Protein AF-A0A2Z2CK52-F1 (afdb_monomer_lite)

Secondary structure (DSSP, 8-state):
-PPPSS-S---SSEEEETTTEEESSPPPPSSS-EEEEEEEHHHHHTT--HHHHHHHHHHHHTT-EEEEEEES-TTSTTHHHHHHHHHHHS--SEEEE-S-S----TTS--TTTTSSS-EEEEEE-SS-HHHHHH-SS-S-HHHHIIIIIHHHHTTPEEEEEEEEEEEPPPPTTT----EEEEE-HHHHHHHHHHHHHHHHHHHS-GGG--EEEEE---S--TT-TT--TT--HHHHHHHHHHHHHHTT-S----SSHHHHHHH--EEEEHHHHHHHHTTS-HHHHHHHHHHH-SGGGSTTEETTEEEE-EEEETTEEEEEPPPSS-TTSHHHHTT-TT-PPPHHHHHHHHHHHHTT-SEEEEESS--SSTTSSS-SSS--TTSHHHHHHTT--EE----TT-HHHHHHHHH-

Sequence (412 aa):
AGPVVGETTVPEMGFYDPARGVVAVPPASVAKPRALVTFYRSYLTAADTGPVDALIAALGAKGFDAYGAFVPSLKAPGVADWLRAHLAQDPPAAIVNATAFSALGDSGATPFDAAPCPVFQVALSTARRDDWASSLRGLSPGDLAMHVVLPEVDGRLFAGVVSFKSALERDPDLQFSHLAHRADDERVEAVAARVAAWRRLSQTPAGEKQLAIVLSNYPGRPHQIAHAVGLDALASVEALVSDLADTGFDVVPVHGLGETLLKQNLTWSVAEYNSALSRLPQSLQDDLAQAWGAPENDPSCSNGAFHFAASPCGGSIIALQPERGDAAIRDGEYHDLARTPRHVYVAFYLWLRAQGVDAIVHMGAHGTLEWLPGKSVALSANCWPEALIGDLPIIYPFIVNDPGEAAQAKRR

Foldseek 3Di:
DPPDPDDPDDDQKAKQDPVPGGDNDQPDDDDFFAEEEEDEPVCSVVVQCQLVNLLQVLLVVLGHNYIYMYHNDQQPPPNLVVLLVVCLVRAGQEYEYAFWAAQQDPVRAGSCPSHPYAYEFEFQAAAAPVVLVPDLANHDPVRCVTRPVRVVSNVHFHLFYFWYWDWADQDPVVRHTDTHTHGDNQSSNLSSLLSSLRSVVVPQPLQRAAEEEEQAADLDDLVQGSAFVPDPQQVVVLVVQVVSVVSNYQFDRDDPLSVLLVPDKDKDFLVVLVVLLVPADPVLVVLQCVQQNRLCSFPQHDPRIGIFSWDDTGSYIYGYQDDQDDSVVPPPPLQPLADRGHSSNLSVLSVVVVSVHSAYEYTHQAHCLLSHHAHQARTDSPTRSCVSNRSHHYHYDHDPVCVPRVSSVSGD

Radius of gyration: 23.22 Å; chains: 1; bounding box: 66×53×67 Å

Organism: NCBI:txid452440

Structure (mmCIF, N/CA/C/O backbone):
data_AF-A0A2Z2CK52-F1
#
_entry.id   AF-A0A2Z2CK52-F1
#
loop_
_atom_site.group_PDB
_atom_site.id
_atom_site.type_symbol
_atom_site.label_atom_id
_atom_site.label_alt_id
_atom_site.label_comp_id
_atom_site.label_asym_id
_atom_site.label_entity_id
_atom_site.label_seq_id
_atom_site.pdbx_PDB_ins_code
_atom_site.Cartn_x
_atom_site.Cartn_y
_atom_site.Cartn_z
_atom_site.occupancy
_atom_site.B_iso_or_equiv
_atom_site.auth_seq_id
_atom_site.auth_comp_id
_atom_site.auth_asym_id
_atom_site.auth_atom_id
_atom_site.pdbx_PDB_model_num
ATOM 1 N N . ALA A 1 1 ? 37.491 -12.980 -30.774 1.00 53.19 1 ALA A N 1
ATOM 2 C CA . ALA A 1 1 ? 36.281 -13.461 -30.086 1.00 53.19 1 ALA A CA 1
ATOM 3 C C . ALA A 1 1 ? 35.556 -14.405 -31.033 1.00 53.19 1 ALA A C 1
ATOM 5 O O . ALA A 1 1 ? 35.322 -14.012 -32.170 1.00 53.19 1 ALA A O 1
ATOM 6 N N . GLY A 1 2 ? 35.301 -15.655 -30.633 1.00 59.12 2 GLY A N 1
ATOM 7 C CA . GLY A 1 2 ? 34.367 -16.502 -31.385 1.00 59.12 2 GLY A CA 1
ATOM 8 C C . GLY A 1 2 ? 32.966 -15.872 -31.373 1.00 59.12 2 GLY A C 1
ATOM 9 O O . GLY A 1 2 ? 32.716 -15.018 -30.518 1.00 59.12 2 GLY A O 1
ATOM 10 N N . PRO A 1 3 ? 32.072 -16.227 -32.311 1.00 56.62 3 PRO A N 1
ATOM 11 C CA . PRO A 1 3 ? 30.709 -15.713 -32.290 1.00 56.62 3 PRO A CA 1
ATOM 12 C C . PRO A 1 3 ? 30.053 -16.065 -30.952 1.00 56.62 3 PRO A C 1
ATOM 14 O O . PRO A 1 3 ? 30.203 -17.182 -30.454 1.00 56.62 3 PRO A O 1
ATOM 17 N N . VAL A 1 4 ? 29.353 -15.096 -30.362 1.00 59.38 4 VAL A N 1
ATOM 18 C CA . VAL A 1 4 ? 28.524 -15.339 -29.179 1.00 59.38 4 VAL A CA 1
ATOM 19 C C . VAL A 1 4 ? 27.465 -16.365 -29.580 1.00 59.38 4 VAL A C 1
ATOM 21 O O . VAL A 1 4 ? 26.711 -16.142 -30.525 1.00 59.38 4 VAL A O 1
ATOM 24 N N . VAL A 1 5 ? 27.459 -17.520 -28.916 1.00 60.06 5 VAL A N 1
ATOM 25 C CA . VAL A 1 5 ? 26.485 -18.587 -29.168 1.00 60.06 5 VAL A CA 1
ATOM 26 C C . VAL A 1 5 ? 25.140 -18.140 -28.591 1.00 60.06 5 VAL A C 1
ATOM 28 O O . VAL A 1 5 ? 25.031 -17.956 -27.383 1.00 60.06 5 VAL A O 1
ATOM 31 N N . GLY A 1 6 ? 24.135 -17.937 -29.446 1.00 63.75 6 GLY A N 1
ATOM 32 C CA . GLY A 1 6 ? 22.795 -17.487 -29.054 1.00 63.75 6 GLY A CA 1
ATOM 33 C C . GLY A 1 6 ? 21.996 -16.915 -30.230 1.00 63.75 6 GLY A C 1
ATOM 34 O O . GLY A 1 6 ? 22.520 -16.782 -31.337 1.00 63.75 6 GLY A O 1
ATOM 35 N N . GLU A 1 7 ? 20.723 -16.586 -30.001 1.00 66.88 7 GLU A N 1
ATOM 36 C CA . GLU A 1 7 ? 19.913 -15.850 -30.979 1.00 66.88 7 GLU A CA 1
ATOM 37 C C . GLU A 1 7 ? 20.445 -14.419 -31.141 1.00 66.88 7 GLU A C 1
ATOM 39 O O . GLU A 1 7 ? 20.712 -13.719 -30.165 1.00 66.88 7 GLU A O 1
ATOM 44 N N . THR A 1 8 ? 20.596 -13.963 -32.385 1.00 74.38 8 THR A N 1
ATOM 45 C CA . THR A 1 8 ? 21.121 -12.623 -32.704 1.00 74.38 8 THR A CA 1
ATOM 46 C C . THR A 1 8 ? 20.068 -11.519 -32.595 1.00 74.38 8 THR A C 1
ATOM 48 O O . THR A 1 8 ? 20.392 -10.339 -32.734 1.00 74.38 8 THR A O 1
ATOM 51 N N . THR A 1 9 ? 18.808 -11.884 -32.353 1.00 84.50 9 THR A N 1
ATOM 52 C CA . THR A 1 9 ? 17.667 -10.970 -32.323 1.00 84.50 9 THR A CA 1
ATOM 53 C C . THR A 1 9 ? 16.850 -11.172 -31.058 1.00 84.50 9 THR A C 1
ATOM 55 O O . THR A 1 9 ? 16.374 -12.270 -30.799 1.00 84.50 9 THR A O 1
ATOM 58 N N . VAL A 1 10 ? 16.618 -10.094 -30.310 1.00 88.69 10 VAL A N 1
ATOM 59 C CA . VAL A 1 10 ? 15.645 -10.092 -29.210 1.00 88.69 10 VAL A CA 1
ATOM 60 C C . VAL A 1 10 ? 14.251 -9.837 -29.802 1.00 88.69 10 VAL A C 1
ATOM 62 O O . VAL A 1 10 ? 14.101 -8.808 -30.477 1.00 88.69 10 VAL A O 1
ATOM 65 N N . PRO A 1 11 ? 13.241 -10.695 -29.550 1.00 94.19 11 PRO A N 1
ATOM 66 C CA . PRO A 1 11 ? 11.861 -10.484 -30.003 1.00 94.19 11 PRO A CA 1
ATOM 67 C C . PRO A 1 11 ? 11.315 -9.107 -29.606 1.00 94.19 11 PRO A C 1
ATOM 69 O O . PRO A 1 11 ? 11.832 -8.480 -28.685 1.00 94.19 11 PRO A O 1
ATOM 72 N N . GLU A 1 12 ? 10.272 -8.608 -30.272 1.00 94.81 12 GLU A N 1
ATOM 73 C CA . GLU A 1 12 ? 9.657 -7.324 -29.887 1.00 94.81 12 GLU A CA 1
ATOM 74 C C . GLU A 1 12 ? 8.968 -7.395 -28.521 1.00 94.81 12 GLU A C 1
ATOM 76 O O . GLU A 1 12 ? 9.050 -6.455 -27.736 1.00 94.81 12 GLU A O 1
ATOM 81 N N . MET A 1 13 ? 8.340 -8.524 -28.216 1.00 96.81 13 MET A N 1
ATOM 82 C CA . MET A 1 13 ? 7.708 -8.824 -26.936 1.00 96.81 13 MET A CA 1
ATOM 83 C C . MET A 1 13 ? 7.871 -10.311 -26.630 1.00 96.81 13 MET A C 1
ATOM 85 O O . MET A 1 13 ? 8.066 -11.115 -27.545 1.00 96.81 13 MET A O 1
ATOM 89 N N . GLY A 1 14 ? 7.810 -10.678 -25.358 1.00 96.75 14 GLY A N 1
ATOM 90 C CA . GLY A 1 14 ? 7.959 -12.066 -24.943 1.00 96.75 14 GLY A CA 1
ATOM 91 C C . GLY A 1 14 ? 8.078 -12.211 -23.437 1.00 96.75 14 GLY A C 1
ATOM 92 O O . GLY A 1 14 ? 7.861 -11.259 -22.683 1.00 96.75 14 GLY A O 1
ATOM 93 N N . PHE A 1 15 ? 8.439 -13.415 -23.004 1.00 97.75 15 PHE A N 1
ATOM 94 C CA . PHE A 1 15 ? 8.602 -13.739 -21.595 1.00 97.75 15 PHE A CA 1
ATOM 95 C C . PHE A 1 15 ? 10.070 -13.763 -21.193 1.00 97.75 15 PHE A C 1
ATOM 97 O O . PHE A 1 15 ? 10.970 -13.948 -22.016 1.00 97.75 15 PHE A O 1
ATOM 104 N N . TYR A 1 16 ? 10.301 -13.566 -19.905 1.00 97.38 16 TYR A N 1
ATOM 105 C CA . TYR A 1 16 ? 11.622 -13.448 -19.324 1.00 97.38 16 TYR A CA 1
ATOM 106 C C . TYR A 1 16 ? 11.712 -14.247 -18.026 1.00 97.38 16 TYR A C 1
ATOM 108 O O . TYR A 1 16 ? 10.818 -14.192 -17.181 1.00 97.38 16 TYR A O 1
ATOM 116 N N . ASP A 1 17 ? 12.812 -14.970 -17.875 1.00 95.56 17 ASP A N 1
ATOM 117 C CA . ASP A 1 17 ? 13.197 -15.680 -16.663 1.00 95.56 17 ASP A CA 1
ATOM 118 C C . ASP A 1 17 ? 14.627 -15.247 -16.298 1.00 95.56 17 ASP A C 1
ATOM 120 O O . ASP A 1 17 ? 15.505 -15.342 -17.157 1.00 95.56 17 ASP A O 1
ATOM 124 N N . PRO A 1 18 ? 14.905 -14.790 -15.063 1.00 94.75 18 PRO A N 1
ATOM 125 C CA . PRO A 1 18 ? 16.232 -14.284 -14.701 1.00 94.75 18 PRO A CA 1
ATOM 126 C C . PRO A 1 18 ? 17.386 -15.274 -14.929 1.00 94.75 18 PRO A C 1
ATOM 128 O O . PRO A 1 18 ? 18.511 -14.857 -15.188 1.00 94.75 18 PRO A O 1
ATOM 131 N N . ALA A 1 19 ? 17.132 -16.586 -14.857 1.00 92.31 19 ALA A N 1
ATOM 132 C CA . ALA A 1 19 ? 18.155 -17.611 -15.059 1.00 92.31 19 ALA A CA 1
ATOM 133 C C . ALA A 1 19 ? 18.328 -18.010 -16.534 1.00 92.31 19 ALA A C 1
ATOM 135 O O . ALA A 1 19 ? 19.381 -18.526 -16.911 1.00 92.31 19 ALA A O 1
ATOM 136 N N . ARG A 1 20 ? 17.299 -17.815 -17.369 1.00 91.88 20 ARG A N 1
ATOM 137 C CA . ARG A 1 20 ? 17.276 -18.274 -18.772 1.00 91.88 20 ARG A CA 1
ATOM 138 C C . ARG A 1 20 ? 17.268 -17.138 -19.797 1.00 91.88 20 ARG A C 1
ATOM 140 O O . ARG A 1 20 ? 17.487 -17.400 -20.976 1.00 91.88 20 ARG A O 1
ATOM 147 N N . GLY A 1 21 ? 17.033 -15.900 -19.375 1.00 93.38 21 GLY A N 1
ATOM 148 C CA . GLY A 1 21 ? 16.828 -14.758 -20.257 1.00 93.38 21 GLY A CA 1
ATOM 149 C C . GLY A 1 21 ? 15.470 -14.820 -20.960 1.00 93.38 21 GLY A C 1
ATOM 150 O O . GLY A 1 21 ? 14.438 -15.054 -20.330 1.00 93.38 21 GLY A O 1
ATOM 151 N N . VAL A 1 22 ? 15.460 -14.582 -22.273 1.00 94.81 22 VAL A N 1
ATOM 152 C CA . VAL A 1 22 ? 14.240 -14.649 -23.093 1.00 94.81 22 VAL A CA 1
ATOM 153 C C . VAL A 1 22 ? 13.760 -16.093 -23.202 1.00 94.81 22 VAL A C 1
ATOM 155 O O . VAL A 1 22 ? 14.519 -16.979 -23.589 1.00 94.81 22 VAL A O 1
ATOM 158 N N . VAL A 1 23 ? 12.481 -16.322 -22.912 1.00 93.25 23 VAL A N 1
ATOM 159 C CA . VAL A 1 23 ? 11.839 -17.634 -23.040 1.00 93.25 23 VAL A CA 1
ATOM 160 C C . VAL A 1 23 ? 10.570 -17.533 -23.889 1.00 93.25 23 VAL A C 1
ATOM 162 O O . VAL A 1 23 ? 9.823 -16.560 -23.807 1.00 93.25 23 VAL A O 1
ATOM 165 N N . ALA A 1 24 ? 10.326 -18.544 -24.729 1.00 87.44 24 ALA A N 1
ATOM 166 C CA . ALA A 1 24 ? 9.169 -18.571 -25.632 1.00 87.44 24 ALA A CA 1
ATOM 167 C C . ALA A 1 24 ? 7.840 -18.776 -24.889 1.00 87.44 24 ALA A C 1
ATOM 169 O O . ALA A 1 24 ? 6.806 -18.251 -25.292 1.00 87.44 24 ALA A O 1
ATOM 170 N N . VAL A 1 25 ? 7.885 -19.534 -23.795 1.00 89.31 25 VAL A N 1
ATOM 171 C CA . VAL A 1 25 ? 6.768 -19.746 -22.876 1.00 89.31 25 VAL A CA 1
ATOM 172 C C . VAL A 1 25 ? 7.263 -19.524 -21.452 1.00 89.31 25 VAL A C 1
ATOM 174 O O . VAL A 1 25 ? 8.426 -19.837 -21.164 1.00 89.31 25 VAL A O 1
ATOM 177 N N . PRO A 1 26 ? 6.418 -19.008 -20.551 1.00 88.44 26 PRO A N 1
ATOM 178 C CA . PRO A 1 26 ? 6.782 -18.906 -19.150 1.00 88.44 26 PRO A CA 1
ATOM 179 C C . PRO A 1 26 ? 7.147 -20.275 -18.554 1.00 88.44 26 PRO A C 1
ATOM 181 O O . PRO A 1 26 ? 6.640 -21.301 -19.022 1.00 88.44 26 PRO A O 1
ATOM 184 N N . PRO A 1 27 ? 7.958 -20.321 -17.483 1.00 80.50 27 PRO A N 1
ATOM 185 C CA . PRO A 1 27 ? 8.186 -21.552 -16.736 1.00 80.50 27 PRO A CA 1
ATOM 186 C C . PRO A 1 27 ? 6.856 -22.184 -16.308 1.00 80.50 27 PRO A C 1
ATOM 188 O O . PRO A 1 27 ? 5.963 -21.476 -15.828 1.00 80.50 27 PRO A O 1
ATOM 191 N N . ALA A 1 28 ? 6.725 -23.500 -16.495 1.00 77.69 28 ALA A N 1
ATOM 192 C CA . ALA A 1 28 ? 5.531 -24.239 -16.102 1.00 77.69 28 ALA A CA 1
ATOM 193 C C . ALA A 1 28 ? 5.309 -24.115 -14.589 1.00 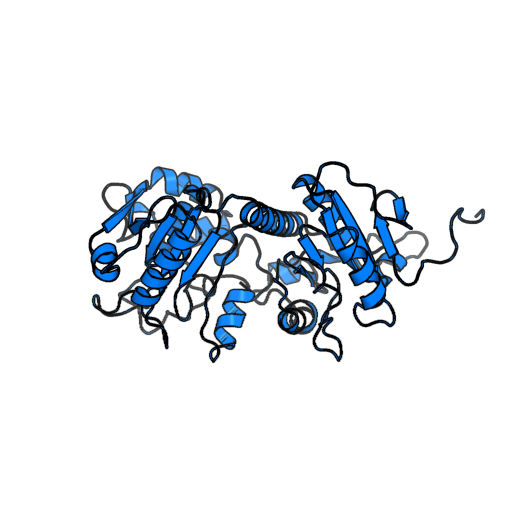77.69 28 ALA A C 1
ATOM 195 O O . ALA A 1 28 ? 6.233 -24.332 -13.806 1.00 77.69 28 ALA A O 1
ATOM 196 N N . SER A 1 29 ? 4.083 -23.789 -14.190 1.00 74.25 29 SER A N 1
ATOM 197 C CA . SER A 1 29 ? 3.672 -23.771 -12.788 1.00 74.25 29 SER A CA 1
ATOM 198 C C . SER A 1 29 ? 2.861 -25.019 -12.481 1.00 74.25 29 SER A C 1
ATOM 200 O O . SER A 1 29 ? 2.017 -25.419 -13.281 1.00 74.25 29 SER A O 1
ATOM 202 N N . VAL A 1 30 ? 3.129 -25.656 -11.341 1.00 65.69 30 VAL A N 1
ATOM 203 C CA . VAL A 1 30 ? 2.438 -26.903 -10.963 1.00 65.69 30 VAL A CA 1
ATOM 204 C C . VAL A 1 30 ? 1.795 -26.823 -9.573 1.00 65.69 30 VAL A C 1
ATOM 206 O O . VAL A 1 30 ? 1.070 -27.735 -9.192 1.00 65.69 30 VAL A O 1
ATOM 209 N N . ALA A 1 31 ? 2.015 -25.745 -8.806 1.00 81.12 31 ALA A N 1
ATOM 210 C CA . ALA A 1 31 ? 1.478 -25.654 -7.440 1.00 81.12 31 ALA A CA 1
ATOM 211 C C . ALA A 1 31 ? 1.331 -24.240 -6.849 1.00 81.12 31 ALA A C 1
ATOM 213 O O . ALA A 1 31 ? 0.620 -24.088 -5.856 1.00 81.12 31 ALA A O 1
ATOM 214 N N . LYS A 1 32 ? 2.001 -23.215 -7.390 1.00 91.31 32 LYS A N 1
ATOM 215 C CA . LYS A 1 32 ? 2.014 -21.868 -6.800 1.00 91.31 32 LYS A CA 1
ATOM 216 C C . LYS A 1 32 ? 1.215 -20.872 -7.643 1.00 91.31 32 LYS A C 1
ATOM 218 O O . LYS A 1 32 ? 1.150 -21.017 -8.861 1.00 91.31 32 LYS A O 1
ATOM 223 N N . PRO A 1 33 ? 0.620 -19.836 -7.027 1.00 94.38 33 PRO A N 1
ATOM 224 C CA . PRO A 1 33 ? -0.023 -18.766 -7.775 1.00 94.38 33 PRO A CA 1
ATOM 225 C C . PRO A 1 33 ? 0.987 -18.043 -8.672 1.00 94.38 33 PRO A C 1
ATOM 227 O O . PRO A 1 33 ? 2.107 -17.742 -8.263 1.00 94.38 33 PRO A O 1
ATOM 230 N N . ARG A 1 34 ? 0.568 -17.728 -9.893 1.00 95.44 34 ARG A N 1
ATOM 231 C CA . ARG A 1 34 ? 1.379 -17.012 -10.880 1.00 95.44 34 ARG A CA 1
ATOM 232 C C . ARG A 1 34 ? 1.475 -15.531 -10.528 1.00 95.44 34 ARG A C 1
ATOM 234 O O . ARG A 1 34 ? 0.471 -14.932 -10.140 1.00 95.44 34 ARG A O 1
ATOM 241 N N . ALA A 1 35 ? 2.646 -14.930 -10.716 1.00 97.50 35 ALA A N 1
ATOM 242 C CA . ALA A 1 35 ? 2.810 -13.478 -10.673 1.00 97.50 35 ALA A CA 1
ATOM 243 C C . ALA A 1 35 ? 3.557 -12.990 -11.915 1.00 97.50 35 ALA A C 1
ATOM 245 O O . ALA A 1 35 ? 4.601 -13.530 -12.275 1.00 97.50 35 ALA A O 1
ATOM 246 N N . LEU A 1 36 ? 3.022 -11.967 -12.571 1.00 98.31 36 LEU A N 1
ATOM 247 C CA . LEU A 1 36 ? 3.625 -11.407 -13.774 1.00 98.31 36 LEU A CA 1
ATOM 248 C C . LEU A 1 36 ? 4.348 -10.099 -13.446 1.00 98.31 36 LEU A C 1
ATOM 250 O O . LEU A 1 36 ? 3.737 -9.201 -12.874 1.00 98.31 36 LEU A O 1
ATOM 254 N N . VAL A 1 37 ? 5.606 -9.958 -13.867 1.00 98.75 37 VAL A N 1
ATOM 255 C CA . VAL A 1 37 ? 6.356 -8.696 -13.801 1.00 98.75 37 VAL A CA 1
ATOM 256 C C . VAL A 1 37 ? 6.518 -8.119 -15.207 1.00 98.75 37 VAL A C 1
ATOM 258 O O . VAL A 1 37 ? 7.295 -8.633 -16.011 1.00 98.75 37 VAL A O 1
ATOM 261 N N . THR A 1 38 ? 5.787 -7.056 -15.544 1.00 98.56 38 THR A N 1
ATOM 262 C CA . THR A 1 38 ? 5.879 -6.428 -16.874 1.00 98.56 38 THR A CA 1
ATOM 263 C C . THR A 1 38 ? 6.900 -5.301 -16.903 1.00 98.56 38 THR A C 1
ATOM 265 O O . THR A 1 38 ? 6.930 -4.465 -16.005 1.00 98.56 38 THR A O 1
ATOM 268 N N . PHE A 1 39 ? 7.735 -5.234 -17.941 1.00 98.75 39 PHE A N 1
ATOM 269 C CA . PHE A 1 39 ? 8.801 -4.232 -18.046 1.00 98.75 39 PHE A CA 1
ATOM 270 C C . PHE A 1 39 ? 9.138 -3.878 -19.499 1.00 98.75 39 PHE A C 1
ATOM 272 O O . PHE A 1 39 ? 8.685 -4.524 -20.446 1.00 98.75 39 PHE A O 1
ATOM 279 N N . TYR A 1 40 ? 9.921 -2.816 -19.698 1.00 98.50 40 TYR A N 1
ATOM 280 C CA . TYR A 1 40 ? 10.305 -2.404 -21.044 1.00 98.50 40 TYR A CA 1
ATOM 281 C C . TYR A 1 40 ? 11.358 -3.328 -21.658 1.00 98.50 40 TYR A C 1
ATOM 283 O O . TYR A 1 40 ? 12.383 -3.626 -21.046 1.00 98.50 40 TYR A O 1
ATOM 291 N N . ARG A 1 41 ? 11.175 -3.666 -22.939 1.00 97.88 41 ARG A N 1
ATOM 292 C CA . ARG A 1 41 ? 12.178 -4.348 -23.769 1.00 97.88 41 ARG A CA 1
ATOM 293 C C . ARG A 1 41 ? 13.516 -3.612 -23.782 1.00 97.88 41 ARG A C 1
ATOM 295 O O . ARG A 1 41 ? 14.556 -4.257 -23.851 1.00 97.88 41 ARG A O 1
ATOM 302 N N . SER A 1 42 ? 13.505 -2.280 -23.712 1.00 97.06 42 SER A N 1
ATOM 303 C CA . SER A 1 42 ? 14.735 -1.484 -23.676 1.00 97.06 42 SER A CA 1
ATOM 304 C C . SER A 1 42 ? 15.631 -1.853 -22.490 1.00 97.06 42 SER A C 1
ATOM 306 O O . SER A 1 42 ? 16.844 -1.926 -22.671 1.00 97.06 42 SER A O 1
ATOM 308 N N . TYR A 1 43 ? 15.055 -2.164 -21.322 1.00 96.69 43 TYR A N 1
ATOM 309 C CA . TYR A 1 43 ? 15.811 -2.629 -20.156 1.00 96.69 43 TYR A CA 1
ATOM 310 C C . TYR A 1 43 ? 16.462 -3.987 -20.407 1.00 96.69 43 TYR A C 1
ATOM 312 O O . TYR A 1 43 ? 17.636 -4.159 -20.098 1.00 96.69 43 TYR A O 1
ATOM 320 N N . LEU A 1 44 ? 15.752 -4.914 -21.058 1.00 95.75 44 LEU A N 1
ATOM 321 C CA . LEU A 1 44 ? 16.326 -6.197 -21.463 1.00 95.75 44 LEU A CA 1
ATOM 322 C C . LEU A 1 44 ? 17.508 -6.003 -22.423 1.00 95.75 44 LEU A C 1
ATOM 324 O O . LEU A 1 44 ? 18.591 -6.534 -22.197 1.00 95.75 44 LEU A O 1
ATOM 328 N N . THR A 1 45 ? 17.329 -5.203 -23.478 1.00 94.88 45 THR A N 1
ATOM 329 C CA . THR A 1 45 ? 18.379 -4.982 -24.488 1.00 94.88 45 THR A CA 1
ATOM 330 C C . THR A 1 45 ? 19.570 -4.173 -23.974 1.00 94.88 45 THR A C 1
ATOM 332 O O . THR A 1 45 ? 20.640 -4.234 -24.568 1.00 94.88 45 THR A O 1
ATOM 335 N N . ALA A 1 46 ? 19.394 -3.422 -22.884 1.00 92.94 46 ALA A N 1
ATOM 336 C CA . ALA A 1 46 ? 20.458 -2.676 -22.214 1.00 92.94 46 ALA A CA 1
ATOM 337 C C . ALA A 1 46 ? 21.115 -3.459 -21.061 1.00 92.94 46 ALA A C 1
ATOM 339 O O . ALA A 1 46 ? 21.983 -2.906 -20.385 1.00 92.94 46 ALA A O 1
ATOM 340 N N . ALA A 1 47 ? 20.689 -4.707 -20.813 1.00 91.81 47 ALA A N 1
ATOM 341 C CA . ALA A 1 47 ? 21.066 -5.494 -19.637 1.00 91.81 47 ALA A CA 1
ATOM 342 C C . ALA A 1 47 ? 20.829 -4.747 -18.300 1.00 91.81 47 ALA A C 1
ATOM 344 O O . ALA A 1 47 ? 21.585 -4.889 -17.340 1.00 91.81 47 ALA A O 1
ATOM 345 N N . ASP A 1 48 ? 19.768 -3.935 -18.239 1.00 95.75 48 ASP A N 1
ATOM 346 C CA . ASP A 1 48 ? 19.332 -3.164 -17.065 1.00 95.75 48 ASP A CA 1
ATOM 347 C C . ASP A 1 48 ? 18.121 -3.844 -16.388 1.00 95.75 48 ASP A C 1
ATOM 349 O O . ASP A 1 48 ? 17.097 -3.218 -16.118 1.00 95.75 48 ASP A O 1
ATOM 353 N N . THR A 1 49 ? 18.202 -5.165 -16.175 1.00 97.00 49 THR A N 1
ATOM 354 C CA . THR A 1 49 ? 17.106 -6.005 -15.642 1.00 97.00 49 THR A CA 1
ATOM 355 C C . THR A 1 49 ? 17.121 -6.164 -14.125 1.00 97.00 49 THR A C 1
ATOM 357 O O . THR A 1 49 ? 16.183 -6.730 -13.575 1.00 97.00 49 THR A O 1
ATOM 360 N N . GLY A 1 50 ? 18.128 -5.630 -13.427 1.00 96.94 50 GLY A N 1
ATOM 361 C CA . GLY A 1 50 ? 18.326 -5.848 -11.987 1.00 96.94 50 GLY A CA 1
ATOM 362 C C . GLY A 1 50 ? 17.066 -5.671 -11.118 1.00 96.94 50 GLY A C 1
ATOM 363 O O . GLY A 1 50 ? 16.767 -6.558 -10.322 1.00 96.94 50 GLY A O 1
ATOM 364 N N . PRO A 1 51 ? 16.275 -4.590 -11.273 1.00 98.25 51 PRO A N 1
ATOM 365 C CA . PRO A 1 51 ? 15.019 -4.427 -10.532 1.00 98.25 51 PRO A CA 1
ATOM 366 C C . PRO A 1 51 ? 13.951 -5.479 -10.861 1.00 98.25 51 PRO A C 1
ATOM 368 O O . PRO A 1 51 ? 13.182 -5.865 -9.986 1.00 98.25 51 PRO A O 1
ATOM 371 N N . VAL A 1 52 ? 13.892 -5.940 -12.113 1.00 98.75 52 VAL A N 1
ATOM 372 C CA . VAL A 1 52 ? 12.957 -6.986 -12.560 1.00 98.75 52 VAL A CA 1
ATOM 373 C C . VAL A 1 52 ? 13.347 -8.326 -11.945 1.00 98.75 52 VAL A C 1
ATOM 375 O O . VAL A 1 52 ? 12.489 -9.019 -11.402 1.00 98.75 52 VAL A O 1
ATOM 378 N N . ASP A 1 53 ? 14.640 -8.650 -11.967 1.00 98.69 53 ASP A N 1
ATOM 379 C CA . ASP A 1 53 ? 15.185 -9.869 -11.369 1.00 98.69 53 ASP A CA 1
ATOM 380 C C . ASP A 1 53 ? 14.903 -9.905 -9.859 1.00 98.69 53 ASP A C 1
ATOM 382 O O . ASP A 1 53 ? 14.411 -10.909 -9.339 1.00 98.69 53 ASP A O 1
ATOM 386 N N . ALA A 1 54 ? 15.129 -8.780 -9.172 1.00 98.81 54 ALA A N 1
ATOM 387 C CA . ALA A 1 54 ? 14.855 -8.633 -7.745 1.00 98.81 54 ALA A CA 1
ATOM 388 C C . ALA A 1 54 ? 13.360 -8.793 -7.416 1.00 98.81 54 ALA A C 1
ATOM 390 O O . ALA A 1 54 ? 13.014 -9.505 -6.475 1.00 98.81 54 ALA A O 1
ATOM 391 N N . LEU A 1 55 ? 12.463 -8.194 -8.209 1.00 98.88 55 LEU A N 1
ATOM 392 C CA . LEU A 1 55 ? 11.015 -8.356 -8.037 1.00 98.88 55 LEU A CA 1
ATOM 393 C C . LEU A 1 55 ? 10.565 -9.806 -8.227 1.00 98.88 55 LEU A C 1
ATOM 395 O O . LEU A 1 55 ? 9.797 -10.317 -7.414 1.00 98.88 55 LEU A O 1
ATOM 399 N N . ILE A 1 56 ? 11.048 -10.481 -9.275 1.00 98.69 56 ILE A N 1
ATOM 400 C CA . ILE A 1 56 ? 10.729 -11.891 -9.534 1.00 98.69 56 ILE A CA 1
ATOM 401 C C . ILE A 1 56 ? 11.211 -12.764 -8.369 1.00 98.69 56 ILE A C 1
ATOM 403 O O . ILE A 1 56 ? 10.452 -13.599 -7.875 1.00 98.69 56 ILE A O 1
ATOM 407 N N . ALA A 1 57 ? 12.432 -12.538 -7.879 1.00 98.56 57 ALA A N 1
ATOM 408 C CA . ALA A 1 57 ? 12.982 -13.273 -6.745 1.00 98.56 57 ALA A CA 1
ATOM 409 C C . ALA A 1 57 ? 12.182 -13.041 -5.449 1.00 98.56 57 ALA A C 1
ATOM 411 O O . ALA A 1 57 ? 11.829 -14.005 -4.767 1.00 98.56 57 ALA A O 1
ATOM 412 N N . ALA A 1 58 ? 11.845 -11.788 -5.131 1.00 98.81 58 ALA A N 1
ATOM 413 C CA . ALA A 1 58 ? 11.093 -11.440 -3.927 1.00 98.81 58 ALA A CA 1
ATOM 414 C C . ALA A 1 58 ? 9.663 -12.004 -3.953 1.00 98.81 58 ALA A C 1
ATOM 416 O O . ALA A 1 58 ? 9.202 -12.588 -2.973 1.00 98.81 58 ALA A O 1
ATOM 417 N N . LEU A 1 59 ? 8.974 -11.936 -5.096 1.00 98.62 59 LEU A N 1
ATOM 418 C CA . LEU A 1 59 ? 7.678 -12.599 -5.276 1.00 98.62 59 LEU A CA 1
ATOM 419 C C . LEU A 1 59 ? 7.810 -14.127 -5.148 1.00 98.62 59 LEU A C 1
ATOM 421 O O . LEU A 1 59 ? 6.982 -14.768 -4.499 1.00 98.62 59 LEU A O 1
ATOM 425 N N . GLY A 1 60 ? 8.886 -14.712 -5.681 1.00 97.12 60 GLY A N 1
ATOM 426 C CA . GLY A 1 60 ? 9.225 -16.122 -5.479 1.00 97.12 60 GLY A CA 1
ATOM 427 C C . GLY A 1 60 ? 9.339 -16.506 -4.000 1.00 97.12 60 GLY A C 1
ATOM 428 O O . GLY A 1 60 ? 8.765 -17.513 -3.570 1.00 97.12 60 GLY A O 1
ATOM 429 N N . ALA A 1 61 ? 10.009 -15.670 -3.202 1.00 97.81 61 ALA A N 1
ATOM 430 C CA . ALA A 1 61 ? 10.139 -15.837 -1.753 1.00 97.81 61 ALA A CA 1
ATOM 431 C C . ALA A 1 61 ? 8.798 -15.686 -1.008 1.00 97.81 61 ALA A C 1
ATOM 433 O O . ALA A 1 61 ? 8.594 -16.324 0.024 1.00 97.81 61 ALA A O 1
ATOM 434 N N . LYS A 1 62 ? 7.851 -14.915 -1.559 1.00 97.81 62 LYS A N 1
ATOM 435 C CA . LYS A 1 62 ? 6.460 -14.819 -1.076 1.00 97.81 62 LYS A CA 1
ATOM 436 C C . LYS A 1 62 ? 5.540 -15.935 -1.580 1.00 97.81 62 LYS A C 1
ATOM 438 O O . LYS A 1 62 ? 4.338 -15.897 -1.329 1.00 97.81 62 LYS A O 1
ATOM 443 N N . GLY A 1 63 ? 6.089 -16.948 -2.250 1.00 95.94 63 GLY A N 1
ATOM 444 C CA . GLY A 1 63 ? 5.349 -18.142 -2.651 1.00 95.94 63 GLY A CA 1
ATOM 445 C C . GLY A 1 63 ? 4.659 -18.046 -4.010 1.00 95.94 63 GLY A C 1
ATOM 446 O O . GLY A 1 63 ? 3.811 -18.888 -4.295 1.00 95.94 63 GLY A O 1
ATOM 447 N N . PHE A 1 64 ? 5.020 -17.077 -4.855 1.00 96.69 64 PHE A N 1
ATOM 448 C CA . PHE A 1 64 ? 4.542 -17.004 -6.237 1.00 96.69 64 PHE A CA 1
ATOM 449 C C . PHE A 1 64 ? 5.466 -17.762 -7.202 1.00 96.69 64 PHE A C 1
ATOM 451 O O . PHE A 1 64 ? 6.676 -17.829 -6.996 1.00 96.69 64 PHE A O 1
ATOM 458 N N . ASP A 1 65 ? 4.911 -18.280 -8.296 1.00 96.06 65 ASP A N 1
ATOM 459 C CA . ASP A 1 65 ? 5.682 -18.618 -9.499 1.00 96.06 65 ASP A CA 1
ATOM 460 C C . ASP A 1 65 ? 5.752 -17.363 -10.377 1.00 96.06 65 ASP A C 1
ATOM 462 O O . ASP A 1 65 ? 4.893 -17.130 -11.236 1.00 96.06 65 ASP A O 1
ATOM 466 N N . ALA A 1 66 ? 6.739 -16.512 -10.088 1.00 96.94 66 ALA A N 1
ATOM 467 C CA . ALA A 1 66 ? 6.913 -15.220 -10.738 1.00 96.94 66 ALA A CA 1
ATOM 468 C C . ALA A 1 66 ? 7.753 -15.314 -12.021 1.00 96.94 66 ALA A C 1
ATOM 470 O O . ALA A 1 66 ? 8.723 -16.066 -12.088 1.00 96.94 66 ALA A O 1
ATOM 471 N N . TYR A 1 67 ? 7.392 -14.532 -13.035 1.00 97.69 67 TYR A N 1
ATOM 472 C CA . TYR A 1 67 ? 8.110 -14.447 -14.310 1.00 97.69 67 TYR A CA 1
ATOM 473 C C . TYR A 1 67 ? 7.923 -13.065 -14.942 1.00 97.69 67 TYR A C 1
ATOM 475 O O . TYR A 1 67 ? 7.004 -12.322 -14.594 1.00 97.69 67 TYR A O 1
ATOM 483 N N . GLY A 1 68 ? 8.806 -12.710 -15.873 1.00 98.19 68 GLY A N 1
ATOM 484 C CA . GLY A 1 68 ? 8.765 -11.433 -16.571 1.00 98.19 68 GLY A CA 1
ATOM 485 C C . GLY A 1 68 ? 8.007 -11.493 -17.898 1.00 98.19 68 GLY A C 1
ATOM 486 O O . GLY A 1 68 ? 8.026 -12.514 -18.586 1.00 98.19 68 GLY A O 1
ATOM 487 N N . ALA A 1 69 ? 7.414 -10.371 -18.307 1.00 98.31 69 ALA A N 1
ATOM 488 C CA . ALA A 1 69 ? 7.055 -10.108 -19.700 1.00 98.31 69 ALA A CA 1
ATOM 489 C C . ALA A 1 69 ? 7.619 -8.759 -20.144 1.00 98.31 69 ALA A C 1
ATOM 491 O O . ALA A 1 69 ? 7.347 -7.723 -19.532 1.00 98.31 69 ALA A O 1
ATOM 492 N N . PHE A 1 70 ? 8.393 -8.769 -21.225 1.00 98.50 70 PHE A N 1
ATOM 493 C CA . PHE A 1 70 ? 8.962 -7.554 -21.790 1.00 98.50 70 PHE A CA 1
ATOM 494 C C . PHE A 1 70 ? 8.164 -7.104 -23.010 1.00 98.50 70 PHE A C 1
ATOM 496 O O . PHE A 1 70 ? 7.755 -7.914 -23.840 1.00 98.50 70 PHE A O 1
ATOM 503 N N . VAL A 1 71 ? 7.966 -5.793 -23.128 1.00 98.44 71 VAL A N 1
ATOM 504 C CA . VAL A 1 71 ? 7.248 -5.158 -24.243 1.00 98.44 71 VAL A CA 1
ATOM 505 C C . VAL A 1 71 ? 7.932 -3.841 -24.620 1.00 98.44 71 VAL A C 1
ATOM 507 O O . VAL A 1 71 ? 8.545 -3.208 -23.758 1.00 98.44 71 VAL A O 1
ATOM 510 N N . PRO A 1 72 ? 7.848 -3.360 -25.871 1.00 97.38 72 PRO A N 1
ATOM 511 C CA . PRO A 1 72 ? 8.405 -2.052 -26.215 1.00 97.38 72 PRO A CA 1
ATOM 512 C C . PRO A 1 72 ? 7.540 -0.927 -25.626 1.00 97.38 72 PRO A C 1
ATOM 514 O O . PRO A 1 72 ? 8.050 0.097 -25.183 1.00 97.38 72 PRO A O 1
ATOM 517 N N . SER A 1 73 ? 6.225 -1.143 -25.581 1.00 96.88 73 SER A N 1
ATOM 518 C CA . SER A 1 73 ? 5.224 -0.328 -24.901 1.00 96.88 73 SER A CA 1
ATOM 519 C C . SER A 1 73 ? 3.969 -1.173 -24.709 1.00 96.88 73 SER A C 1
ATOM 521 O O . SER A 1 73 ? 3.634 -1.967 -25.584 1.00 96.88 73 SER A O 1
ATOM 523 N N . LEU A 1 74 ? 3.231 -0.962 -23.619 1.00 97.00 74 LEU A N 1
ATOM 524 C CA . LEU A 1 74 ? 1.917 -1.590 -23.429 1.00 97.00 74 LEU A CA 1
ATOM 525 C C . LEU A 1 74 ? 0.876 -1.127 -24.469 1.00 97.00 74 LEU A C 1
ATOM 527 O O . LEU A 1 74 ? -0.141 -1.786 -24.646 1.00 97.00 74 LEU A O 1
ATOM 531 N N . LYS A 1 75 ? 1.144 -0.020 -25.177 1.00 95.56 75 LYS A N 1
ATOM 532 C CA . LYS A 1 75 ? 0.322 0.496 -26.285 1.00 95.56 75 LYS A CA 1
ATOM 533 C C . LYS A 1 75 ? 0.862 0.139 -27.672 1.00 95.56 75 LYS A C 1
ATOM 535 O O . LYS A 1 75 ? 0.307 0.596 -28.668 1.00 95.56 75 LYS A O 1
ATOM 540 N N . ALA A 1 76 ? 1.966 -0.603 -27.765 1.00 95.81 76 ALA A N 1
ATOM 541 C CA . ALA A 1 76 ? 2.497 -0.977 -29.070 1.00 95.81 76 ALA A CA 1
ATOM 542 C C . ALA A 1 76 ? 1.533 -1.942 -29.792 1.00 95.81 76 ALA A C 1
ATOM 544 O O . ALA A 1 76 ? 0.874 -2.751 -29.127 1.00 95.81 76 ALA A O 1
ATOM 545 N N . PRO A 1 77 ? 1.444 -1.880 -31.135 1.00 94.69 77 PRO A N 1
ATOM 546 C CA . PRO A 1 77 ? 0.592 -2.779 -31.908 1.00 94.69 77 PRO A CA 1
ATOM 547 C C . PRO A 1 77 ? 0.821 -4.253 -31.545 1.00 94.69 77 PRO A C 1
ATOM 549 O O . PRO A 1 77 ? 1.957 -4.694 -31.398 1.00 94.69 77 PRO A O 1
ATOM 552 N N . GLY A 1 78 ? -0.264 -5.011 -31.370 1.00 95.19 78 GLY A N 1
ATOM 553 C CA . GLY A 1 78 ? -0.228 -6.441 -31.041 1.00 95.19 78 GLY A CA 1
ATOM 554 C C . GLY A 1 78 ? 0.069 -6.790 -29.575 1.00 95.19 78 GLY A C 1
ATOM 555 O O . GLY A 1 78 ? -0.271 -7.894 -29.156 1.00 95.19 78 GLY A O 1
ATOM 556 N N . VAL A 1 79 ? 0.618 -5.873 -28.763 1.00 96.44 79 VAL A N 1
ATOM 557 C CA . VAL A 1 79 ? 0.946 -6.155 -27.347 1.00 96.44 79 VAL A CA 1
ATOM 558 C C . VAL A 1 79 ? -0.299 -6.442 -26.518 1.00 96.44 79 VAL A C 1
ATOM 560 O O . VAL A 1 79 ? -0.303 -7.383 -25.726 1.00 96.44 79 VAL A O 1
ATOM 563 N N . ALA A 1 80 ? -1.362 -5.655 -26.700 1.00 95.88 80 ALA A N 1
ATOM 564 C CA . ALA A 1 80 ? -2.601 -5.846 -25.954 1.00 95.88 80 ALA A CA 1
ATOM 565 C C . ALA A 1 80 ? -3.241 -7.210 -26.252 1.00 95.88 80 ALA A C 1
ATOM 567 O O . ALA A 1 80 ? -3.651 -7.902 -25.325 1.00 95.88 80 ALA A O 1
ATOM 568 N N . ASP A 1 81 ? -3.283 -7.617 -27.522 1.00 95.75 81 ASP A N 1
ATOM 569 C CA . ASP A 1 81 ? -3.873 -8.895 -27.932 1.00 95.75 81 ASP A CA 1
ATOM 570 C C . ASP A 1 81 ? -3.040 -10.079 -27.439 1.00 95.75 81 ASP A C 1
ATOM 572 O O . ASP A 1 81 ? -3.588 -11.024 -26.873 1.00 95.75 81 ASP A O 1
ATOM 576 N N . TRP A 1 82 ? -1.712 -9.998 -27.580 1.00 96.75 82 TRP A N 1
ATOM 577 C CA . TRP A 1 82 ? -0.786 -11.009 -27.074 1.00 96.75 82 TRP A CA 1
ATOM 578 C C . TRP A 1 82 ? -0.915 -11.189 -25.560 1.00 96.75 82 TRP A C 1
ATOM 580 O O . TRP A 1 82 ? -1.086 -12.311 -25.078 1.00 96.75 82 TRP A O 1
ATOM 590 N N . LEU A 1 83 ? -0.880 -10.085 -24.808 1.00 96.69 83 LEU A N 1
ATOM 591 C CA . LEU A 1 83 ? -0.912 -10.156 -23.356 1.00 96.69 83 LEU A CA 1
ATOM 592 C C . LEU A 1 83 ? -2.275 -10.632 -22.851 1.00 96.69 83 LEU A C 1
ATOM 594 O O . LEU A 1 83 ? -2.319 -11.506 -21.996 1.00 96.69 83 LEU A O 1
ATOM 598 N N . ARG A 1 84 ? -3.389 -10.141 -23.407 1.00 95.81 84 ARG A N 1
ATOM 599 C CA . ARG A 1 84 ? -4.732 -10.613 -23.028 1.00 95.81 84 ARG A CA 1
ATOM 600 C C . ARG A 1 84 ? -4.929 -12.092 -23.338 1.00 95.81 84 ARG A C 1
ATOM 602 O O . ARG A 1 84 ? -5.496 -12.800 -22.512 1.00 95.81 84 ARG A O 1
ATOM 609 N N . ALA A 1 85 ? -4.452 -12.566 -24.491 1.00 95.38 85 ALA A N 1
ATOM 610 C CA . ALA A 1 85 ? -4.513 -13.985 -24.835 1.00 95.38 85 ALA A CA 1
ATOM 611 C C . ALA A 1 85 ? -3.745 -14.838 -23.817 1.00 95.38 85 ALA A C 1
ATOM 613 O O . ALA A 1 85 ? -4.251 -15.870 -23.382 1.00 95.38 85 ALA A O 1
ATOM 614 N N . HIS A 1 86 ? -2.566 -14.376 -23.392 1.00 95.00 86 HIS A N 1
ATOM 615 C CA . HIS A 1 86 ? -1.785 -15.033 -22.346 1.00 95.00 86 HIS A CA 1
ATOM 616 C C . HIS A 1 86 ? -2.499 -15.014 -20.988 1.00 95.00 86 HIS A C 1
ATOM 618 O O . HIS A 1 86 ? -2.682 -16.063 -20.379 1.00 95.00 86 HIS A O 1
ATOM 624 N N . LEU A 1 87 ? -2.973 -13.849 -20.540 1.00 95.19 87 LEU A N 1
ATOM 625 C CA . LEU A 1 87 ? -3.668 -13.688 -19.256 1.00 95.19 87 LEU A CA 1
ATOM 626 C C . LEU A 1 87 ? -4.975 -14.495 -19.183 1.00 95.19 87 LEU A C 1
ATOM 628 O O . LEU A 1 87 ? -5.353 -14.941 -18.107 1.00 95.19 87 LEU A O 1
ATOM 632 N N . ALA A 1 88 ? -5.655 -14.714 -20.311 1.00 93.25 88 ALA A N 1
ATOM 633 C CA . ALA A 1 88 ? -6.839 -15.568 -20.369 1.00 93.25 88 ALA A CA 1
ATOM 634 C C . ALA A 1 88 ? -6.502 -17.068 -20.267 1.00 93.25 88 ALA A C 1
ATOM 636 O O . ALA A 1 88 ? -7.311 -17.843 -19.762 1.00 93.25 88 ALA A O 1
ATOM 637 N N . GLN A 1 89 ? -5.331 -17.487 -20.760 1.00 91.62 89 GLN A N 1
ATOM 638 C CA . GLN A 1 89 ? -4.881 -18.885 -20.729 1.00 91.62 89 GLN A CA 1
ATOM 639 C C . GLN A 1 89 ? -4.204 -19.258 -19.403 1.00 91.62 89 GLN A C 1
ATOM 641 O O . GLN A 1 89 ? -4.406 -20.363 -18.907 1.00 91.62 89 GLN A O 1
ATOM 646 N N . ASP A 1 90 ? -3.414 -18.344 -18.838 1.00 90.88 90 ASP A N 1
ATOM 647 C CA . ASP A 1 90 ? -2.646 -18.512 -17.599 1.00 90.88 90 ASP A CA 1
ATOM 648 C C . ASP A 1 90 ? -2.859 -17.286 -16.685 1.00 90.88 90 ASP A C 1
ATOM 650 O O . ASP A 1 90 ? -1.980 -16.420 -16.583 1.00 90.88 90 ASP A O 1
ATOM 654 N N . PRO A 1 91 ? -4.049 -17.152 -16.062 1.00 93.50 91 PRO A N 1
ATOM 655 C CA . PRO A 1 91 ? -4.404 -15.970 -15.285 1.00 93.50 91 PRO A CA 1
ATOM 656 C C . PRO A 1 91 ? -3.510 -15.821 -14.045 1.00 93.50 91 PRO A C 1
ATOM 658 O O . PRO A 1 91 ? -3.468 -16.720 -13.197 1.00 93.50 91 PRO A O 1
ATOM 661 N N . PRO A 1 92 ? -2.809 -14.682 -13.888 1.00 95.88 92 PRO A N 1
ATOM 662 C CA . PRO A 1 92 ? -1.998 -14.437 -12.713 1.00 95.88 92 PRO A CA 1
ATOM 663 C C . PRO A 1 92 ? -2.848 -14.105 -11.490 1.00 95.88 92 PRO A C 1
ATOM 665 O O . PRO A 1 92 ? -3.963 -13.600 -11.587 1.00 95.88 92 PRO A O 1
ATOM 668 N N . ALA A 1 93 ? -2.281 -14.354 -10.313 1.00 96.75 93 ALA A N 1
ATOM 669 C CA . ALA A 1 93 ? -2.853 -13.925 -9.045 1.00 96.75 93 ALA A CA 1
ATOM 670 C C . ALA A 1 93 ? -2.453 -12.483 -8.678 1.00 96.75 93 ALA A C 1
ATOM 672 O O . ALA A 1 93 ? -3.065 -11.889 -7.791 1.00 96.75 93 ALA A O 1
ATOM 673 N N . ALA A 1 94 ? -1.425 -11.938 -9.336 1.00 98.12 94 ALA A N 1
ATOM 674 C CA . ALA A 1 94 ? -1.009 -10.543 -9.247 1.00 98.12 94 ALA A CA 1
ATOM 675 C C . ALA A 1 94 ? -0.172 -10.133 -10.469 1.00 98.12 94 ALA A C 1
ATOM 677 O O . ALA A 1 94 ? 0.586 -10.939 -11.019 1.00 98.12 94 ALA A O 1
ATOM 678 N N . ILE A 1 95 ? -0.254 -8.858 -10.845 1.00 98.75 95 ILE A N 1
ATOM 679 C CA . ILE A 1 95 ? 0.611 -8.250 -11.863 1.00 98.75 95 ILE A CA 1
ATOM 680 C C . ILE A 1 95 ? 1.388 -7.107 -11.216 1.00 98.75 95 ILE A C 1
ATOM 682 O O . ILE A 1 95 ? 0.786 -6.218 -10.624 1.00 98.75 95 ILE A O 1
ATOM 686 N N . VAL A 1 96 ? 2.713 -7.099 -11.355 1.00 98.88 96 VAL A N 1
ATOM 687 C CA . VAL A 1 96 ? 3.583 -5.981 -10.975 1.00 98.88 96 VAL A CA 1
ATOM 688 C C . VAL A 1 96 ? 4.103 -5.314 -12.244 1.00 98.88 96 VAL A C 1
ATOM 690 O O . VAL A 1 96 ? 4.943 -5.856 -12.957 1.00 98.88 96 VAL A O 1
ATOM 693 N N . ASN A 1 97 ? 3.600 -4.120 -12.537 1.00 98.75 97 ASN A N 1
ATOM 694 C CA . ASN A 1 97 ? 3.986 -3.351 -13.704 1.00 98.75 97 ASN A CA 1
ATOM 695 C C . ASN A 1 97 ? 5.131 -2.379 -13.402 1.00 98.75 97 ASN A C 1
ATOM 697 O O . ASN A 1 97 ? 4.962 -1.397 -12.677 1.00 98.75 97 ASN A O 1
ATOM 701 N N . ALA A 1 98 ? 6.275 -2.639 -14.030 1.00 98.50 98 ALA A N 1
ATOM 702 C CA . ALA A 1 98 ? 7.480 -1.816 -14.027 1.00 98.50 98 ALA A CA 1
ATOM 703 C C . ALA A 1 98 ? 7.665 -1.004 -15.325 1.00 98.50 98 ALA A C 1
ATOM 705 O O . ALA A 1 98 ? 8.688 -0.339 -15.496 1.00 98.50 98 ALA A O 1
ATOM 706 N N . THR A 1 99 ? 6.695 -1.015 -16.250 1.00 98.12 99 THR A N 1
ATOM 707 C CA . THR A 1 99 ? 6.645 0.007 -17.308 1.00 98.12 99 THR A CA 1
ATOM 708 C C . THR A 1 99 ? 6.151 1.336 -16.736 1.00 98.12 99 THR A C 1
ATOM 710 O O . THR A 1 99 ? 5.535 1.388 -15.672 1.00 98.12 99 THR A O 1
ATOM 713 N N . ALA A 1 100 ? 6.372 2.422 -17.469 1.00 95.25 100 ALA A N 1
ATOM 714 C CA . ALA A 1 100 ? 5.810 3.728 -17.160 1.00 95.25 100 ALA A CA 1
ATOM 715 C C . ALA A 1 100 ? 4.558 4.003 -18.012 1.00 95.25 100 ALA A C 1
ATOM 717 O O . ALA A 1 100 ? 4.213 3.226 -18.910 1.00 95.25 100 ALA A O 1
ATOM 718 N N . PHE A 1 101 ? 3.926 5.145 -17.746 1.00 96.94 101 PHE A N 1
ATOM 719 C CA . PHE A 1 101 ? 2.760 5.692 -18.432 1.00 96.94 101 PHE A CA 1
ATOM 720 C C . PHE A 1 101 ? 1.479 4.849 -18.290 1.00 96.94 101 PHE A C 1
ATOM 722 O O . PHE A 1 101 ? 1.466 3.703 -17.826 1.00 96.94 101 PHE A O 1
ATOM 729 N N . SER A 1 102 ? 0.372 5.465 -18.705 1.00 96.31 102 SER A N 1
ATOM 730 C CA . SER A 1 102 ? -0.904 4.788 -18.920 1.00 96.31 102 SER A CA 1
ATOM 731 C C . SER A 1 102 ? -0.784 3.812 -20.096 1.00 96.31 102 SER A C 1
ATOM 733 O O . SER A 1 102 ? -0.125 4.105 -21.096 1.00 96.31 102 SER A O 1
ATOM 735 N N . ALA A 1 103 ? -1.453 2.671 -19.983 1.00 95.75 103 ALA A N 1
ATOM 736 C CA . ALA A 1 103 ? -1.679 1.668 -21.017 1.00 95.75 103 ALA A CA 1
ATOM 737 C C . ALA A 1 103 ? -3.118 1.684 -21.553 1.00 95.75 103 ALA A C 1
ATOM 739 O O . ALA A 1 103 ? -3.448 0.851 -22.393 1.00 95.75 103 ALA A O 1
ATOM 740 N N . LEU A 1 104 ? -3.957 2.624 -21.105 1.00 93.94 104 LEU A N 1
ATOM 741 C CA . LEU A 1 104 ? -5.329 2.777 -21.579 1.00 93.94 104 LEU A CA 1
ATOM 742 C C . LEU A 1 104 ? -5.345 3.033 -23.092 1.00 93.94 104 LEU A C 1
ATOM 744 O O . LEU A 1 104 ? -4.829 4.054 -23.561 1.00 93.94 104 LEU A O 1
ATOM 748 N N . GLY A 1 105 ? -5.869 2.076 -23.854 1.00 89.50 105 GLY A N 1
ATOM 749 C CA . GLY A 1 105 ? -6.033 2.202 -25.300 1.00 89.50 105 GLY A CA 1
ATOM 750 C C . GLY A 1 105 ? -7.254 3.043 -25.671 1.00 89.50 105 GLY A C 1
ATOM 751 O O . GLY A 1 105 ? -8.047 3.427 -24.813 1.00 89.50 105 GLY A O 1
ATOM 752 N N . ASP A 1 106 ? -7.449 3.262 -26.971 1.00 87.38 106 ASP A N 1
ATOM 753 C CA . ASP A 1 106 ? -8.561 4.067 -27.502 1.00 87.38 106 ASP A CA 1
ATOM 754 C C . ASP A 1 106 ? -9.947 3.502 -27.139 1.00 87.38 106 ASP A C 1
ATOM 756 O O . ASP A 1 106 ? -10.930 4.236 -27.087 1.00 87.38 106 ASP A O 1
ATOM 760 N N . SER A 1 107 ? -10.030 2.201 -26.841 1.00 87.62 107 SER A N 1
ATOM 761 C CA . SER A 1 107 ? -11.254 1.534 -26.386 1.00 87.62 107 SER A CA 1
ATOM 762 C C . SER A 1 107 ? -11.578 1.760 -24.903 1.00 87.62 107 SER A C 1
ATOM 764 O O . SER A 1 107 ? -12.550 1.193 -24.415 1.00 87.62 107 SER A O 1
ATOM 766 N N . GLY A 1 108 ? -10.742 2.495 -24.161 1.00 90.62 108 GLY A N 1
ATOM 767 C CA . GLY A 1 108 ? -10.874 2.648 -22.709 1.00 90.62 108 GLY A CA 1
ATOM 768 C C . GLY A 1 108 ? -10.499 1.396 -21.910 1.00 90.62 108 GLY A C 1
ATOM 769 O O . GLY A 1 108 ? -10.860 1.304 -20.744 1.00 90.62 108 GLY A O 1
ATOM 770 N N . ALA A 1 109 ? -9.788 0.444 -22.523 1.00 92.12 109 ALA A N 1
ATOM 771 C CA . ALA A 1 109 ? -9.326 -0.781 -21.872 1.00 92.12 109 ALA A CA 1
ATOM 772 C C . ALA A 1 109 ? -7.796 -0.861 -21.867 1.00 92.12 109 ALA A C 1
ATOM 774 O O . ALA A 1 109 ? -7.133 -0.409 -22.809 1.00 92.12 109 ALA A O 1
ATOM 775 N N . THR A 1 110 ? -7.230 -1.486 -20.842 1.00 95.06 110 THR A N 1
ATOM 776 C CA . THR A 1 110 ? -5.800 -1.784 -20.744 1.00 95.06 110 THR A CA 1
ATOM 777 C C . THR A 1 110 ? -5.502 -3.218 -21.212 1.00 95.06 110 THR A C 1
ATOM 779 O O . THR A 1 110 ? -6.411 -4.052 -21.334 1.00 95.06 110 THR A O 1
ATOM 782 N N . PRO A 1 111 ? -4.235 -3.560 -21.504 1.00 95.75 111 PRO A N 1
ATOM 783 C CA . PRO A 1 111 ? -3.821 -4.948 -21.722 1.00 95.75 111 PRO A CA 1
ATOM 784 C C . PRO A 1 111 ? -4.052 -5.867 -20.514 1.00 95.75 111 PRO A C 1
ATOM 786 O O . PRO A 1 111 ? -4.104 -7.081 -20.686 1.00 95.75 111 PRO A O 1
ATOM 789 N N . PHE A 1 112 ? -4.183 -5.306 -19.308 1.00 96.62 112 PHE A N 1
ATOM 790 C CA . PHE A 1 112 ? -4.298 -6.065 -18.066 1.00 96.62 112 PHE A CA 1
ATOM 791 C C . PHE A 1 112 ? -5.740 -6.382 -17.662 1.00 96.62 112 PHE A C 1
ATOM 793 O O . PHE A 1 112 ? -5.928 -7.271 -16.843 1.00 96.62 112 PHE A O 1
ATOM 800 N N . ASP A 1 113 ? -6.748 -5.732 -18.254 1.00 92.19 113 ASP A N 1
ATOM 801 C CA . ASP A 1 113 ? -8.163 -5.875 -17.852 1.00 92.19 113 ASP A CA 1
ATOM 802 C C . ASP A 1 113 ? -8.713 -7.306 -18.008 1.00 92.19 113 ASP A C 1
ATOM 804 O O . ASP A 1 113 ? -9.756 -7.639 -17.455 1.00 92.19 113 ASP A O 1
ATOM 808 N N . ALA A 1 114 ? -8.020 -8.164 -18.765 1.00 89.69 114 ALA A N 1
ATOM 809 C CA . ALA A 1 114 ? -8.351 -9.583 -18.881 1.00 89.69 114 ALA A CA 1
ATOM 810 C C . ALA A 1 114 ? -7.945 -10.408 -17.642 1.00 89.69 114 ALA A C 1
ATOM 812 O O . ALA A 1 114 ? -8.421 -11.531 -17.485 1.00 89.69 114 ALA A O 1
ATOM 813 N N . ALA A 1 115 ? -7.062 -9.891 -16.781 1.00 93.50 115 ALA A N 1
ATOM 814 C CA . ALA A 1 115 ? -6.619 -10.583 -15.578 1.00 93.50 115 ALA A CA 1
ATOM 815 C C . ALA A 1 115 ? -7.574 -10.313 -14.402 1.00 93.50 115 ALA A C 1
ATOM 817 O O . ALA A 1 115 ? -7.810 -9.154 -14.060 1.00 93.50 115 ALA A O 1
ATOM 818 N N . PRO A 1 116 ? -8.068 -11.352 -13.708 1.00 91.00 116 PRO A N 1
ATOM 819 C CA . PRO A 1 116 ? -8.957 -11.200 -12.558 1.00 91.00 116 PRO A CA 1
ATOM 820 C C . PRO A 1 116 ? -8.182 -10.883 -11.263 1.00 91.00 116 PRO A C 1
ATOM 822 O O . PRO A 1 116 ? -8.491 -11.421 -10.200 1.00 91.00 116 PRO A O 1
ATOM 825 N N . CYS A 1 117 ? -7.134 -10.057 -11.336 1.00 96.12 117 CYS A N 1
ATOM 826 C CA . CYS A 1 117 ? -6.259 -9.754 -10.205 1.00 96.12 117 CYS A CA 1
ATOM 827 C C . CYS A 1 117 ? -5.848 -8.274 -10.154 1.00 96.12 117 CYS A C 1
ATOM 829 O O . CYS A 1 117 ? -5.855 -7.599 -11.184 1.00 96.12 117 CYS A O 1
ATOM 831 N N . PRO A 1 118 ? -5.407 -7.767 -8.988 1.00 97.12 118 PRO A N 1
ATOM 832 C CA . PRO A 1 118 ? -4.875 -6.414 -8.891 1.00 97.12 118 PRO A CA 1
ATOM 833 C C . PRO A 1 118 ? -3.615 -6.209 -9.746 1.00 97.12 118 PRO A C 1
ATOM 835 O O . PRO A 1 118 ? -2.753 -7.090 -9.851 1.00 97.12 118 PRO A O 1
ATOM 838 N N . VAL A 1 119 ? -3.493 -5.002 -10.303 1.00 98.38 119 VAL A N 1
ATOM 839 C CA . VAL A 1 119 ? -2.296 -4.530 -11.007 1.00 98.38 119 VAL A CA 1
ATOM 840 C C . VAL A 1 119 ? -1.577 -3.513 -10.129 1.00 98.38 119 VAL A C 1
ATOM 842 O O . VAL A 1 119 ? -2.093 -2.428 -9.853 1.00 98.38 119 VAL A O 1
ATOM 845 N N . PHE A 1 120 ? -0.366 -3.862 -9.712 1.00 98.75 120 PHE A N 1
ATOM 846 C CA . PHE A 1 120 ? 0.509 -3.046 -8.886 1.00 98.75 120 PHE A CA 1
ATOM 847 C C . PHE A 1 120 ? 1.486 -2.276 -9.765 1.00 98.75 120 PHE A C 1
ATOM 849 O O . PHE A 1 120 ? 2.265 -2.867 -10.504 1.00 98.75 120 PHE A O 1
ATOM 856 N N . GLN A 1 121 ? 1.477 -0.955 -9.683 1.00 98.81 121 GLN A N 1
ATOM 857 C CA . GLN A 1 121 ? 2.451 -0.103 -10.344 1.00 98.81 121 GLN A CA 1
ATOM 858 C C . GLN A 1 121 ? 3.658 0.119 -9.432 1.00 98.81 121 GLN A C 1
ATOM 860 O O . GLN A 1 121 ? 3.498 0.537 -8.285 1.00 98.81 121 GLN A O 1
ATOM 865 N N . VAL A 1 122 ? 4.866 -0.080 -9.959 1.00 98.81 122 VAL A N 1
ATOM 866 C CA . VAL A 1 122 ? 6.113 0.298 -9.278 1.00 98.81 122 VAL A CA 1
ATOM 867 C C . VAL A 1 122 ? 6.820 1.436 -10.008 1.00 98.81 122 VAL A C 1
ATOM 869 O O . VAL A 1 122 ? 6.690 1.596 -11.225 1.00 98.81 122 VAL A O 1
ATOM 872 N N . ALA A 1 123 ? 7.572 2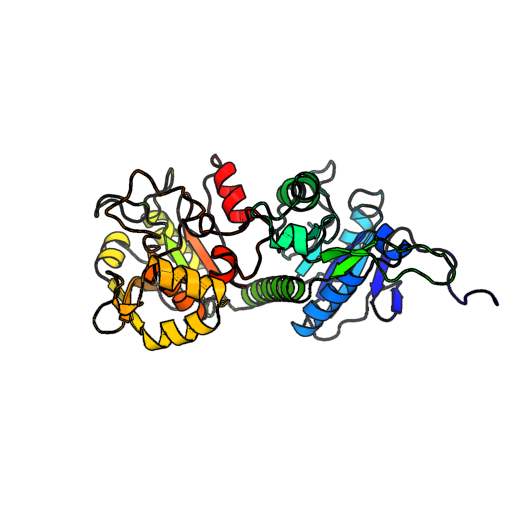.244 -9.262 1.00 98.56 123 ALA A N 1
ATOM 873 C CA . ALA A 1 123 ? 8.431 3.286 -9.814 1.00 98.56 123 ALA A CA 1
ATOM 874 C C . ALA A 1 123 ? 9.884 2.807 -9.914 1.00 98.56 123 ALA A C 1
ATOM 876 O O . ALA A 1 123 ? 10.451 2.272 -8.958 1.00 98.56 123 ALA A O 1
ATOM 877 N N . LEU A 1 124 ? 10.500 3.046 -11.070 1.00 98.19 124 LEU A N 1
ATOM 878 C CA . LEU A 1 124 ? 11.933 2.881 -11.292 1.00 98.19 124 LEU A CA 1
ATOM 879 C C . LEU A 1 124 ? 12.514 4.295 -11.359 1.00 98.19 124 LEU A C 1
ATOM 881 O O . LEU A 1 124 ? 12.505 4.927 -12.410 1.00 98.19 124 LEU A O 1
ATOM 885 N N . SER A 1 125 ? 12.942 4.824 -10.212 1.00 97.50 125 SER A N 1
ATOM 886 C CA . SER A 1 125 ? 13.317 6.234 -10.085 1.00 97.50 125 SER A CA 1
ATOM 887 C C . SER A 1 125 ? 14.547 6.553 -10.926 1.00 97.50 125 SER A C 1
ATOM 889 O O . SER A 1 125 ? 15.545 5.825 -10.899 1.00 97.50 125 SER A O 1
ATOM 891 N N . THR A 1 126 ? 14.492 7.669 -11.652 1.00 96.12 126 THR A N 1
ATOM 892 C CA . THR A 1 126 ? 15.639 8.181 -12.413 1.00 96.12 126 THR A CA 1
ATOM 893 C C . THR A 1 126 ? 16.658 8.913 -11.534 1.00 96.12 126 THR A C 1
ATOM 895 O O . THR A 1 126 ? 17.778 9.169 -11.978 1.00 96.12 126 THR A O 1
ATOM 898 N N . ALA A 1 127 ? 16.305 9.213 -10.280 1.00 96.00 127 ALA A N 1
ATOM 899 C CA . ALA A 1 127 ? 17.199 9.810 -9.294 1.00 96.00 127 ALA A CA 1
ATOM 900 C C . ALA A 1 127 ? 18.143 8.773 -8.662 1.00 96.00 127 ALA A C 1
ATOM 902 O O . ALA A 1 127 ? 17.921 7.561 -8.753 1.00 96.00 127 ALA A O 1
ATOM 903 N N . ARG A 1 128 ? 19.185 9.254 -7.972 1.00 96.75 128 ARG A N 1
ATOM 904 C CA . ARG A 1 128 ? 20.016 8.406 -7.108 1.00 96.75 128 ARG A CA 1
ATOM 905 C C . ARG A 1 128 ? 19.277 8.087 -5.811 1.00 96.75 128 ARG A C 1
ATOM 907 O O . ARG A 1 128 ? 18.418 8.850 -5.366 1.00 96.75 128 ARG A O 1
ATOM 914 N N . ARG A 1 129 ? 19.659 6.979 -5.172 1.00 96.88 129 ARG A N 1
ATOM 915 C CA . ARG A 1 129 ? 19.070 6.546 -3.898 1.00 96.88 129 ARG A CA 1
ATOM 916 C C . ARG A 1 129 ? 19.198 7.617 -2.812 1.00 96.88 129 ARG A C 1
ATOM 918 O O . ARG A 1 129 ? 18.221 7.891 -2.126 1.00 96.88 129 ARG A O 1
ATOM 925 N N . ASP A 1 130 ? 20.365 8.246 -2.686 1.00 96.56 130 ASP A N 1
ATOM 926 C CA . ASP A 1 130 ? 20.625 9.250 -1.643 1.00 96.56 130 ASP A CA 1
ATOM 927 C C . ASP A 1 130 ? 19.809 10.538 -1.850 1.00 96.56 130 ASP A C 1
ATOM 929 O O . ASP A 1 130 ? 19.312 11.133 -0.888 1.00 96.56 130 ASP A O 1
ATOM 933 N N . ASP A 1 131 ? 19.589 10.925 -3.111 1.00 96.25 131 ASP A N 1
ATOM 934 C CA . ASP A 1 131 ? 18.737 12.065 -3.469 1.00 96.25 131 ASP A CA 1
ATOM 935 C C . ASP A 1 131 ? 17.273 11.782 -3.100 1.00 96.25 131 ASP A C 1
ATOM 937 O O . ASP A 1 131 ? 16.586 12.629 -2.528 1.00 96.25 131 ASP A O 1
ATOM 941 N N . TRP A 1 132 ? 16.788 10.565 -3.376 1.00 97.25 132 TRP A N 1
ATOM 942 C CA . TRP A 1 132 ? 15.461 10.142 -2.927 1.00 97.25 132 TRP A CA 1
ATOM 943 C C . TRP A 1 132 ? 15.381 10.084 -1.401 1.00 97.25 132 TRP A C 1
ATOM 945 O O . TRP A 1 132 ? 14.414 10.586 -0.829 1.00 97.25 132 TRP A O 1
ATOM 955 N N . ALA A 1 133 ? 16.382 9.508 -0.731 1.00 95.81 133 ALA A N 1
ATOM 956 C CA . ALA A 1 133 ? 16.386 9.306 0.715 1.00 95.81 133 ALA A CA 1
ATOM 957 C C . ALA A 1 133 ? 16.290 10.636 1.477 1.00 95.81 133 ALA A C 1
ATOM 959 O O . ALA A 1 133 ? 15.459 10.753 2.379 1.00 95.81 133 ALA A O 1
ATOM 960 N N . SER A 1 134 ? 17.052 11.647 1.052 1.00 93.94 134 SER A N 1
ATOM 961 C CA . SER A 1 134 ? 17.086 12.986 1.659 1.00 93.94 134 SER A CA 1
ATOM 962 C C . SER A 1 134 ? 15.908 13.896 1.275 1.00 93.94 134 SER A C 1
ATOM 964 O O . SER A 1 134 ? 15.667 14.907 1.931 1.00 93.94 134 SER A O 1
ATOM 966 N N . SER A 1 135 ? 15.140 13.547 0.240 1.00 93.31 135 SER A N 1
ATOM 967 C CA . SER A 1 135 ? 14.031 14.366 -0.255 1.00 93.31 135 SER A CA 1
ATOM 968 C C . SER A 1 135 ? 12.693 14.031 0.410 1.00 93.31 135 SER A C 1
ATOM 970 O O . SER A 1 135 ? 12.280 12.871 0.459 1.00 93.31 135 SER A O 1
ATOM 972 N N . LEU A 1 136 ? 11.944 15.058 0.827 1.00 93.06 136 LEU A N 1
ATOM 973 C CA . LEU A 1 136 ? 10.539 14.918 1.245 1.00 93.06 136 LEU A CA 1
ATOM 974 C C . LEU A 1 136 ? 9.574 14.772 0.059 1.00 93.06 136 LEU A C 1
ATOM 976 O O . LEU A 1 136 ? 8.430 14.375 0.239 1.00 93.06 136 LEU A O 1
ATOM 980 N N . ARG A 1 137 ? 10.013 15.046 -1.174 1.00 93.50 137 ARG A N 1
ATOM 981 C CA . ARG A 1 137 ? 9.157 14.879 -2.358 1.00 93.50 137 ARG A CA 1
ATOM 982 C C . ARG A 1 137 ? 8.987 13.408 -2.744 1.00 93.50 137 ARG A C 1
ATOM 984 O O . ARG A 1 137 ? 7.967 13.041 -3.315 1.00 93.50 137 ARG A O 1
ATOM 991 N N . GLY A 1 138 ? 9.994 12.581 -2.459 1.00 95.69 138 GLY A N 1
ATOM 992 C CA . GLY A 1 138 ? 10.092 11.221 -2.981 1.00 95.69 138 GLY A CA 1
ATOM 993 C C . GLY A 1 138 ? 10.545 11.226 -4.439 1.00 95.69 138 GLY A C 1
ATOM 994 O O . GLY A 1 138 ? 11.741 11.180 -4.713 1.00 95.69 138 GLY A O 1
ATOM 995 N N . LEU A 1 139 ? 9.606 11.301 -5.380 1.00 97.12 139 LEU A N 1
ATOM 996 C CA . LEU A 1 139 ? 9.891 11.223 -6.818 1.00 97.12 139 LEU A CA 1
ATOM 997 C C . LEU A 1 139 ? 10.129 12.598 -7.460 1.00 97.12 139 LEU A C 1
ATOM 999 O O . LEU A 1 139 ? 9.594 13.618 -7.016 1.00 97.12 139 LEU A O 1
ATOM 1003 N N . SER A 1 140 ? 10.910 12.629 -8.545 1.00 96.31 140 SER A N 1
ATOM 1004 C CA . SER A 1 140 ? 11.005 13.815 -9.404 1.00 96.31 140 SER A CA 1
ATOM 1005 C C . SER A 1 140 ? 9.651 14.104 -10.081 1.00 96.31 140 SER A C 1
ATOM 1007 O O . SER A 1 140 ? 8.829 13.196 -10.203 1.00 96.31 140 SER A O 1
ATOM 1009 N N . PRO A 1 141 ? 9.379 15.334 -10.565 1.00 96.31 141 PRO A N 1
ATOM 1010 C CA . PRO A 1 141 ? 8.132 15.617 -11.284 1.00 96.31 141 PRO A CA 1
ATOM 1011 C C . PRO A 1 141 ? 7.897 14.699 -12.493 1.00 96.31 141 PRO A C 1
ATOM 1013 O O . PRO A 1 141 ? 6.763 14.296 -12.741 1.00 96.31 141 PRO A O 1
ATOM 1016 N N . GLY A 1 142 ? 8.967 14.340 -13.213 1.00 97.31 142 GLY A N 1
ATOM 1017 C CA . GLY A 1 142 ? 8.900 13.400 -14.332 1.00 97.31 142 GLY A CA 1
ATOM 1018 C C . GLY A 1 142 ? 8.534 11.990 -13.875 1.00 97.31 142 GLY A C 1
ATOM 1019 O O . GLY A 1 142 ? 7.579 11.416 -14.393 1.00 97.31 142 GLY A O 1
ATOM 1020 N N . ASP A 1 143 ? 9.232 11.468 -12.859 1.00 97.44 143 ASP A N 1
ATOM 1021 C CA . ASP A 1 143 ? 8.954 10.140 -12.296 1.00 97.44 143 ASP A CA 1
ATOM 1022 C C . ASP A 1 143 ? 7.539 10.054 -11.709 1.00 97.44 143 ASP A C 1
ATOM 1024 O O . ASP A 1 143 ? 6.837 9.077 -11.950 1.00 97.44 143 ASP A O 1
ATOM 1028 N N . LEU A 1 144 ? 7.086 11.087 -10.989 1.00 97.50 144 LEU A N 1
ATOM 1029 C CA . LEU A 1 144 ? 5.728 11.161 -10.448 1.00 97.50 144 LEU A CA 1
ATOM 1030 C C . LEU A 1 144 ? 4.687 11.086 -11.572 1.00 97.50 144 LEU A C 1
ATOM 1032 O O . LEU A 1 144 ? 3.746 10.299 -11.491 1.00 97.50 144 LEU A O 1
ATOM 1036 N N . ALA A 1 145 ? 4.857 11.875 -12.635 1.00 97.44 145 ALA A N 1
ATOM 1037 C CA . ALA A 1 145 ? 3.924 11.866 -13.755 1.00 97.44 145 ALA A CA 1
ATOM 1038 C C . ALA A 1 145 ? 3.864 10.487 -14.434 1.00 97.44 145 ALA A C 1
ATOM 1040 O O . ALA A 1 145 ? 2.778 9.946 -14.650 1.00 97.44 145 ALA A O 1
ATOM 1041 N N . MET A 1 146 ? 5.024 9.901 -14.747 1.00 97.12 146 MET A N 1
ATOM 1042 C CA . MET A 1 146 ? 5.093 8.685 -15.557 1.00 97.12 146 MET A CA 1
ATOM 1043 C C . MET A 1 146 ? 4.859 7.391 -14.769 1.00 97.12 146 MET A C 1
ATOM 1045 O O . MET A 1 146 ? 4.298 6.454 -15.330 1.00 97.12 146 MET A O 1
ATOM 1049 N N . HIS A 1 147 ? 5.246 7.317 -13.492 1.00 98.12 147 HIS A N 1
ATOM 1050 C CA . HIS A 1 147 ? 5.113 6.102 -12.677 1.00 98.12 147 HIS A CA 1
ATOM 1051 C C . HIS A 1 147 ? 3.939 6.122 -11.701 1.00 98.12 147 HIS A C 1
ATOM 1053 O O . HIS A 1 147 ? 3.630 5.076 -11.140 1.00 98.12 147 HIS A O 1
ATOM 1059 N N . VAL A 1 148 ? 3.286 7.267 -11.488 1.00 98.06 148 VAL A N 1
ATOM 1060 C CA . VAL A 1 148 ? 2.186 7.375 -10.518 1.00 98.06 148 VAL A CA 1
ATOM 1061 C C . VAL A 1 148 ? 0.942 7.951 -11.177 1.00 98.06 148 VAL A C 1
ATOM 1063 O O . VAL A 1 148 ? -0.024 7.227 -11.377 1.00 98.06 148 VAL A O 1
ATOM 1066 N N . VAL A 1 149 ? 0.979 9.217 -11.603 1.00 97.56 149 VAL A N 1
ATOM 1067 C CA . VAL A 1 149 ? -0.224 9.941 -12.054 1.00 97.56 149 VAL A CA 1
ATOM 1068 C C . VAL A 1 149 ? -0.867 9.294 -13.281 1.00 97.56 149 VAL A C 1
ATOM 1070 O O . VAL A 1 149 ? -2.072 9.073 -13.305 1.00 97.56 149 VAL A O 1
ATOM 1073 N N . LEU A 1 150 ? -0.088 8.975 -14.318 1.00 97.31 150 LEU A N 1
ATOM 1074 C CA . LEU A 1 150 ? -0.643 8.349 -15.522 1.00 97.31 150 LEU A CA 1
ATOM 1075 C C . LEU A 1 150 ? -1.098 6.896 -15.274 1.00 97.31 150 LEU A C 1
ATOM 1077 O O . LEU A 1 150 ? -2.192 6.550 -15.709 1.00 97.31 150 LEU A O 1
ATOM 1081 N N . PRO A 1 151 ? -0.334 6.052 -14.557 1.00 97.50 151 PRO A N 1
ATOM 1082 C CA . PRO A 1 151 ? -0.812 4.746 -14.096 1.00 97.50 151 PRO A CA 1
ATOM 1083 C C . PRO A 1 151 ? -2.076 4.766 -13.218 1.00 97.50 151 PRO A C 1
ATOM 1085 O O . PRO A 1 151 ? -2.838 3.803 -13.251 1.00 97.50 151 PRO A O 1
ATOM 1088 N N . GLU A 1 152 ? -2.335 5.830 -12.450 1.00 96.75 152 GLU A N 1
ATOM 1089 C CA . GLU A 1 152 ? -3.565 5.954 -11.649 1.00 96.75 152 GLU A CA 1
ATOM 1090 C C . GLU A 1 152 ? -4.829 6.019 -12.515 1.00 96.75 152 GLU A C 1
ATOM 1092 O O . GLU A 1 152 ? -5.874 5.536 -12.075 1.00 96.75 152 GLU A O 1
ATOM 1097 N N . VAL A 1 153 ? -4.734 6.583 -13.727 1.00 94.38 153 VAL A N 1
ATOM 1098 C CA . VAL A 1 153 ? -5.839 6.645 -14.706 1.00 94.38 153 VAL A CA 1
ATOM 1099 C C . VAL A 1 153 ? -6.236 5.246 -15.183 1.00 94.38 153 VAL A C 1
ATOM 1101 O O . VAL A 1 153 ? -7.398 5.007 -15.492 1.00 94.38 153 VAL A O 1
ATOM 1104 N N . ASP A 1 154 ? -5.293 4.303 -15.174 1.00 95.56 154 ASP A N 1
ATOM 1105 C CA . ASP A 1 154 ? -5.534 2.896 -15.502 1.00 95.56 154 ASP A CA 1
ATOM 1106 C C . ASP A 1 154 ? -6.127 2.099 -14.323 1.00 95.56 154 ASP A C 1
ATOM 1108 O O . ASP A 1 154 ? -6.300 0.889 -14.431 1.00 95.56 154 ASP A O 1
ATOM 1112 N N . GLY A 1 155 ? -6.369 2.731 -13.169 1.00 95.00 155 GLY A N 1
ATOM 1113 C CA . GLY A 1 155 ? -6.878 2.054 -11.971 1.00 95.00 155 GLY A CA 1
ATOM 1114 C C . GLY A 1 155 ? -5.839 1.211 -11.220 1.00 95.00 155 GLY A C 1
ATOM 1115 O O . GLY A 1 155 ? -6.209 0.412 -10.362 1.00 95.00 155 GLY A O 1
ATOM 1116 N N . ARG A 1 156 ? -4.540 1.375 -11.508 1.00 97.25 156 ARG A N 1
ATOM 1117 C CA . ARG A 1 156 ? -3.467 0.600 -10.860 1.00 97.25 156 ARG A CA 1
ATOM 1118 C C . ARG A 1 156 ? -3.241 1.033 -9.410 1.00 97.25 156 ARG A C 1
ATOM 1120 O O . ARG A 1 156 ? -3.342 2.216 -9.077 1.00 97.25 156 ARG A O 1
ATOM 1127 N N . LEU A 1 157 ? -2.854 0.076 -8.568 1.00 97.75 157 LEU A N 1
ATOM 1128 C CA . LEU A 1 157 ? -2.431 0.311 -7.187 1.00 97.75 157 LEU A CA 1
ATOM 1129 C C . LEU A 1 157 ? -0.954 0.705 -7.171 1.00 97.75 157 LEU A C 1
ATOM 1131 O O . LEU A 1 157 ? -0.110 -0.081 -7.597 1.00 97.75 157 LEU A O 1
ATOM 1135 N N . PHE A 1 158 ? -0.604 1.896 -6.690 1.00 98.25 158 PHE A N 1
ATOM 1136 C CA . PHE A 1 158 ? 0.805 2.264 -6.570 1.00 98.25 158 PHE A CA 1
ATOM 1137 C C . PHE A 1 158 ? 1.445 1.523 -5.390 1.00 98.25 158 PHE A C 1
ATOM 1139 O O . PHE A 1 158 ? 1.061 1.717 -4.243 1.00 98.25 158 PHE A O 1
ATOM 1146 N N . ALA A 1 159 ? 2.419 0.657 -5.670 1.00 97.94 159 ALA A N 1
ATOM 1147 C CA . ALA A 1 159 ? 3.037 -0.200 -4.660 1.00 97.94 159 ALA A CA 1
ATOM 1148 C C . ALA A 1 159 ? 4.319 0.387 -4.057 1.00 97.94 159 ALA A C 1
ATOM 1150 O O . ALA A 1 159 ? 4.725 -0.050 -2.983 1.00 97.94 159 ALA A O 1
ATOM 1151 N N . GLY A 1 160 ? 4.953 1.360 -4.719 1.00 97.81 160 GLY A N 1
ATOM 1152 C CA . GLY A 1 160 ? 6.167 2.023 -4.239 1.00 97.81 160 GLY A CA 1
ATOM 1153 C C . GLY A 1 160 ? 7.264 2.158 -5.297 1.00 97.81 160 GLY A C 1
ATOM 1154 O O . GLY A 1 160 ? 7.085 1.832 -6.471 1.00 97.81 160 GLY A O 1
ATOM 1155 N N . VAL A 1 161 ? 8.422 2.669 -4.876 1.00 98.56 161 VAL A N 1
ATOM 1156 C CA . VAL A 1 161 ? 9.653 2.714 -5.685 1.00 98.56 161 VAL A CA 1
ATOM 1157 C C . VAL A 1 161 ? 10.466 1.450 -5.445 1.00 98.56 161 VAL A C 1
ATOM 1159 O O . VAL A 1 161 ? 10.529 1.004 -4.316 1.00 98.56 161 VAL A O 1
ATOM 1162 N N . VAL A 1 162 ? 11.088 0.875 -6.473 1.00 98.62 162 VAL A N 1
ATOM 1163 C CA . VAL A 1 162 ? 11.843 -0.395 -6.352 1.00 98.62 162 VAL A CA 1
ATOM 1164 C C . VAL A 1 162 ? 13.293 -0.288 -6.809 1.00 98.62 162 VAL A C 1
ATOM 1166 O O . VAL A 1 162 ? 14.074 -1.217 -6.627 1.00 98.62 162 VAL A O 1
ATOM 1169 N N . SER A 1 163 ? 13.669 0.825 -7.440 1.00 98.50 163 SER A N 1
ATOM 1170 C CA . SER A 1 163 ? 15.041 1.040 -7.893 1.00 98.50 163 SER A CA 1
ATOM 1171 C C . SER A 1 163 ? 15.388 2.509 -8.066 1.00 98.50 163 SER A C 1
ATOM 1173 O O . SER A 1 163 ? 14.508 3.361 -8.219 1.00 98.50 163 SER A O 1
ATOM 1175 N N . PHE A 1 164 ? 16.693 2.762 -8.110 1.00 98.31 164 PHE A N 1
ATOM 1176 C CA . PHE A 1 164 ? 17.297 4.073 -8.319 1.00 98.31 164 PHE A CA 1
ATOM 1177 C C . PHE A 1 164 ? 18.427 3.976 -9.342 1.00 98.31 164 PHE A C 1
ATOM 1179 O O . PHE A 1 164 ? 19.044 2.918 -9.499 1.00 98.31 164 PHE A O 1
ATOM 1186 N N . LYS A 1 165 ? 18.737 5.078 -10.029 1.00 96.50 165 LYS A N 1
ATOM 1187 C CA . LYS A 1 165 ? 19.887 5.124 -10.935 1.00 96.50 165 LYS A CA 1
ATOM 1188 C C . LYS A 1 165 ? 21.193 5.169 -10.144 1.00 96.50 165 LYS A C 1
ATOM 1190 O O . LYS A 1 165 ? 21.381 6.012 -9.268 1.00 96.50 165 LYS A O 1
ATOM 1195 N N . SER A 1 166 ? 22.119 4.286 -10.500 1.00 95.38 166 SER A N 1
ATOM 1196 C CA . SER A 1 166 ? 23.475 4.251 -9.957 1.00 95.38 166 SER A CA 1
ATOM 1197 C C . SER A 1 166 ? 24.494 4.016 -11.066 1.00 95.38 166 SER A C 1
ATOM 1199 O O . SER A 1 166 ? 24.216 3.324 -12.050 1.00 95.38 166 SER A O 1
ATOM 1201 N N . ALA A 1 167 ? 25.667 4.632 -10.923 1.00 92.19 167 ALA A N 1
ATOM 1202 C CA . ALA A 1 167 ? 26.777 4.409 -11.836 1.00 92.19 167 ALA A CA 1
ATOM 1203 C C . ALA A 1 167 ? 27.416 3.055 -11.519 1.00 92.19 167 ALA A C 1
ATOM 1205 O O . ALA A 1 167 ? 27.732 2.766 -10.366 1.00 92.19 167 ALA A O 1
ATOM 1206 N N . LEU A 1 168 ? 27.603 2.235 -12.547 1.00 86.69 168 LEU A N 1
ATOM 1207 C CA . LEU A 1 168 ? 28.387 1.017 -12.450 1.00 86.69 168 LEU A CA 1
ATOM 1208 C C . LEU A 1 168 ? 29.875 1.334 -12.323 1.00 86.69 168 LEU A C 1
ATOM 1210 O O . LEU A 1 168 ? 30.339 2.420 -12.702 1.00 86.69 168 LEU A O 1
ATOM 1214 N N . GLU A 1 169 ? 30.623 0.347 -11.825 1.00 88.75 169 GLU A N 1
ATOM 1215 C CA . GLU A 1 169 ? 32.075 0.362 -11.935 1.00 88.75 169 GLU A CA 1
ATOM 1216 C C . GLU A 1 169 ? 32.474 0.655 -13.380 1.00 88.75 169 GLU A C 1
ATOM 1218 O O . GLU A 1 169 ? 31.813 0.238 -14.337 1.00 88.75 169 GLU A O 1
ATOM 1223 N N . ARG A 1 170 ? 33.526 1.460 -13.528 1.00 90.62 170 ARG A N 1
ATOM 1224 C CA . ARG A 1 170 ? 34.014 1.843 -14.844 1.00 90.62 170 ARG A CA 1
ATOM 1225 C C . ARG A 1 170 ? 34.470 0.586 -15.564 1.00 90.62 170 ARG A C 1
ATOM 1227 O O . ARG A 1 170 ? 35.366 -0.102 -15.082 1.00 90.62 170 ARG A O 1
ATOM 1234 N N . ASP A 1 171 ? 33.881 0.335 -16.723 1.00 89.31 171 ASP A N 1
ATOM 1235 C CA . ASP A 1 171 ? 34.289 -0.777 -17.561 1.00 89.31 171 ASP A CA 1
ATOM 1236 C C . ASP A 1 171 ? 35.758 -0.561 -17.984 1.00 89.31 171 ASP A C 1
ATOM 1238 O O . ASP A 1 171 ? 36.089 0.513 -18.513 1.00 89.31 171 ASP A O 1
ATOM 1242 N N . PRO A 1 172 ? 36.665 -1.515 -17.701 1.00 90.06 172 PRO A N 1
ATOM 1243 C CA . PRO A 1 172 ? 38.090 -1.340 -17.955 1.00 90.06 172 PRO A CA 1
ATOM 1244 C C . PRO A 1 172 ? 38.417 -1.276 -19.452 1.00 90.06 172 PRO A C 1
ATOM 1246 O O . PRO A 1 172 ? 39.378 -0.598 -19.822 1.00 90.06 172 PRO A O 1
ATOM 1249 N N . ASP A 1 173 ? 37.607 -1.900 -20.308 1.00 92.06 173 ASP A N 1
ATOM 1250 C CA . ASP A 1 173 ? 37.823 -1.951 -21.753 1.00 92.06 173 ASP A CA 1
ATOM 1251 C C . ASP A 1 173 ? 37.143 -0.768 -22.456 1.00 92.06 173 ASP A C 1
ATOM 1253 O O . ASP A 1 173 ? 37.734 -0.123 -23.324 1.00 92.06 173 ASP A O 1
ATOM 1257 N N . LEU A 1 174 ? 35.915 -0.429 -22.048 1.00 88.25 174 LEU A N 1
ATOM 1258 C CA . LEU A 1 174 ? 35.130 0.667 -22.630 1.00 88.25 174 LEU A CA 1
ATOM 1259 C C . LEU A 1 174 ? 35.463 2.035 -22.023 1.00 88.25 174 LEU A C 1
ATOM 1261 O O . LEU A 1 174 ? 35.064 3.065 -22.568 1.00 88.25 174 LEU A O 1
ATOM 1265 N N . GLN A 1 175 ? 36.184 2.066 -20.897 1.00 91.25 175 GLN A N 1
ATOM 1266 C CA . GLN A 1 175 ? 36.610 3.284 -20.203 1.00 91.25 175 GLN A CA 1
ATOM 1267 C C . GLN A 1 175 ? 35.440 4.216 -19.817 1.00 91.25 175 GLN A C 1
ATOM 1269 O O . GLN A 1 175 ? 35.641 5.420 -19.621 1.00 91.25 175 GLN A O 1
ATOM 1274 N N . PHE A 1 176 ? 34.240 3.661 -19.622 1.00 90.81 176 PHE A N 1
ATOM 1275 C CA . PHE A 1 176 ? 32.985 4.361 -19.327 1.00 90.81 176 PHE A CA 1
ATOM 1276 C C . PHE A 1 176 ? 32.234 3.691 -18.163 1.00 90.81 176 PHE A C 1
ATOM 1278 O O . PHE A 1 176 ? 32.302 2.476 -17.994 1.00 90.81 176 PHE A O 1
ATOM 1285 N N . SER A 1 177 ? 31.510 4.482 -17.364 1.00 88.62 177 SER A N 1
ATOM 1286 C CA . SER A 1 177 ? 30.625 3.991 -16.297 1.00 88.62 177 SER A CA 1
ATOM 1287 C C . SER A 1 177 ? 29.171 4.083 -16.743 1.00 88.62 177 SER A C 1
ATOM 1289 O O . SER A 1 177 ? 28.624 5.178 -16.886 1.00 88.62 177 SER A O 1
ATOM 1291 N N . HIS A 1 178 ? 28.534 2.932 -16.939 1.00 88.38 178 HIS A N 1
ATOM 1292 C CA . HIS A 1 178 ? 27.129 2.867 -17.328 1.00 88.38 178 HIS A CA 1
ATOM 1293 C C . HIS A 1 178 ? 26.204 3.236 -16.160 1.00 88.38 178 HIS A C 1
ATOM 1295 O O . HIS A 1 178 ? 26.416 2.806 -15.029 1.00 88.38 178 HIS A O 1
ATOM 1301 N N . LEU A 1 179 ? 25.163 4.029 -16.432 1.00 91.25 179 LEU A N 1
ATOM 1302 C CA . LEU A 1 179 ? 24.142 4.394 -15.453 1.00 91.25 179 LEU A CA 1
ATOM 1303 C C . LEU A 1 179 ? 22.934 3.449 -15.551 1.00 91.25 179 LEU A C 1
ATOM 1305 O O . LEU A 1 179 ? 22.084 3.582 -16.434 1.00 91.25 179 LEU A O 1
ATOM 1309 N N . ALA A 1 180 ? 22.822 2.538 -14.594 1.00 95.06 180 ALA A N 1
ATOM 1310 C CA . ALA A 1 180 ? 21.813 1.482 -14.577 1.00 95.06 180 ALA A CA 1
ATOM 1311 C C . ALA A 1 180 ? 20.857 1.644 -13.389 1.00 95.06 180 ALA A C 1
ATOM 1313 O O . ALA A 1 180 ? 21.200 2.281 -12.390 1.00 95.06 180 ALA A O 1
ATOM 1314 N N . HIS A 1 181 ? 19.662 1.069 -13.479 1.00 97.62 181 HIS A N 1
ATOM 1315 C CA . HIS A 1 181 ? 18.809 0.904 -12.311 1.00 97.62 181 HIS A CA 1
ATOM 1316 C C . HIS A 1 181 ? 19.390 -0.177 -11.397 1.00 97.62 181 HIS A C 1
ATOM 1318 O O . HIS A 1 181 ? 19.708 -1.290 -11.816 1.00 97.62 181 HIS A O 1
ATOM 1324 N N . ARG A 1 182 ? 19.530 0.152 -10.116 1.00 97.25 182 ARG A N 1
ATOM 1325 C CA . ARG A 1 182 ? 19.861 -0.810 -9.066 1.00 97.25 182 ARG A CA 1
ATOM 1326 C C . ARG A 1 182 ? 18.639 -0.985 -8.187 1.00 97.25 182 ARG A C 1
ATOM 1328 O O . ARG A 1 182 ? 18.049 0.010 -7.761 1.00 97.25 182 ARG A O 1
ATOM 1335 N N . ALA A 1 183 ? 18.248 -2.240 -7.991 1.00 98.19 183 ALA A N 1
ATOM 1336 C CA . ALA A 1 183 ? 17.178 -2.594 -7.076 1.00 98.19 183 ALA A CA 1
ATOM 1337 C C . ALA A 1 183 ? 17.493 -2.051 -5.677 1.00 98.19 183 ALA A C 1
ATOM 1339 O O . ALA A 1 183 ? 18.653 -2.030 -5.265 1.00 98.19 183 ALA A O 1
ATOM 1340 N N . ASP A 1 184 ? 16.463 -1.593 -4.977 1.00 98.56 184 ASP A N 1
ATOM 1341 C CA . ASP A 1 184 ? 16.539 -1.334 -3.545 1.00 98.56 184 ASP A CA 1
ATOM 1342 C C . ASP A 1 184 ? 15.848 -2.491 -2.822 1.00 98.56 184 ASP A C 1
ATOM 1344 O O . ASP A 1 184 ? 14.624 -2.615 -2.884 1.00 98.56 184 ASP A O 1
ATOM 1348 N N . ASP A 1 185 ? 16.640 -3.357 -2.188 1.00 98.38 185 ASP A N 1
ATOM 1349 C CA . ASP A 1 185 ? 16.164 -4.620 -1.612 1.00 98.38 185 ASP A CA 1
ATOM 1350 C C . ASP A 1 185 ? 15.051 -4.408 -0.578 1.00 98.38 185 ASP A C 1
ATOM 1352 O O . ASP A 1 185 ? 14.048 -5.120 -0.581 1.00 98.38 185 ASP A O 1
ATOM 1356 N N . GLU A 1 186 ? 15.190 -3.385 0.272 1.00 97.75 186 GLU A N 1
ATOM 1357 C CA . GLU A 1 186 ? 14.207 -3.055 1.303 1.00 97.75 186 GLU A CA 1
ATOM 1358 C C . GLU A 1 186 ? 12.862 -2.675 0.673 1.00 97.75 186 GLU A C 1
ATOM 1360 O O . GLU A 1 186 ? 11.797 -3.097 1.131 1.00 97.75 186 GLU A O 1
ATOM 1365 N N . ARG A 1 187 ? 12.898 -1.878 -0.399 1.00 98.50 187 ARG A N 1
ATOM 1366 C CA . ARG A 1 187 ? 11.677 -1.452 -1.081 1.00 98.50 187 ARG A CA 1
ATOM 1367 C C . ARG A 1 187 ? 11.065 -2.550 -1.946 1.00 98.50 187 ARG A C 1
ATOM 1369 O O . ARG A 1 187 ? 9.842 -2.666 -1.989 1.00 98.50 187 ARG A O 1
ATOM 1376 N N . VAL A 1 188 ? 11.884 -3.368 -2.607 1.00 98.88 188 VAL A N 1
ATOM 1377 C CA . VAL A 1 188 ? 11.428 -4.548 -3.359 1.00 98.88 188 VAL A CA 1
ATOM 1378 C C . VAL A 1 188 ? 10.693 -5.517 -2.433 1.00 98.88 188 VAL A C 1
ATOM 1380 O O . VAL A 1 188 ? 9.597 -5.967 -2.770 1.00 98.88 188 VAL A O 1
ATOM 1383 N N . GLU A 1 189 ? 11.242 -5.781 -1.247 1.00 98.69 189 GLU A N 1
ATOM 1384 C CA . GLU A 1 189 ? 10.612 -6.644 -0.247 1.00 98.69 189 GLU A CA 1
ATOM 1385 C C . GLU A 1 189 ? 9.286 -6.056 0.262 1.00 98.69 189 GLU A C 1
ATOM 1387 O O . GLU A 1 189 ? 8.292 -6.777 0.364 1.00 98.69 189 GLU A O 1
ATOM 1392 N N . ALA A 1 190 ? 9.225 -4.740 0.506 1.00 98.62 190 ALA A N 1
ATOM 1393 C CA . ALA A 1 190 ? 7.987 -4.060 0.898 1.00 98.62 190 ALA A CA 1
ATOM 1394 C C . ALA A 1 190 ? 6.889 -4.180 -0.178 1.00 98.62 190 ALA A C 1
ATOM 1396 O O . ALA A 1 190 ? 5.732 -4.471 0.136 1.00 98.62 190 ALA A O 1
ATOM 1397 N N . VAL A 1 191 ? 7.246 -4.020 -1.458 1.00 98.81 191 VAL A N 1
ATOM 1398 C CA . VAL A 1 191 ? 6.321 -4.239 -2.581 1.00 98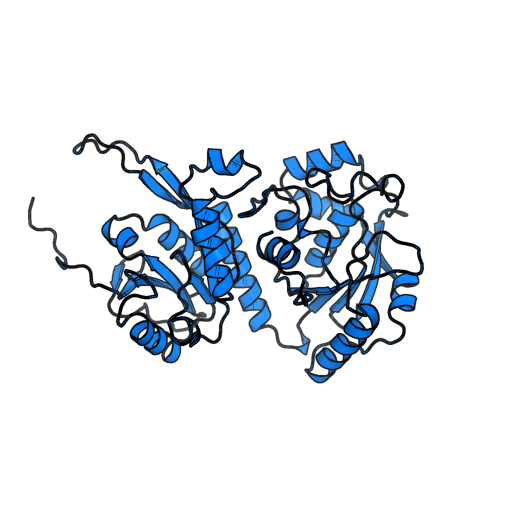.81 191 VAL A CA 1
ATOM 1399 C C . VAL A 1 191 ? 5.853 -5.693 -2.634 1.00 98.81 191 VAL A C 1
ATOM 1401 O O . VAL A 1 191 ? 4.651 -5.940 -2.728 1.00 98.81 191 VAL A O 1
ATOM 1404 N N . ALA A 1 192 ? 6.766 -6.662 -2.540 1.00 98.81 192 ALA A N 1
ATOM 1405 C CA . ALA A 1 192 ? 6.412 -8.079 -2.573 1.00 98.81 192 ALA A CA 1
ATOM 1406 C C . ALA A 1 192 ? 5.499 -8.474 -1.398 1.00 98.81 192 ALA A C 1
ATOM 1408 O O . ALA A 1 192 ? 4.549 -9.235 -1.590 1.00 98.81 192 ALA A O 1
ATOM 1409 N N . ALA A 1 193 ? 5.734 -7.924 -0.201 1.00 98.69 193 ALA A N 1
ATOM 1410 C CA . ALA A 1 193 ? 4.874 -8.119 0.964 1.00 98.69 193 ALA A CA 1
ATOM 1411 C C . ALA A 1 193 ? 3.451 -7.590 0.725 1.00 98.69 193 ALA A C 1
ATOM 1413 O O . ALA A 1 193 ? 2.492 -8.324 0.951 1.00 98.69 193 ALA A O 1
ATOM 1414 N N . ARG A 1 194 ? 3.298 -6.381 0.164 1.00 98.62 194 ARG A N 1
ATOM 1415 C CA . ARG A 1 194 ? 1.981 -5.824 -0.212 1.00 98.62 194 ARG A CA 1
ATOM 1416 C C . ARG A 1 194 ? 1.245 -6.713 -1.208 1.00 98.62 194 ARG A C 1
ATOM 1418 O O . ARG A 1 194 ? 0.070 -7.019 -1.015 1.00 98.62 194 ARG A O 1
ATOM 1425 N N . VAL A 1 195 ? 1.933 -7.168 -2.256 1.00 98.69 195 VAL A N 1
ATOM 1426 C CA . VAL A 1 195 ? 1.354 -8.082 -3.255 1.00 98.69 195 VAL A CA 1
ATOM 1427 C C . VAL A 1 195 ? 0.884 -9.382 -2.592 1.00 98.69 195 VAL A C 1
ATOM 1429 O O . VAL A 1 195 ? -0.229 -9.849 -2.845 1.00 98.69 195 VAL A O 1
ATOM 1432 N N . ALA A 1 196 ? 1.697 -9.948 -1.697 1.00 98.56 196 ALA A N 1
ATOM 1433 C CA . ALA A 1 196 ? 1.353 -11.148 -0.944 1.00 98.56 196 ALA A CA 1
ATOM 1434 C C . ALA A 1 196 ? 0.161 -10.930 0.004 1.00 98.56 196 ALA A C 1
ATOM 1436 O O . ALA A 1 196 ? -0.693 -11.809 0.115 1.00 98.56 196 ALA A O 1
ATOM 1437 N N . ALA A 1 197 ? 0.059 -9.766 0.645 1.00 98.44 197 ALA A N 1
ATOM 1438 C CA . ALA A 1 197 ? -1.045 -9.428 1.536 1.00 98.44 197 ALA A CA 1
ATOM 1439 C C . ALA A 1 197 ? -2.375 -9.291 0.780 1.00 98.44 197 ALA A C 1
ATOM 1441 O O . ALA A 1 197 ? -3.375 -9.871 1.198 1.00 98.44 197 ALA A O 1
ATOM 1442 N N . TRP A 1 198 ? -2.384 -8.640 -0.388 1.00 98.25 198 TRP A N 1
ATOM 1443 C CA . TRP A 1 198 ? -3.552 -8.622 -1.278 1.00 98.25 198 TRP A CA 1
ATOM 1444 C C . TRP A 1 198 ? -3.928 -10.022 -1.770 1.00 98.25 198 TRP A C 1
ATOM 1446 O O . TRP A 1 198 ? -5.110 -10.365 -1.844 1.00 98.25 198 TRP A O 1
ATOM 1456 N N . ARG A 1 199 ? -2.934 -10.868 -2.066 1.00 96.75 199 ARG A N 1
ATOM 1457 C CA . ARG A 1 199 ? -3.186 -12.267 -2.422 1.00 96.75 199 ARG A CA 1
ATOM 1458 C C . ARG A 1 199 ? -3.812 -13.036 -1.262 1.00 96.75 199 ARG A C 1
ATOM 1460 O O . ARG A 1 199 ? -4.810 -13.718 -1.488 1.00 96.75 199 ARG A O 1
ATOM 1467 N N . ARG A 1 200 ? -3.272 -12.914 -0.047 1.00 97.38 200 ARG A N 1
ATOM 1468 C CA . ARG A 1 200 ? -3.847 -13.504 1.170 1.00 97.38 200 ARG A CA 1
ATOM 1469 C C . ARG A 1 200 ? -5.293 -13.050 1.336 1.00 97.38 200 ARG A C 1
ATOM 1471 O O . ARG A 1 200 ? -6.176 -13.901 1.361 1.00 97.38 200 ARG A O 1
ATOM 1478 N N . LEU A 1 201 ? -5.541 -11.738 1.284 1.00 97.56 201 LEU A N 1
ATOM 1479 C CA . LEU A 1 201 ? -6.888 -11.176 1.335 1.00 97.56 201 LEU A CA 1
ATOM 1480 C C . LEU A 1 201 ? -7.793 -11.779 0.256 1.00 97.56 201 LEU A C 1
ATOM 1482 O O . LEU A 1 201 ? -8.934 -12.080 0.553 1.00 97.56 201 LEU A O 1
ATOM 1486 N N . SER A 1 202 ? -7.329 -12.017 -0.972 1.00 95.50 202 SER A N 1
ATOM 1487 C CA . SER A 1 202 ? -8.157 -12.646 -2.019 1.00 95.50 202 SER A CA 1
ATOM 1488 C C . SER A 1 202 ? -8.479 -14.131 -1.779 1.00 95.50 202 SER A C 1
ATOM 1490 O O . SER A 1 202 ? -9.349 -14.678 -2.450 1.00 95.50 202 SER A O 1
ATOM 1492 N N . GLN A 1 203 ? -7.757 -14.815 -0.887 1.00 95.56 203 GLN A N 1
ATOM 1493 C CA . GLN A 1 203 ? -7.896 -16.258 -0.644 1.00 95.56 203 GLN A CA 1
ATOM 1494 C C . GLN A 1 203 ? -8.560 -16.603 0.678 1.00 95.56 203 GLN A C 1
ATOM 1496 O O . GLN A 1 203 ? -9.184 -17.657 0.755 1.00 95.56 203 GLN A O 1
ATOM 1501 N N . THR A 1 204 ? -8.456 -15.739 1.688 1.00 97.38 204 THR A N 1
ATOM 1502 C CA . THR A 1 204 ? -9.140 -15.943 2.967 1.00 97.38 204 THR A CA 1
ATOM 1503 C C . THR A 1 204 ? -10.649 -16.097 2.716 1.00 97.38 204 THR A C 1
ATOM 1505 O O . THR A 1 204 ? -11.229 -15.224 2.068 1.00 97.38 204 THR A O 1
ATOM 1508 N N . PRO A 1 205 ? -11.320 -17.172 3.154 1.00 97.88 205 PRO A N 1
ATOM 1509 C CA . PRO A 1 205 ? -12.776 -17.293 3.038 1.00 97.88 205 PRO A CA 1
ATOM 1510 C C . PRO A 1 205 ? -13.497 -16.133 3.736 1.00 97.88 205 PRO A C 1
ATOM 1512 O O . PRO A 1 205 ? -12.998 -15.626 4.732 1.00 97.88 205 PRO A O 1
ATOM 1515 N N . ALA A 1 206 ? -14.669 -15.709 3.245 1.00 97.06 206 ALA A N 1
ATOM 1516 C CA . ALA A 1 206 ? -15.388 -14.548 3.795 1.00 97.06 206 ALA A CA 1
ATOM 1517 C C . ALA A 1 206 ? -15.583 -14.627 5.323 1.00 97.06 206 ALA A C 1
ATOM 1519 O O . ALA A 1 206 ? -15.238 -13.680 6.022 1.00 97.06 206 ALA A O 1
ATOM 1520 N N . GLY A 1 207 ? -16.016 -15.780 5.842 1.00 97.38 207 GLY A N 1
ATOM 1521 C CA . GLY A 1 207 ? -16.222 -15.999 7.280 1.00 97.38 207 GLY A CA 1
ATOM 1522 C C . GLY A 1 207 ? -14.945 -16.041 8.129 1.00 97.38 207 GLY A C 1
ATOM 1523 O O . GLY A 1 207 ? -15.035 -16.033 9.347 1.00 97.38 207 GLY A O 1
ATOM 1524 N N . GLU A 1 208 ? -13.764 -16.085 7.508 1.00 97.62 208 GLU A N 1
ATOM 1525 C CA . GLU A 1 208 ? -12.466 -16.029 8.195 1.00 97.62 208 GLU A CA 1
ATOM 1526 C C . GLU A 1 208 ? -11.782 -14.662 8.040 1.00 97.62 208 GLU A C 1
ATOM 1528 O O . GLU A 1 208 ? -10.782 -14.407 8.708 1.00 97.62 208 GLU A O 1
ATOM 1533 N N . LYS A 1 209 ? -12.292 -13.781 7.164 1.00 97.44 209 LYS A N 1
ATOM 1534 C CA . LYS A 1 209 ? -11.702 -12.457 6.935 1.00 97.44 209 LYS A CA 1
ATOM 1535 C C . LYS A 1 209 ? -11.945 -11.546 8.131 1.00 97.44 209 LYS A C 1
ATOM 1537 O O . LYS A 1 209 ? -13.089 -11.298 8.507 1.00 97.44 209 LYS A O 1
ATOM 1542 N N . GLN A 1 210 ? -10.872 -10.955 8.639 1.00 97.38 210 GLN A N 1
ATOM 1543 C CA . GLN A 1 210 ? -10.917 -9.987 9.730 1.00 97.38 210 GLN A CA 1
ATOM 1544 C C . GLN A 1 210 ? -10.664 -8.580 9.192 1.00 97.38 210 GLN A C 1
ATOM 1546 O O . GLN A 1 210 ? -9.586 -8.285 8.675 1.00 97.38 210 GLN A O 1
ATOM 1551 N N . LEU A 1 211 ? -11.649 -7.692 9.296 1.00 98.19 211 LEU A N 1
ATOM 1552 C CA . LEU A 1 211 ? -11.536 -6.310 8.831 1.00 98.19 211 LEU A CA 1
ATOM 1553 C C . LEU A 1 211 ? -11.381 -5.348 10.010 1.00 98.19 211 LEU A C 1
ATOM 1555 O O . LEU A 1 211 ? -12.020 -5.513 11.047 1.00 98.19 211 LEU A O 1
ATOM 1559 N N . ALA A 1 212 ? -10.596 -4.290 9.826 1.00 98.25 212 ALA A N 1
ATOM 1560 C CA . ALA A 1 212 ? -10.696 -3.089 10.651 1.00 98.25 212 ALA A CA 1
ATOM 1561 C C . ALA A 1 212 ? -11.466 -2.011 9.882 1.00 98.25 212 ALA A C 1
ATOM 1563 O O . ALA A 1 212 ? -10.948 -1.449 8.920 1.00 98.25 212 ALA A O 1
ATOM 1564 N N . ILE A 1 213 ? -12.692 -1.706 10.299 1.00 97.94 213 ILE A N 1
ATOM 1565 C CA . ILE A 1 213 ? -13.500 -0.615 9.748 1.00 97.94 213 ILE A CA 1
ATOM 1566 C C . ILE A 1 213 ? -13.219 0.636 10.583 1.00 97.94 213 ILE A C 1
ATOM 1568 O O . ILE A 1 213 ? -13.686 0.768 11.716 1.00 97.94 213 ILE A O 1
ATOM 1572 N N . VAL A 1 214 ? -12.413 1.542 10.037 1.00 96.56 214 VAL A N 1
ATOM 1573 C CA . VAL A 1 214 ? -11.918 2.724 10.747 1.00 96.56 214 VAL A CA 1
ATOM 1574 C C . VAL A 1 214 ? -12.663 3.957 10.264 1.00 96.56 214 VAL A C 1
ATOM 1576 O O . VAL A 1 214 ? -12.501 4.381 9.121 1.00 96.56 214 VAL A O 1
ATOM 1579 N N . LEU A 1 215 ? -13.456 4.562 11.144 1.00 94.00 215 LEU A N 1
ATOM 1580 C CA . LEU A 1 215 ? -14.134 5.815 10.852 1.00 94.00 215 LEU A CA 1
ATOM 1581 C C . LEU A 1 215 ? -13.197 6.986 11.139 1.00 94.00 215 LEU A C 1
ATOM 1583 O O . LEU A 1 215 ? -12.667 7.119 12.249 1.00 94.00 215 LEU A O 1
ATOM 1587 N N . SER A 1 216 ? -13.012 7.847 10.145 1.00 86.31 216 SER A N 1
ATOM 1588 C CA . SER A 1 216 ? -12.244 9.077 10.306 1.00 86.31 216 SER A CA 1
ATOM 1589 C C . SER A 1 216 ? -12.918 9.977 11.329 1.00 86.31 216 SER A C 1
ATOM 1591 O O . SER A 1 216 ? -14.071 10.369 11.164 1.00 86.31 216 SER A O 1
ATOM 1593 N N . ASN A 1 217 ? -12.202 10.315 12.395 1.00 76.31 217 ASN A N 1
ATOM 1594 C CA . ASN A 1 217 ? -12.718 11.198 13.425 1.00 76.31 217 ASN A CA 1
ATOM 1595 C C . ASN A 1 217 ? -12.122 12.591 13.223 1.00 76.31 217 ASN A C 1
ATOM 1597 O O . ASN A 1 217 ? -10.959 12.832 13.541 1.00 76.31 217 ASN A O 1
ATOM 1601 N N . TYR A 1 218 ? -12.910 13.492 12.637 1.00 64.44 218 TYR A N 1
ATOM 1602 C CA . TYR A 1 218 ? -12.492 14.879 12.474 1.00 64.44 218 TYR A CA 1
ATOM 1603 C C . TYR A 1 218 ? -12.515 15.591 13.834 1.00 64.44 218 TYR A C 1
ATOM 1605 O O . TYR A 1 218 ? -13.472 15.397 14.593 1.00 64.44 218 TYR A O 1
ATOM 1613 N N . PRO A 1 219 ? -11.524 16.443 14.150 1.00 52.97 219 PRO A N 1
ATOM 1614 C CA . PRO A 1 219 ? -11.535 17.208 15.385 1.00 52.97 219 PRO A CA 1
ATOM 1615 C C . PRO A 1 219 ? -12.794 18.067 15.447 1.00 52.97 219 PRO A C 1
ATOM 1617 O O . PRO A 1 219 ? -13.012 18.979 14.651 1.00 52.97 219 PRO A O 1
ATOM 1620 N N . GLY A 1 220 ? -13.643 17.747 16.416 1.00 55.22 220 GLY A N 1
ATOM 1621 C CA . GLY A 1 220 ? -14.983 18.295 16.500 1.00 55.22 220 GLY A CA 1
ATOM 1622 C C . GLY A 1 220 ? -15.536 18.268 17.913 1.00 55.22 220 GLY A C 1
ATOM 1623 O O . GLY A 1 220 ? -14.844 17.995 18.901 1.00 55.22 220 GLY A O 1
ATOM 1624 N N . ARG A 1 221 ? -16.812 18.629 18.018 1.00 60.22 221 ARG A N 1
ATOM 1625 C CA . ARG A 1 221 ? -17.554 18.540 19.275 1.00 60.22 221 ARG A CA 1
ATOM 1626 C C . ARG A 1 221 ? -17.844 17.061 19.573 1.00 60.22 221 ARG A C 1
ATOM 1628 O O . ARG A 1 221 ? -18.031 16.303 18.629 1.00 60.22 221 ARG A O 1
ATOM 1635 N N . PRO A 1 222 ? -17.990 16.644 20.843 1.00 63.06 222 PRO A N 1
ATOM 1636 C CA . PRO A 1 222 ? -18.270 15.244 21.199 1.00 63.06 222 PRO A CA 1
ATOM 1637 C C . PRO A 1 222 ? -19.500 14.624 20.506 1.00 63.06 222 PRO A C 1
ATOM 1639 O O . PRO A 1 222 ? -19.621 13.411 20.433 1.00 63.06 222 PRO A O 1
ATOM 1642 N N . HIS A 1 223 ? -20.413 15.456 19.994 1.00 63.72 223 HIS A N 1
ATOM 1643 C CA . HIS A 1 223 ? -21.604 15.045 19.245 1.00 63.72 223 HIS A CA 1
ATOM 1644 C C . HIS A 1 223 ? -21.402 14.960 17.719 1.00 63.72 223 HIS A C 1
ATOM 1646 O O . HIS A 1 223 ? -22.379 14.804 16.996 1.00 63.72 223 HIS A O 1
ATOM 1652 N N . GLN A 1 224 ? -20.173 15.113 17.217 1.00 71.69 224 GLN A N 1
ATOM 1653 C CA . GLN A 1 224 ? -19.814 15.048 15.793 1.00 71.69 224 GLN A CA 1
ATOM 1654 C C . GLN A 1 224 ? -18.705 14.016 15.552 1.00 71.69 224 GLN A C 1
ATOM 1656 O O . GLN A 1 224 ? -17.739 14.282 14.841 1.00 71.69 224 GLN A O 1
ATOM 1661 N N . ILE A 1 225 ? -18.818 12.846 16.181 1.00 81.88 225 ILE A N 1
ATOM 1662 C CA . ILE A 1 225 ? -17.914 11.732 15.885 1.00 81.88 225 ILE A CA 1
ATOM 1663 C C . ILE A 1 225 ? -18.097 11.258 14.444 1.00 81.88 225 ILE A C 1
ATOM 1665 O O . ILE A 1 225 ? -19.188 11.376 13.885 1.00 81.88 225 ILE A O 1
ATOM 1669 N N . ALA A 1 226 ? -17.033 10.695 13.870 1.00 81.44 226 ALA A N 1
ATOM 1670 C CA . ALA A 1 226 ? -17.053 10.131 12.520 1.00 81.44 226 ALA A CA 1
ATOM 1671 C C . ALA A 1 226 ? -17.522 11.127 11.435 1.00 81.44 226 ALA A C 1
ATOM 1673 O O . ALA A 1 226 ? -18.198 10.749 10.479 1.00 81.44 226 ALA A O 1
ATOM 1674 N N . HIS A 1 227 ? -17.221 12.422 11.599 1.00 80.31 227 HIS A N 1
ATOM 1675 C CA . HIS A 1 227 ? -17.649 13.432 10.637 1.00 80.31 227 HIS A CA 1
ATOM 1676 C C . HIS A 1 227 ? -17.013 13.196 9.261 1.00 80.31 227 HIS A C 1
ATOM 1678 O O . HIS A 1 227 ? -15.790 13.149 9.127 1.00 80.31 227 HIS A O 1
ATOM 1684 N N . ALA A 1 228 ? -17.859 13.106 8.237 1.00 82.06 228 ALA A N 1
ATOM 1685 C CA . ALA A 1 228 ? -17.456 12.922 6.856 1.00 82.06 228 ALA A CA 1
ATOM 1686 C C . ALA A 1 228 ? -18.257 13.855 5.943 1.00 82.06 228 ALA A C 1
ATOM 1688 O O . ALA A 1 228 ? -19.489 13.885 5.966 1.00 82.06 228 ALA A O 1
ATOM 1689 N N . VAL A 1 229 ? -17.553 14.637 5.128 1.00 81.88 229 VAL A N 1
ATOM 1690 C CA . VAL A 1 229 ? -18.178 15.513 4.134 1.00 81.88 229 VAL A CA 1
ATOM 1691 C C . VAL A 1 229 ? -18.925 14.658 3.111 1.00 81.88 229 VAL A C 1
ATOM 1693 O O . VAL A 1 229 ? -18.346 13.777 2.486 1.00 81.88 229 VAL A O 1
ATOM 1696 N N . GLY A 1 230 ? -20.224 14.919 2.944 1.00 84.12 230 GLY A N 1
ATOM 1697 C CA . GLY A 1 230 ? -21.058 14.250 1.940 1.00 84.12 230 GLY A CA 1
ATOM 1698 C C . GLY A 1 230 ? -21.381 12.778 2.218 1.00 84.12 230 GLY A C 1
ATOM 1699 O O . GLY A 1 230 ? -21.955 12.131 1.345 1.00 84.12 230 GLY A O 1
ATOM 1700 N N . LEU A 1 231 ? -21.060 12.258 3.408 1.00 89.00 231 LEU A N 1
ATOM 1701 C CA . LEU A 1 231 ? -21.325 10.875 3.802 1.00 89.00 231 LEU A CA 1
ATOM 1702 C C . LEU A 1 231 ? -21.852 10.815 5.241 1.00 89.00 231 LEU A C 1
ATOM 1704 O O . LEU A 1 231 ? -21.234 11.349 6.159 1.00 89.00 231 LEU A O 1
ATOM 1708 N N . ASP A 1 232 ? -22.958 10.107 5.460 1.00 91.81 232 ASP A N 1
ATOM 1709 C CA . ASP A 1 232 ? -23.331 9.674 6.809 1.00 91.81 232 ASP A CA 1
ATOM 1710 C C . ASP A 1 232 ? -22.480 8.451 7.170 1.00 91.81 232 ASP A C 1
ATOM 1712 O O . ASP A 1 232 ? -22.837 7.318 6.846 1.00 91.81 232 ASP A O 1
ATOM 1716 N N . ALA A 1 233 ? -21.297 8.679 7.747 1.00 91.94 233 ALA A N 1
ATOM 1717 C CA . ALA A 1 233 ? -20.316 7.617 7.972 1.00 91.94 233 ALA A CA 1
ATOM 1718 C C . ALA A 1 233 ? -20.836 6.525 8.919 1.00 91.94 233 ALA A C 1
ATOM 1720 O O . ALA A 1 233 ? -20.573 5.348 8.686 1.00 91.94 233 ALA A O 1
ATOM 1721 N N . LEU A 1 234 ? -21.598 6.898 9.953 1.00 93.44 234 LEU A N 1
ATOM 1722 C CA . LEU A 1 234 ? -22.158 5.941 10.906 1.00 93.44 234 LEU A CA 1
ATOM 1723 C C . LEU A 1 234 ? -23.203 5.054 10.226 1.00 93.44 234 LEU A C 1
ATOM 1725 O O . LEU A 1 234 ? -23.058 3.834 10.252 1.00 93.44 234 LEU A O 1
ATOM 1729 N N . ALA A 1 235 ? -24.195 5.650 9.555 1.00 94.44 235 ALA A N 1
ATOM 1730 C CA . ALA A 1 235 ? -25.216 4.883 8.842 1.00 94.44 235 ALA A CA 1
ATOM 1731 C C . ALA A 1 235 ? -24.615 4.047 7.697 1.00 94.44 235 ALA A C 1
ATOM 1733 O O . ALA A 1 235 ? -25.047 2.923 7.450 1.00 94.44 235 ALA A O 1
ATOM 1734 N N . SER A 1 236 ? -23.581 4.563 7.025 1.00 95.62 236 SER A N 1
ATOM 1735 C CA . SER A 1 236 ? -22.883 3.840 5.955 1.00 95.62 236 SER A CA 1
ATOM 1736 C C . SER A 1 236 ? -22.118 2.627 6.480 1.00 95.62 236 SER A C 1
ATOM 1738 O O . SER A 1 236 ? -22.086 1.604 5.806 1.00 95.62 236 SER A O 1
ATOM 1740 N N . VAL A 1 237 ? -21.522 2.708 7.675 1.00 96.56 237 VAL A N 1
ATOM 1741 C CA . VAL A 1 237 ? -20.897 1.542 8.316 1.00 96.56 237 VAL A CA 1
ATOM 1742 C C . VAL A 1 237 ? -21.947 0.527 8.759 1.00 96.56 237 VAL A C 1
ATOM 1744 O O . VAL A 1 237 ? -21.736 -0.663 8.558 1.00 96.56 237 VAL A O 1
ATOM 1747 N N . GLU A 1 238 ? -23.084 0.960 9.310 1.00 97.19 238 GLU A N 1
ATOM 1748 C CA . GLU A 1 238 ? -24.183 0.043 9.654 1.00 97.19 238 GLU A CA 1
ATOM 1749 C C . GLU A 1 238 ? -24.688 -0.719 8.413 1.00 97.19 238 GLU A C 1
ATOM 1751 O O . GLU A 1 238 ? -24.833 -1.942 8.460 1.00 97.19 238 GLU A O 1
ATOM 1756 N N . ALA A 1 239 ? -24.866 -0.023 7.283 1.00 97.19 239 ALA A N 1
ATOM 1757 C CA . ALA A 1 239 ? -25.225 -0.639 6.004 1.00 97.19 239 ALA A CA 1
ATOM 1758 C C . ALA A 1 239 ? -24.131 -1.588 5.484 1.00 97.19 239 ALA A C 1
ATOM 1760 O O . ALA A 1 239 ? -24.425 -2.732 5.149 1.00 97.19 239 ALA A O 1
ATOM 1761 N N . LEU A 1 240 ? -22.863 -1.156 5.496 1.00 96.94 240 LEU A N 1
ATOM 1762 C CA . LEU A 1 240 ? -21.721 -1.979 5.087 1.00 96.94 240 LEU A CA 1
ATOM 1763 C C . LEU A 1 240 ? -21.643 -3.281 5.891 1.00 96.94 240 LEU A C 1
ATOM 1765 O O . LEU A 1 240 ? -21.424 -4.343 5.320 1.00 96.94 240 LEU A O 1
ATOM 1769 N N . VAL A 1 241 ? -21.812 -3.217 7.212 1.00 97.81 241 VAL A N 1
ATOM 1770 C CA . VAL A 1 241 ? -21.769 -4.410 8.069 1.00 97.81 241 VAL A CA 1
ATOM 1771 C C . VAL A 1 241 ? -22.933 -5.351 7.758 1.00 97.81 241 VAL A C 1
ATOM 1773 O O . VAL A 1 241 ? -22.735 -6.564 7.766 1.00 97.81 241 VAL A O 1
ATOM 1776 N N . SER A 1 242 ? -24.118 -4.819 7.443 1.00 97.62 242 SER A N 1
ATOM 1777 C CA . SER A 1 242 ? -25.247 -5.635 6.979 1.00 97.62 242 SER A CA 1
ATOM 1778 C C . SER A 1 242 ? -24.915 -6.362 5.672 1.00 97.62 242 SER A C 1
ATOM 1780 O O . SER A 1 242 ? -25.078 -7.577 5.596 1.00 97.62 242 SER A O 1
ATOM 1782 N N . ASP A 1 243 ? -24.370 -5.654 4.679 1.00 97.50 243 ASP A N 1
ATOM 1783 C CA . ASP A 1 243 ? -23.984 -6.241 3.388 1.00 97.50 243 ASP A CA 1
ATOM 1784 C C . ASP A 1 243 ? -22.865 -7.293 3.544 1.00 97.50 243 ASP A C 1
ATOM 1786 O O . ASP A 1 243 ? -22.850 -8.334 2.878 1.00 97.50 243 ASP A O 1
ATOM 1790 N N . LEU A 1 244 ? -21.913 -7.053 4.453 1.00 97.44 244 LEU A N 1
ATOM 1791 C CA . LEU A 1 244 ? -20.858 -8.012 4.788 1.00 97.44 244 LEU A CA 1
ATOM 1792 C C . LEU A 1 244 ? -21.432 -9.276 5.449 1.00 97.44 244 LEU A C 1
ATOM 1794 O O . LEU A 1 244 ? -21.040 -10.386 5.081 1.00 97.44 244 LEU A O 1
ATOM 1798 N N . ALA A 1 245 ? -22.388 -9.134 6.371 1.00 97.69 245 ALA A N 1
ATOM 1799 C CA . ALA A 1 245 ? -23.066 -10.275 6.986 1.00 97.69 245 ALA A CA 1
ATOM 1800 C C . ALA A 1 245 ? -23.806 -11.119 5.931 1.00 97.69 245 ALA A C 1
ATOM 1802 O O . ALA A 1 245 ? -23.649 -12.341 5.894 1.00 97.69 245 ALA A O 1
ATOM 1803 N N . ASP A 1 246 ? -24.533 -10.471 5.015 1.00 97.88 246 ASP A N 1
ATOM 1804 C CA . ASP A 1 246 ? -25.275 -11.135 3.933 1.00 97.88 246 ASP A CA 1
ATOM 1805 C C . ASP A 1 246 ? -24.357 -11.865 2.935 1.00 97.88 246 ASP A C 1
ATOM 1807 O O . ASP A 1 246 ? -24.759 -12.843 2.299 1.00 97.88 246 ASP A O 1
ATOM 1811 N N . THR A 1 247 ? -23.098 -11.431 2.823 1.00 96.75 247 THR A N 1
ATOM 1812 C CA . THR A 1 247 ? -22.066 -12.080 1.995 1.00 96.75 247 THR A CA 1
ATOM 1813 C C . THR A 1 247 ? -21.230 -13.119 2.753 1.00 96.75 247 THR A C 1
ATOM 1815 O O . THR A 1 247 ? -20.318 -13.718 2.175 1.00 96.75 247 THR A O 1
ATOM 1818 N N . GLY A 1 248 ? -21.571 -13.403 4.014 1.00 97.00 248 GLY A N 1
ATOM 1819 C CA . GLY A 1 248 ? -20.996 -14.489 4.809 1.00 97.00 248 GLY A CA 1
ATOM 1820 C C . GLY A 1 248 ? -19.720 -14.131 5.569 1.00 97.00 248 GLY A C 1
ATOM 1821 O O . GLY A 1 248 ? -18.983 -15.042 5.948 1.00 97.00 248 GLY A O 1
ATOM 1822 N N . PHE A 1 249 ? -19.436 -12.844 5.779 1.00 98.06 249 PHE A N 1
ATOM 1823 C CA . PHE A 1 249 ? -18.402 -12.424 6.727 1.00 98.06 249 PHE A CA 1
ATOM 1824 C C . PHE A 1 249 ? -18.841 -12.702 8.168 1.00 98.06 249 PHE A C 1
ATOM 1826 O O . PHE A 1 249 ? -20.022 -12.593 8.497 1.00 98.06 249 PHE A O 1
ATOM 1833 N N . ASP A 1 250 ? -17.881 -13.007 9.045 1.00 97.31 250 ASP A N 1
ATOM 1834 C CA . ASP A 1 250 ? -18.120 -13.100 10.488 1.00 97.31 250 ASP A CA 1
ATOM 1835 C C . ASP A 1 250 ? -18.213 -11.693 11.095 1.00 97.31 250 ASP A C 1
ATOM 1837 O O . ASP A 1 250 ? -17.254 -11.163 11.658 1.00 97.31 250 ASP A O 1
ATOM 1841 N N . VAL A 1 251 ? -19.367 -11.055 10.905 1.00 97.12 251 VAL A N 1
ATOM 1842 C CA . VAL A 1 251 ? -19.719 -9.743 11.455 1.00 97.12 251 VAL A CA 1
ATOM 1843 C C . VAL A 1 251 ? -21.159 -9.757 11.962 1.00 97.12 251 VAL A C 1
ATOM 1845 O O . VAL A 1 251 ? -21.988 -10.548 11.514 1.00 97.12 251 VAL A O 1
ATOM 1848 N N . VAL A 1 252 ? -21.475 -8.869 12.904 1.00 94.62 252 VAL A N 1
ATOM 1849 C CA . VAL A 1 252 ? -22.817 -8.761 13.489 1.00 94.62 252 VAL A CA 1
ATOM 1850 C C . VAL A 1 252 ? -23.406 -7.399 13.125 1.00 94.62 252 VAL A C 1
ATOM 1852 O O . VAL A 1 252 ? -22.797 -6.392 13.484 1.00 94.62 252 VAL A O 1
ATOM 1855 N N . PRO A 1 253 ? -24.575 -7.329 12.456 1.00 93.75 253 PRO A N 1
ATOM 1856 C CA . PRO A 1 253 ? -25.248 -6.063 12.173 1.00 93.75 253 PRO A CA 1
ATOM 1857 C C . PRO A 1 253 ? -25.375 -5.186 13.422 1.00 93.75 253 PRO A C 1
ATOM 1859 O O . PRO A 1 253 ? -25.795 -5.647 14.486 1.00 93.75 253 PRO A O 1
ATOM 1862 N N . VAL A 1 254 ? -24.993 -3.917 13.287 1.00 90.88 254 VAL A N 1
ATOM 1863 C CA . VAL A 1 254 ? -24.932 -2.954 14.394 1.00 90.88 254 VAL A CA 1
ATOM 1864 C C . VAL A 1 254 ? -26.001 -1.885 14.191 1.00 90.88 254 VAL A C 1
ATOM 1866 O O . VAL A 1 254 ? -26.259 -1.465 13.067 1.00 90.88 254 VAL A O 1
ATOM 1869 N N . HIS A 1 255 ? -26.599 -1.421 15.287 1.00 92.00 255 HIS A N 1
ATOM 1870 C CA . HIS A 1 255 ? -27.519 -0.285 15.300 1.00 92.00 255 HIS A CA 1
ATOM 1871 C C . HIS A 1 255 ? -27.107 0.700 16.389 1.00 92.00 255 HIS A C 1
ATOM 1873 O O . HIS A 1 255 ? -26.705 0.287 17.480 1.00 92.00 255 HIS A O 1
ATOM 1879 N N . GLY A 1 256 ? -27.234 1.997 16.115 1.00 92.00 256 GLY A N 1
ATOM 1880 C CA . GLY A 1 256 ? -26.829 3.033 17.062 1.00 92.00 256 GLY A CA 1
ATOM 1881 C C . GLY A 1 256 ? -25.313 3.067 17.254 1.00 92.00 256 GLY A C 1
ATOM 1882 O O . GLY A 1 256 ? -24.837 3.310 18.365 1.00 92.00 256 GLY A O 1
ATOM 1883 N N . LEU A 1 257 ? -24.550 2.818 16.182 1.00 92.19 257 LEU A N 1
ATOM 1884 C CA . LEU A 1 257 ? -23.093 2.671 16.208 1.00 92.19 257 LEU A CA 1
ATOM 1885 C C . LEU A 1 257 ? -22.390 3.827 16.931 1.00 92.19 257 LEU A C 1
ATOM 1887 O O . LEU A 1 257 ? -21.443 3.602 17.684 1.00 92.19 257 LEU A O 1
ATOM 1891 N N . GLY A 1 258 ? -22.879 5.056 16.752 1.00 90.44 258 GLY A N 1
ATOM 1892 C CA . GLY A 1 258 ? -22.314 6.225 17.419 1.00 90.44 258 GLY A CA 1
ATOM 1893 C C . GLY A 1 258 ? -22.358 6.126 18.947 1.00 90.44 258 GLY A C 1
ATOM 1894 O O . GLY A 1 258 ? -21.372 6.432 19.614 1.00 90.44 258 GLY A O 1
ATOM 1895 N N . GLU A 1 259 ? -23.458 5.634 19.523 1.00 90.25 259 GLU A N 1
ATOM 1896 C CA . GLU A 1 259 ? -23.533 5.408 20.969 1.00 90.25 259 GLU A CA 1
ATOM 1897 C C . GLU A 1 259 ? -22.620 4.271 21.423 1.00 90.25 259 GLU A C 1
ATOM 1899 O O . GLU A 1 259 ? -22.005 4.373 22.486 1.00 90.25 259 GLU A O 1
ATOM 1904 N N . THR A 1 260 ? -22.529 3.199 20.633 1.00 91.50 260 THR A N 1
ATOM 1905 C CA . THR A 1 260 ? -21.647 2.065 20.930 1.00 91.50 260 THR A CA 1
ATOM 1906 C C . THR A 1 260 ? -20.193 2.522 20.990 1.00 91.50 260 THR A C 1
ATOM 1908 O O . THR A 1 260 ? -19.521 2.245 21.981 1.00 91.50 260 THR A O 1
ATOM 1911 N N . LEU A 1 261 ? -19.725 3.290 20.000 1.00 91.31 261 LEU A N 1
ATOM 1912 C CA . LEU A 1 261 ? -18.344 3.786 19.940 1.00 91.31 261 LEU A CA 1
ATOM 1913 C C . LEU A 1 261 ? -18.012 4.802 21.043 1.00 91.31 261 LEU A C 1
ATOM 1915 O O . LEU A 1 261 ? -16.860 4.901 21.449 1.00 91.31 261 LEU A O 1
ATOM 1919 N N . LEU A 1 262 ? -19.001 5.532 21.567 1.00 88.75 262 LEU A N 1
ATOM 1920 C CA . LEU A 1 262 ? -18.803 6.436 22.710 1.00 88.75 262 LEU A CA 1
ATOM 1921 C C . LEU A 1 262 ? -18.747 5.710 24.063 1.00 88.75 262 LEU A C 1
ATOM 1923 O O . LEU A 1 262 ? -18.242 6.271 25.035 1.00 88.75 262 LEU A O 1
ATOM 1927 N N . LYS A 1 263 ? -19.298 4.494 24.154 1.00 89.88 263 LYS A N 1
ATOM 1928 C CA . LYS A 1 263 ? -19.407 3.724 25.407 1.00 89.88 263 LYS A CA 1
ATOM 1929 C C . LYS A 1 263 ? -18.384 2.593 25.497 1.00 89.88 263 LYS A C 1
ATOM 1931 O O . LYS A 1 263 ? -17.963 2.252 26.601 1.00 89.88 263 LYS A O 1
ATOM 1936 N N . GLN A 1 264 ? -18.009 1.992 24.371 1.00 92.62 264 GLN A N 1
ATOM 1937 C CA . GLN A 1 264 ? -17.068 0.878 24.326 1.00 92.62 264 GLN A CA 1
ATOM 1938 C C . GLN A 1 264 ? -15.638 1.356 24.109 1.00 92.62 264 GLN A C 1
ATOM 1940 O O . GLN A 1 264 ? -15.374 2.256 23.316 1.00 92.62 264 GLN A O 1
ATOM 1945 N N . ASN A 1 265 ? -14.718 0.716 24.827 1.00 93.94 265 ASN A N 1
ATOM 1946 C CA . ASN A 1 265 ? -13.292 0.905 24.641 1.00 93.94 265 ASN A CA 1
ATOM 1947 C C . ASN A 1 265 ? -12.599 -0.450 24.587 1.00 93.94 265 ASN A C 1
ATOM 1949 O O . ASN A 1 265 ? -12.834 -1.303 25.447 1.00 93.94 265 ASN A O 1
ATOM 1953 N N . LEU A 1 266 ? -11.721 -0.617 23.604 1.00 97.31 266 LEU A N 1
ATOM 1954 C CA . LEU A 1 266 ? -10.750 -1.703 23.580 1.00 97.31 266 LEU A CA 1
ATOM 1955 C C . LEU A 1 266 ? -9.408 -1.173 24.058 1.00 97.31 266 LEU A C 1
ATOM 1957 O O . LEU A 1 266 ? -9.084 -0.000 23.860 1.00 97.31 266 LEU A O 1
ATOM 1961 N N . THR A 1 267 ? -8.645 -2.033 24.723 1.00 97.88 267 THR A N 1
ATOM 1962 C CA . THR A 1 267 ? -7.378 -1.644 25.331 1.00 97.88 267 THR A CA 1
ATOM 1963 C C . THR A 1 267 ? -6.220 -2.441 24.771 1.00 97.88 267 THR A C 1
ATOM 1965 O O . THR A 1 267 ? -6.371 -3.586 24.346 1.00 97.88 267 THR A O 1
ATOM 1968 N N . TRP A 1 268 ? -5.044 -1.824 24.789 1.00 98.38 268 TRP A N 1
ATOM 1969 C CA . TRP A 1 268 ? -3.798 -2.496 24.454 1.00 98.38 268 TRP A CA 1
ATOM 1970 C C . TRP A 1 268 ? -2.706 -2.074 25.422 1.00 98.38 268 TRP A C 1
ATOM 1972 O O . TRP A 1 268 ? -2.555 -0.883 25.710 1.00 98.38 268 TRP A O 1
ATOM 1982 N N . SER A 1 269 ? -1.989 -3.045 25.989 1.00 98.56 269 SER A N 1
ATOM 1983 C CA . SER A 1 269 ? -1.052 -2.744 27.069 1.00 98.56 269 SER A CA 1
ATOM 1984 C C . SER A 1 269 ? 0.136 -1.931 26.556 1.00 98.56 269 SER A C 1
ATOM 1986 O O . SER A 1 269 ? 0.619 -2.128 25.440 1.00 98.56 269 SER A O 1
ATOM 1988 N N . VAL A 1 270 ? 0.665 -1.041 27.400 1.00 98.50 270 VAL A N 1
ATOM 1989 C CA . VAL A 1 270 ? 1.883 -0.279 27.078 1.00 98.50 270 VAL A CA 1
ATOM 1990 C C . VAL A 1 270 ? 3.069 -1.221 26.825 1.00 98.50 270 VAL A C 1
ATOM 1992 O O . VAL A 1 270 ? 3.929 -0.930 25.998 1.00 98.50 270 VAL A O 1
ATOM 1995 N N . ALA A 1 271 ? 3.095 -2.391 27.471 1.00 98.56 271 ALA A N 1
ATOM 1996 C CA . ALA A 1 271 ? 4.121 -3.406 27.248 1.00 98.56 271 ALA A CA 1
ATOM 1997 C C . ALA A 1 271 ? 4.082 -3.982 25.820 1.00 98.56 271 ALA A C 1
ATOM 1999 O O . ALA A 1 271 ? 5.117 -4.054 25.154 1.00 98.56 271 ALA A O 1
ATOM 2000 N N . GLU A 1 272 ? 2.899 -4.362 25.329 1.00 98.56 272 GLU A N 1
ATOM 2001 C CA . GLU A 1 272 ? 2.728 -4.846 23.953 1.00 98.56 272 GLU A CA 1
ATOM 2002 C C . GLU A 1 272 ? 2.993 -3.737 22.936 1.00 98.56 272 GLU A C 1
ATOM 2004 O O . GLU A 1 272 ? 3.692 -3.966 21.946 1.00 98.56 272 GLU A O 1
ATOM 2009 N N . TYR A 1 273 ? 2.518 -2.522 23.224 1.00 98.62 273 TYR A N 1
ATOM 2010 C CA . TYR A 1 273 ? 2.814 -1.343 22.423 1.00 98.62 273 TYR A CA 1
ATOM 2011 C C . TYR A 1 273 ? 4.321 -1.114 22.284 1.00 98.62 273 TYR A C 1
ATOM 2013 O O . TYR A 1 273 ? 4.809 -0.994 21.166 1.00 98.62 273 TYR A O 1
ATOM 2021 N N . ASN A 1 274 ? 5.077 -1.123 23.384 1.00 98.50 274 ASN A N 1
ATOM 2022 C CA . ASN A 1 274 ? 6.529 -0.939 23.353 1.00 98.50 274 ASN A CA 1
ATOM 2023 C C . ASN A 1 274 ? 7.231 -2.059 22.567 1.00 98.50 274 ASN A C 1
ATOM 2025 O O . ASN A 1 274 ? 8.166 -1.797 21.806 1.00 98.50 274 ASN A O 1
ATOM 2029 N N . SER A 1 275 ? 6.752 -3.305 22.682 1.00 98.50 275 SER A N 1
ATOM 2030 C CA . SER A 1 275 ? 7.256 -4.420 21.870 1.00 98.50 275 SER A CA 1
ATOM 2031 C C . SER A 1 275 ? 7.024 -4.200 20.373 1.00 98.50 275 SER A C 1
ATOM 2033 O O . SER A 1 275 ? 7.914 -4.489 19.572 1.00 98.50 275 SER A O 1
ATOM 2035 N N . ALA A 1 276 ? 5.868 -3.668 19.977 1.00 98.31 276 ALA A N 1
ATOM 2036 C CA . ALA A 1 276 ? 5.586 -3.346 18.581 1.00 98.31 276 ALA A CA 1
ATOM 2037 C C . ALA A 1 276 ? 6.355 -2.105 18.097 1.00 98.31 276 ALA A C 1
ATOM 2039 O O . ALA A 1 276 ? 6.935 -2.137 17.013 1.00 98.31 276 ALA A O 1
ATOM 2040 N N . LEU A 1 277 ? 6.409 -1.046 18.911 1.00 98.31 277 LEU A N 1
ATOM 2041 C CA . LEU A 1 277 ? 7.099 0.212 18.617 1.00 98.31 277 LEU A CA 1
ATOM 2042 C C . LEU A 1 277 ? 8.591 -0.016 18.357 1.00 98.31 277 LEU A C 1
ATOM 2044 O O . LEU A 1 277 ? 9.125 0.531 17.397 1.00 98.31 277 LEU A O 1
ATOM 2048 N N . SER A 1 278 ? 9.237 -0.889 19.140 1.00 98.12 278 SER A N 1
ATOM 2049 C CA . SER A 1 278 ? 10.660 -1.231 18.977 1.00 98.12 278 SER A CA 1
ATOM 2050 C C . SER A 1 278 ? 11.025 -1.851 17.620 1.00 98.12 278 SER A C 1
ATOM 2052 O O . SER A 1 278 ? 12.204 -1.919 17.278 1.00 98.12 278 SER A O 1
ATOM 2054 N N . ARG A 1 279 ? 10.034 -2.302 16.836 1.00 97.31 279 ARG A N 1
ATOM 2055 C CA . ARG A 1 279 ? 10.235 -2.841 15.480 1.00 97.31 279 ARG A CA 1
ATOM 2056 C C . ARG A 1 279 ? 10.176 -1.761 14.400 1.00 97.31 279 ARG A C 1
ATOM 2058 O O . ARG A 1 279 ? 10.496 -2.054 13.250 1.00 97.31 279 ARG A O 1
ATOM 2065 N N . LEU A 1 280 ? 9.733 -0.548 14.735 1.00 98.00 280 LEU A N 1
ATOM 2066 C CA . LEU A 1 280 ? 9.771 0.588 13.817 1.00 98.00 280 LEU A CA 1
ATOM 2067 C C . LEU A 1 280 ? 11.204 1.127 13.697 1.00 98.00 280 LEU A C 1
ATOM 2069 O O . LEU A 1 280 ? 12.013 0.919 14.602 1.00 98.00 280 LEU A O 1
ATOM 2073 N N . PRO A 1 281 ? 11.549 1.842 12.614 1.00 97.69 281 PRO A N 1
ATOM 2074 C CA . PRO A 1 281 ? 12.857 2.474 12.502 1.00 97.69 281 PRO A CA 1
ATOM 2075 C C . PRO A 1 281 ? 13.172 3.396 13.681 1.00 97.69 281 PRO A C 1
ATOM 2077 O O . PRO A 1 281 ? 12.306 4.141 14.142 1.00 97.69 281 PRO A O 1
ATOM 2080 N N . GLN A 1 282 ? 14.431 3.377 14.126 1.00 97.88 282 GLN A N 1
ATOM 2081 C CA . GLN A 1 282 ? 14.875 4.132 15.301 1.00 97.88 282 GLN A CA 1
ATOM 2082 C C . GLN A 1 282 ? 14.563 5.629 15.189 1.00 97.88 282 GLN A C 1
ATOM 2084 O O . GLN A 1 282 ? 14.109 6.219 16.159 1.00 97.88 282 GLN A O 1
ATOM 2089 N N . SER A 1 283 ? 14.699 6.225 13.999 1.00 96.06 283 SER A N 1
ATOM 2090 C CA . SER A 1 283 ? 14.387 7.644 13.793 1.00 96.06 283 SER A CA 1
ATOM 2091 C C . SER A 1 283 ? 12.935 7.990 14.133 1.00 96.06 283 SER A C 1
ATOM 2093 O O . SER A 1 283 ? 12.685 9.028 14.727 1.00 96.06 283 SER A O 1
ATOM 2095 N N . LEU A 1 284 ? 11.975 7.112 13.812 1.00 97.50 284 LEU A N 1
ATOM 2096 C CA . LEU A 1 284 ? 10.566 7.341 14.150 1.00 97.50 284 LEU A CA 1
ATOM 2097 C C . LEU A 1 284 ? 10.313 7.203 15.653 1.00 97.50 284 LEU A C 1
ATOM 2099 O O . LEU A 1 284 ? 9.478 7.915 16.205 1.00 97.50 284 LEU A O 1
ATOM 2103 N N . GLN A 1 285 ? 11.028 6.291 16.317 1.00 97.94 285 GLN A N 1
ATOM 2104 C CA . GLN A 1 285 ? 10.957 6.143 17.771 1.00 97.94 285 GLN A CA 1
ATOM 2105 C C . GLN A 1 285 ? 11.523 7.385 18.473 1.00 97.94 285 GLN A C 1
ATOM 2107 O O . GLN A 1 285 ? 10.903 7.891 19.407 1.00 97.94 285 GLN A O 1
ATOM 2112 N N . ASP A 1 286 ? 12.654 7.901 17.987 1.00 96.56 286 ASP A N 1
ATOM 2113 C CA . ASP A 1 286 ? 13.307 9.100 18.514 1.00 96.56 286 ASP A CA 1
ATOM 2114 C C . ASP A 1 286 ? 12.426 10.342 18.317 1.00 96.56 286 ASP A C 1
ATOM 2116 O O . ASP A 1 286 ? 12.194 11.080 19.275 1.00 96.56 286 ASP A O 1
ATOM 2120 N N . ASP A 1 287 ? 11.859 10.530 17.116 1.00 94.38 287 ASP A N 1
ATOM 2121 C CA . ASP A 1 287 ? 10.925 11.623 16.813 1.00 94.38 287 ASP A CA 1
ATOM 2122 C C . ASP A 1 287 ? 9.703 11.590 17.745 1.00 94.38 287 ASP A C 1
ATOM 2124 O O . ASP A 1 287 ? 9.244 12.628 18.232 1.00 94.38 287 ASP A O 1
ATOM 2128 N N . LEU A 1 288 ? 9.168 10.392 18.004 1.00 95.56 288 LEU A N 1
ATOM 2129 C CA . LEU A 1 288 ? 8.012 10.184 18.872 1.00 95.56 288 LEU A CA 1
ATOM 2130 C C . LEU A 1 288 ? 8.337 10.509 20.333 1.00 95.56 288 LEU A C 1
ATOM 2132 O O . LEU A 1 288 ? 7.597 11.261 20.969 1.00 95.56 288 LEU A O 1
ATOM 2136 N N . ALA A 1 289 ? 9.464 10.004 20.839 1.00 95.31 289 ALA A N 1
ATOM 2137 C CA . ALA A 1 289 ? 9.928 10.266 22.198 1.00 95.31 289 ALA A CA 1
ATOM 2138 C C . ALA A 1 289 ? 10.273 11.747 22.413 1.00 95.31 289 ALA A C 1
ATOM 2140 O O . ALA A 1 289 ? 9.976 12.307 23.467 1.00 95.31 289 ALA A O 1
ATOM 2141 N N . GLN A 1 290 ? 10.860 12.408 21.412 1.00 93.81 290 GLN A N 1
ATOM 2142 C CA . GLN A 1 290 ? 11.155 13.837 21.468 1.00 93.81 290 GLN A CA 1
ATOM 2143 C C . GLN A 1 290 ? 9.876 14.681 21.506 1.00 93.81 290 GLN A C 1
ATOM 2145 O O . GLN A 1 290 ? 9.813 15.658 22.252 1.00 93.81 290 GLN A O 1
ATOM 2150 N N . ALA A 1 291 ? 8.869 14.325 20.704 1.00 91.75 291 ALA A N 1
ATOM 2151 C CA . ALA A 1 291 ? 7.629 15.088 20.609 1.00 91.75 291 ALA A CA 1
ATOM 2152 C C . ALA A 1 291 ? 6.687 14.864 21.804 1.00 91.75 291 ALA A C 1
ATOM 2154 O O . ALA A 1 291 ? 6.032 15.809 22.243 1.00 91.75 291 ALA A O 1
ATOM 2155 N N . TRP A 1 292 ? 6.611 13.636 22.327 1.00 92.75 292 TRP A N 1
ATOM 2156 C CA . TRP A 1 292 ? 5.559 13.232 23.271 1.00 92.75 292 TRP A CA 1
ATOM 2157 C C . TRP A 1 292 ? 6.067 12.594 24.571 1.00 92.75 292 TRP A C 1
ATOM 2159 O O . TRP A 1 292 ? 5.283 12.380 25.496 1.00 92.75 292 TRP A O 1
ATOM 2169 N N . GLY A 1 293 ? 7.374 12.361 24.701 1.00 94.94 293 GLY A N 1
ATOM 2170 C CA . GLY A 1 293 ? 7.971 11.773 25.895 1.00 94.94 293 GLY A CA 1
ATOM 2171 C C . GLY A 1 293 ? 7.683 10.278 26.024 1.00 94.94 293 GLY A C 1
ATOM 2172 O O . GLY A 1 293 ? 7.854 9.516 25.078 1.00 94.94 293 GLY A O 1
ATOM 2173 N N . ALA A 1 294 ? 7.321 9.845 27.233 1.00 96.25 294 ALA A N 1
ATOM 2174 C CA . ALA A 1 294 ? 7.008 8.449 27.508 1.00 96.25 294 ALA A CA 1
ATOM 2175 C C . ALA A 1 294 ? 5.567 8.104 27.070 1.00 96.25 294 ALA A C 1
ATOM 2177 O O . ALA A 1 294 ? 4.672 8.931 27.272 1.00 96.25 294 ALA A O 1
ATOM 2178 N N . PRO A 1 295 ? 5.304 6.885 26.559 1.00 96.69 295 PRO A N 1
ATOM 2179 C CA . PRO A 1 295 ? 3.962 6.432 26.175 1.00 96.69 295 PRO A CA 1
ATOM 2180 C C . PRO A 1 295 ? 2.910 6.602 27.277 1.00 96.69 295 PRO A C 1
ATOM 2182 O O . PRO A 1 295 ? 1.758 6.932 27.002 1.00 96.69 295 PRO A O 1
ATOM 2185 N N . GLU A 1 296 ? 3.318 6.416 28.532 1.00 97.00 296 GLU A N 1
ATOM 2186 C CA . GLU A 1 296 ? 2.483 6.529 29.727 1.00 97.00 296 GLU A CA 1
ATOM 2187 C C . GLU A 1 296 ? 1.981 7.954 29.986 1.00 97.00 296 GLU A C 1
ATOM 2189 O O . GLU A 1 296 ? 1.007 8.129 30.716 1.00 97.00 296 GLU A O 1
ATOM 2194 N N . ASN A 1 297 ? 2.629 8.962 29.395 1.00 94.75 297 ASN A N 1
ATOM 2195 C CA . ASN A 1 297 ? 2.223 10.360 29.509 1.00 94.75 297 ASN A CA 1
ATOM 2196 C C . ASN A 1 297 ? 1.125 10.739 28.505 1.00 94.75 297 ASN A C 1
ATOM 2198 O O . ASN A 1 297 ? 0.586 11.843 28.590 1.00 94.75 297 ASN A O 1
ATOM 2202 N N . ASP A 1 298 ? 0.803 9.871 27.541 1.00 94.88 298 ASP A N 1
ATOM 2203 C CA . ASP A 1 298 ? -0.261 10.145 26.581 1.00 94.88 298 ASP A CA 1
ATOM 2204 C C . ASP A 1 298 ? -1.624 10.209 27.306 1.00 94.88 298 ASP A C 1
ATOM 2206 O O . ASP A 1 298 ? -1.971 9.275 28.027 1.00 94.88 298 ASP A O 1
ATOM 2210 N N . PRO A 1 299 ? -2.440 11.263 27.108 1.00 92.56 299 PRO A N 1
ATOM 2211 C CA . PRO A 1 299 ? -3.758 11.392 27.741 1.00 92.56 299 PRO A CA 1
ATOM 2212 C C . PRO A 1 299 ? -4.729 10.222 27.524 1.00 92.56 299 PRO A C 1
ATOM 2214 O O . PRO A 1 299 ? -5.674 10.058 28.294 1.00 92.56 299 PRO A O 1
ATOM 2217 N N . SER A 1 300 ? -4.538 9.433 26.466 1.00 93.56 300 SER A N 1
ATOM 2218 C CA . SER A 1 300 ? -5.342 8.245 26.164 1.00 93.56 300 SER A CA 1
ATOM 2219 C C . SER A 1 300 ? -4.746 6.958 26.749 1.00 93.56 300 SER A C 1
ATOM 2221 O O . SER A 1 300 ? -5.296 5.875 26.540 1.00 93.56 300 SER A O 1
ATOM 2223 N N . CYS A 1 301 ? -3.635 7.059 27.483 1.00 96.62 301 CYS A N 1
ATOM 2224 C CA . CYS A 1 301 ? -3.050 5.985 28.267 1.00 96.62 301 CYS A CA 1
ATOM 2225 C C . CYS A 1 301 ? -3.474 6.116 29.737 1.00 96.62 301 CYS A C 1
ATOM 2227 O O . CYS A 1 301 ? -3.263 7.135 30.390 1.00 96.62 301 CYS A O 1
ATOM 2229 N N . SER A 1 302 ? -4.067 5.059 30.289 1.00 97.00 302 SER A N 1
ATOM 2230 C CA . SER A 1 302 ? -4.367 4.974 31.719 1.00 97.00 302 SER A CA 1
ATOM 2231 C C . SER A 1 302 ? -4.336 3.524 32.187 1.00 97.00 302 SER A C 1
ATOM 2233 O O . SER A 1 302 ? -4.624 2.606 31.418 1.00 97.00 302 SER A O 1
ATOM 2235 N N . ASN A 1 303 ? -3.967 3.302 33.453 1.00 95.88 303 ASN A N 1
ATOM 2236 C CA . ASN A 1 303 ? -3.837 1.963 34.043 1.00 95.88 303 ASN A CA 1
ATOM 2237 C C . ASN A 1 303 ? -2.905 1.022 33.246 1.00 95.88 303 ASN A C 1
ATOM 2239 O O . ASN A 1 303 ? -3.158 -0.176 33.157 1.00 95.88 303 ASN A O 1
ATOM 2243 N N . GLY A 1 304 ? -1.833 1.563 32.653 1.00 97.12 304 GLY A N 1
ATOM 2244 C CA . GLY A 1 304 ? -0.842 0.786 31.897 1.00 97.12 304 GLY A CA 1
ATOM 2245 C C . GLY A 1 304 ? -1.300 0.316 30.510 1.00 97.12 304 GLY A C 1
ATOM 2246 O O . GLY A 1 304 ? -0.679 -0.587 29.946 1.00 97.12 304 GLY A O 1
ATOM 2247 N N . ALA A 1 305 ? -2.364 0.904 29.953 1.00 98.38 305 ALA A N 1
ATOM 2248 C CA . ALA A 1 305 ? -2.874 0.575 28.625 1.00 98.38 305 ALA A CA 1
ATOM 2249 C C . ALA A 1 305 ? -3.373 1.813 27.867 1.00 98.38 305 ALA A C 1
ATOM 2251 O O . ALA A 1 305 ? -3.879 2.761 28.473 1.00 98.38 305 ALA A O 1
ATOM 2252 N 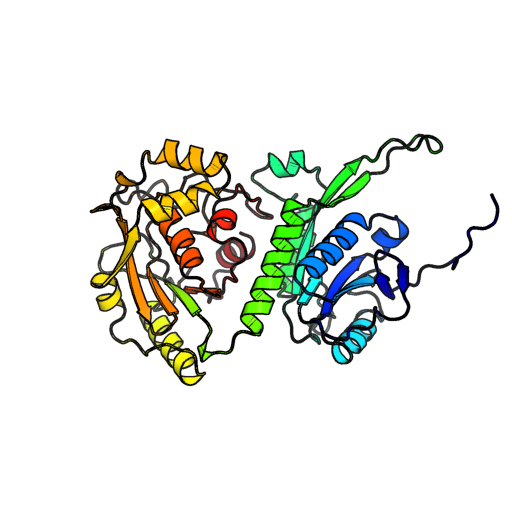N . PHE A 1 306 ? -3.277 1.769 26.538 1.00 98.25 306 PHE A N 1
ATOM 2253 C CA . PHE A 1 306 ? -3.991 2.681 25.644 1.00 98.25 306 PHE A CA 1
ATOM 2254 C C . PHE A 1 306 ? -5.457 2.277 25.543 1.00 98.25 306 PHE A C 1
ATOM 2256 O O . PHE A 1 306 ? -5.763 1.086 25.544 1.00 98.25 306 PHE A O 1
ATOM 2263 N N . HIS A 1 307 ? -6.344 3.265 25.435 1.00 97.12 307 HIS A N 1
ATOM 2264 C CA . HIS A 1 307 ? -7.788 3.073 25.294 1.00 97.12 307 HIS A CA 1
ATOM 2265 C C . HIS A 1 307 ? -8.244 3.605 23.937 1.00 97.12 307 HIS A C 1
ATOM 2267 O O . HIS A 1 307 ? -7.989 4.764 23.601 1.00 97.12 307 HIS A O 1
ATOM 2273 N N . PHE A 1 308 ? -8.917 2.759 23.163 1.00 96.25 308 PHE A N 1
ATOM 2274 C CA . PHE A 1 308 ? -9.418 3.078 21.831 1.00 96.25 308 PHE A CA 1
ATOM 2275 C C . PHE A 1 308 ? -10.941 3.009 21.816 1.00 96.25 308 PHE A C 1
ATOM 2277 O O . PHE A 1 308 ? -11.505 1.993 22.220 1.00 96.25 308 PHE A O 1
ATOM 2284 N N . ALA A 1 309 ? -11.590 4.044 21.278 1.00 95.00 309 ALA A N 1
ATOM 2285 C CA . ALA A 1 309 ? -13.022 4.034 20.987 1.00 95.00 309 ALA A CA 1
ATOM 2286 C C . ALA A 1 309 ? -13.300 3.041 19.847 1.00 95.00 309 ALA A C 1
ATOM 2288 O O . ALA A 1 309 ? -13.239 3.382 18.663 1.00 95.00 309 ALA A O 1
ATOM 2289 N N . ALA A 1 310 ? -13.523 1.785 20.221 1.00 96.44 310 ALA A N 1
ATOM 2290 C CA . ALA A 1 310 ? -13.599 0.647 19.324 1.00 96.44 310 ALA A CA 1
ATOM 2291 C C . ALA A 1 310 ? -14.549 -0.417 19.876 1.00 96.44 310 ALA A C 1
ATOM 2293 O O . ALA A 1 310 ? -14.737 -0.544 21.088 1.00 96.44 310 ALA A O 1
ATOM 2294 N N . SER A 1 311 ? -15.132 -1.190 18.966 1.00 96.31 311 SER A N 1
ATOM 2295 C CA . SER A 1 311 ? -16.109 -2.231 19.252 1.00 96.31 311 SER A CA 1
ATOM 2296 C C . SER A 1 311 ? -15.807 -3.482 18.419 1.00 96.31 311 SER A C 1
ATOM 2298 O O . SER A 1 311 ? -15.602 -3.361 17.205 1.00 96.31 311 SER A O 1
ATOM 2300 N N . PRO A 1 312 ? -15.768 -4.681 19.029 1.00 96.19 312 PRO A N 1
ATOM 2301 C CA . PRO A 1 312 ? -15.745 -5.934 18.284 1.00 96.19 312 PRO A CA 1
ATOM 2302 C C . PRO A 1 312 ? -17.032 -6.107 17.470 1.00 96.19 312 PRO A C 1
ATOM 2304 O O . PRO A 1 312 ? -18.126 -5.826 17.958 1.00 96.19 312 PRO A O 1
ATOM 2307 N N . CYS A 1 313 ? -16.910 -6.620 16.251 1.00 96.12 313 CYS A N 1
ATOM 2308 C CA . CYS A 1 313 ? -18.021 -6.920 15.358 1.00 96.12 313 CYS A CA 1
ATOM 2309 C C . CYS A 1 313 ? -17.761 -8.274 14.683 1.00 96.12 313 CYS A C 1
ATOM 2311 O O . CYS A 1 313 ? -17.175 -8.335 13.604 1.00 96.12 313 CYS A O 1
ATOM 2313 N N . GLY A 1 314 ? -18.138 -9.362 15.365 1.00 94.88 314 GLY A N 1
ATOM 2314 C CA . GLY A 1 314 ? -17.731 -10.722 14.986 1.00 94.88 314 GLY A CA 1
ATOM 2315 C C . GLY A 1 314 ? -16.207 -10.878 15.036 1.00 94.88 314 GLY A C 1
ATOM 2316 O O . GLY A 1 314 ? -15.584 -10.500 16.030 1.00 94.88 314 GLY A O 1
ATOM 2317 N N . GLY A 1 315 ? -15.613 -11.376 13.953 1.00 94.38 315 GLY A N 1
ATOM 2318 C CA . GLY A 1 315 ? -14.165 -11.449 13.742 1.00 94.38 315 GLY A CA 1
ATOM 2319 C C . GLY A 1 315 ? -13.519 -10.126 13.305 1.00 94.38 315 GLY A C 1
ATOM 2320 O O . GLY A 1 315 ? -12.305 -10.068 13.134 1.00 94.38 315 GLY A O 1
ATOM 2321 N N . SER A 1 316 ? -14.305 -9.063 13.113 1.00 97.50 316 SER A N 1
ATOM 2322 C CA . SER A 1 316 ? -13.840 -7.737 12.682 1.00 97.50 316 SER A CA 1
ATOM 2323 C C . SER A 1 316 ? -13.911 -6.694 13.806 1.00 97.50 316 SER A C 1
ATOM 2325 O O . SER A 1 316 ? -14.459 -6.927 14.884 1.00 97.50 316 SER A O 1
ATOM 2327 N N . ILE A 1 317 ? -13.350 -5.510 13.560 1.00 98.12 317 ILE A N 1
ATOM 2328 C CA . ILE A 1 317 ? -13.286 -4.393 14.510 1.00 98.12 317 ILE A CA 1
ATOM 2329 C C . ILE A 1 317 ? -13.857 -3.144 13.846 1.00 98.12 317 ILE A C 1
ATOM 2331 O O . ILE A 1 317 ? -13.484 -2.819 12.721 1.00 98.12 317 ILE A O 1
ATOM 2335 N N . ILE A 1 318 ? -14.712 -2.407 14.556 1.00 97.88 318 ILE A N 1
ATOM 2336 C CA . ILE A 1 318 ? -15.145 -1.062 14.158 1.00 97.88 318 ILE A CA 1
ATOM 2337 C C . ILE A 1 318 ? -14.543 -0.064 15.142 1.00 97.88 318 ILE A C 1
ATOM 2339 O O . ILE A 1 318 ? -14.692 -0.235 16.352 1.00 97.88 318 ILE A O 1
ATOM 2343 N N . ALA A 1 319 ? -13.862 0.970 14.656 1.00 96.19 319 ALA A N 1
ATOM 2344 C CA . ALA A 1 319 ? -13.168 1.916 15.525 1.00 96.19 319 ALA A CA 1
ATOM 2345 C C . ALA A 1 319 ? -13.189 3.354 15.005 1.00 96.19 319 ALA A C 1
ATOM 2347 O O . ALA A 1 319 ? -13.178 3.594 13.799 1.00 96.19 319 ALA A O 1
ATOM 2348 N N . LEU A 1 320 ? -13.157 4.316 15.928 1.00 93.88 320 LEU A N 1
ATOM 2349 C CA . LEU A 1 320 ? -12.843 5.707 15.614 1.00 93.88 320 LEU A CA 1
ATOM 2350 C C . LEU A 1 320 ? -11.326 5.870 15.527 1.00 93.88 320 LEU A C 1
ATOM 2352 O O . LEU A 1 320 ? -10.601 5.482 16.445 1.00 93.88 320 LEU A O 1
ATOM 2356 N N . GLN A 1 321 ? -10.851 6.486 14.447 1.00 93.56 321 GLN A N 1
ATOM 2357 C CA . GLN A 1 321 ? -9.453 6.887 14.336 1.00 93.56 321 GLN A CA 1
ATOM 2358 C C . GLN A 1 321 ? -9.112 7.855 15.487 1.00 93.56 321 GLN A C 1
ATOM 2360 O O . GLN A 1 321 ? -9.813 8.858 15.654 1.00 93.56 321 GLN A O 1
ATOM 2365 N N . PRO A 1 322 ? -8.064 7.597 16.291 1.00 91.62 322 PRO A N 1
ATOM 2366 C CA . PRO A 1 322 ? -7.646 8.539 17.320 1.00 91.62 322 PRO A CA 1
ATOM 2367 C C . PRO A 1 322 ? -7.193 9.871 16.726 1.00 91.62 322 PRO A C 1
ATOM 2369 O O . PRO A 1 322 ? -6.761 9.957 15.578 1.00 91.62 322 PRO A O 1
ATOM 2372 N N . GLU A 1 323 ? -7.217 10.912 17.549 1.00 85.81 323 GLU A N 1
ATOM 2373 C CA . GLU A 1 323 ? -6.650 12.207 17.183 1.00 85.81 323 GLU A CA 1
ATOM 2374 C C . GLU A 1 323 ? -5.137 12.090 16.972 1.00 85.81 323 GLU A C 1
ATOM 2376 O O . GLU A 1 323 ? -4.410 11.582 17.831 1.00 85.81 323 GLU A O 1
ATOM 2381 N N . ARG A 1 324 ? -4.641 12.601 15.838 1.00 83.25 324 ARG A N 1
ATOM 2382 C CA . ARG A 1 324 ? -3.201 12.569 15.529 1.00 83.25 324 ARG A CA 1
ATOM 2383 C C . ARG A 1 324 ? -2.374 13.484 16.440 1.00 83.25 324 ARG A C 1
ATOM 2385 O O . ARG A 1 324 ? -1.185 13.239 16.626 1.00 83.25 324 ARG A O 1
ATOM 2392 N N . GLY A 1 325 ? -2.987 14.538 16.988 1.00 79.00 325 GLY A N 1
ATOM 2393 C CA . GLY A 1 325 ? -2.328 15.607 17.743 1.00 79.00 325 GLY A CA 1
ATOM 2394 C C . GLY A 1 325 ? -3.047 15.999 19.039 1.00 79.00 325 GLY A C 1
ATOM 2395 O O . GLY A 1 325 ? -3.917 15.284 19.538 1.00 79.00 325 GLY A O 1
ATOM 2396 N N . ASP A 1 326 ? -2.653 17.137 19.610 1.00 68.81 326 ASP A N 1
ATOM 2397 C CA . ASP A 1 326 ? -3.299 17.702 20.796 1.00 68.81 326 ASP A CA 1
ATOM 2398 C C . ASP A 1 326 ? -4.575 18.462 20.409 1.00 68.81 326 ASP A C 1
ATOM 2400 O O . ASP A 1 326 ? -4.564 19.384 19.590 1.00 68.81 326 ASP A O 1
ATOM 2404 N N . ALA A 1 327 ? -5.680 18.095 21.053 1.00 61.03 327 ALA A N 1
ATOM 2405 C CA . ALA A 1 327 ? -6.965 18.756 20.920 1.00 61.03 327 ALA A CA 1
ATOM 2406 C C . ALA A 1 327 ? -6.961 20.218 21.414 1.00 61.03 327 ALA A C 1
ATOM 2408 O O . ALA A 1 327 ? -7.886 20.959 21.093 1.00 61.03 327 ALA A O 1
ATOM 2409 N N . ALA A 1 328 ? -5.968 20.655 22.185 1.00 57.88 328 ALA A N 1
ATOM 2410 C CA . ALA A 1 328 ? -5.883 22.023 22.686 1.00 57.88 328 ALA A CA 1
ATOM 2411 C C . ALA A 1 328 ? -5.258 23.022 21.687 1.00 57.88 328 ALA A C 1
ATOM 2413 O O . ALA A 1 328 ? -5.455 24.225 21.844 1.00 57.88 328 ALA A O 1
ATOM 2414 N N . ILE A 1 329 ? -4.543 22.554 20.652 1.00 61.00 329 ILE A N 1
ATOM 2415 C CA . ILE A 1 329 ? -3.739 23.394 19.731 1.00 61.00 329 ILE A CA 1
ATOM 2416 C C . ILE A 1 329 ? -4.255 23.261 18.274 1.00 61.00 329 ILE A C 1
ATOM 2418 O O . ILE A 1 329 ? -3.503 23.179 17.306 1.00 61.00 329 ILE A O 1
ATOM 2422 N N . ARG A 1 330 ? -5.587 23.185 18.120 1.00 58.00 330 ARG A N 1
ATOM 2423 C CA . ARG A 1 330 ? -6.294 22.727 16.900 1.00 58.00 330 ARG A CA 1
ATOM 2424 C C . ARG A 1 330 ? -6.136 23.609 15.653 1.00 58.00 330 ARG A C 1
ATOM 2426 O O . ARG A 1 330 ? -5.895 23.072 14.576 1.00 58.00 330 ARG A O 1
ATOM 2433 N N . ASP A 1 331 ? -6.268 24.928 15.774 1.00 50.00 331 ASP A N 1
ATOM 2434 C CA . ASP A 1 331 ? -6.512 25.806 14.611 1.00 50.00 331 ASP A CA 1
ATOM 2435 C C . ASP A 1 331 ? -5.266 26.122 13.752 1.00 50.00 331 ASP A C 1
ATOM 2437 O O . ASP A 1 331 ? -5.402 26.696 12.673 1.00 50.00 331 ASP A O 1
ATOM 2441 N N . GLY A 1 332 ? -4.053 25.744 14.184 1.00 50.12 332 GLY A N 1
ATOM 2442 C CA . GLY A 1 332 ? -2.799 26.071 13.479 1.00 50.12 332 GLY A CA 1
ATOM 2443 C C . GLY A 1 332 ? -2.023 24.893 12.873 1.00 50.12 332 GLY A C 1
ATOM 2444 O O . GLY A 1 332 ? -1.102 25.122 12.096 1.00 50.12 332 GLY A O 1
ATOM 2445 N N . GLU A 1 333 ? -2.360 23.644 13.219 1.00 54.38 333 GLU A N 1
ATOM 2446 C CA . GLU A 1 333 ? -1.425 22.504 13.079 1.00 54.38 333 GLU A CA 1
ATOM 2447 C C . GLU A 1 333 ? -2.032 21.257 12.398 1.00 54.38 333 GLU A C 1
ATOM 2449 O O . GLU A 1 333 ? -1.386 20.210 12.269 1.00 54.38 333 GLU A O 1
ATOM 2454 N N . TYR A 1 334 ? -3.292 21.324 11.959 1.00 50.50 334 TYR A N 1
ATOM 2455 C CA . TYR A 1 334 ? -4.008 20.154 11.435 1.00 50.50 334 TYR A CA 1
ATOM 2456 C C . TYR A 1 334 ? -3.494 19.670 10.069 1.00 50.50 334 TYR A C 1
ATOM 2458 O O . TYR A 1 334 ? -3.465 18.467 9.829 1.00 50.50 334 TYR A O 1
ATOM 2466 N N . HIS A 1 335 ? -3.007 20.579 9.219 1.00 52.56 335 HIS A N 1
ATOM 2467 C CA . HIS A 1 335 ? -2.355 20.247 7.943 1.00 52.56 335 HIS A CA 1
ATOM 2468 C C . HIS A 1 335 ? -0.823 20.269 8.030 1.00 52.56 335 HIS A C 1
ATOM 2470 O O . HIS A 1 335 ? -0.148 20.218 7.002 1.00 52.56 335 HIS A O 1
ATOM 2476 N N . ASP A 1 336 ? -0.257 20.348 9.240 1.00 61.03 336 ASP A N 1
ATOM 2477 C CA . ASP A 1 336 ? 1.190 20.284 9.404 1.00 61.03 336 ASP A CA 1
ATOM 2478 C C . ASP A 1 336 ? 1.682 18.865 9.089 1.00 61.03 336 ASP A C 1
ATOM 2480 O O . ASP A 1 336 ? 1.517 17.927 9.873 1.00 61.03 336 ASP A O 1
ATOM 2484 N N . LEU A 1 337 ? 2.254 18.710 7.897 1.00 58.00 337 LEU A N 1
ATOM 2485 C CA . LEU A 1 337 ? 2.844 17.468 7.408 1.00 58.00 337 LEU A CA 1
ATOM 2486 C C . LEU A 1 337 ? 4.150 17.109 8.134 1.00 58.00 337 LEU A C 1
ATOM 2488 O O . LEU A 1 337 ? 4.679 16.034 7.887 1.00 58.00 337 LEU A O 1
ATOM 2492 N N . ALA A 1 338 ? 4.693 17.974 8.995 1.00 68.38 338 ALA A N 1
ATOM 2493 C CA . ALA A 1 338 ? 5.880 17.693 9.801 1.00 68.38 338 ALA A CA 1
ATOM 2494 C C . ALA A 1 338 ? 5.544 17.200 11.218 1.00 68.38 338 ALA A C 1
ATOM 2496 O O . ALA A 1 338 ? 6.432 16.731 11.928 1.00 68.38 338 ALA A O 1
ATOM 2497 N N . ARG A 1 339 ? 4.274 17.264 11.641 1.00 78.25 339 ARG A N 1
ATOM 2498 C CA . ARG A 1 339 ? 3.882 16.925 13.011 1.00 78.25 339 ARG A CA 1
ATOM 2499 C C . ARG A 1 339 ? 3.924 15.423 13.288 1.00 78.25 339 ARG A C 1
ATOM 2501 O O . ARG A 1 339 ? 3.093 14.668 12.784 1.00 78.25 339 ARG A O 1
ATOM 2508 N N . THR A 1 340 ? 4.811 15.013 14.188 1.00 89.06 340 THR A N 1
ATOM 2509 C CA . THR A 1 340 ? 4.866 13.645 14.717 1.00 89.06 340 THR A CA 1
ATOM 2510 C C . THR A 1 340 ? 3.542 13.251 15.397 1.00 89.06 340 THR A C 1
ATOM 2512 O O . THR A 1 340 ? 3.064 14.000 16.260 1.00 89.06 340 THR A O 1
ATOM 2515 N N . PRO A 1 341 ? 2.936 12.096 15.049 1.00 93.25 341 PRO A N 1
ATOM 2516 C CA . PRO A 1 341 ? 1.700 11.630 15.678 1.00 93.25 341 PRO A CA 1
ATOM 2517 C C . PRO A 1 341 ? 1.893 11.352 17.170 1.00 93.25 341 PRO A C 1
ATOM 2519 O O . PRO A 1 341 ? 2.992 11.028 17.604 1.00 93.25 341 PRO A O 1
ATOM 2522 N N . ARG A 1 342 ? 0.817 11.431 17.954 1.00 94.44 342 ARG A N 1
ATOM 2523 C CA . ARG A 1 342 ? 0.809 11.000 19.361 1.00 94.44 342 ARG A CA 1
ATOM 2524 C C . ARG A 1 342 ? 0.997 9.493 19.523 1.00 94.44 342 ARG A C 1
ATOM 2526 O O . ARG A 1 342 ? 0.672 8.717 18.620 1.00 94.44 342 ARG A O 1
ATOM 2533 N N . HIS A 1 343 ? 1.405 9.069 20.721 1.00 97.44 343 HIS A N 1
ATOM 2534 C CA . HIS A 1 343 ? 1.532 7.650 21.051 1.00 97.44 343 HIS A CA 1
ATOM 2535 C C . HIS A 1 343 ? 0.228 6.878 20.841 1.00 97.44 343 HIS A C 1
ATOM 2537 O O . HIS A 1 343 ? 0.285 5.813 20.239 1.00 97.44 343 HIS A O 1
ATOM 2543 N N . VAL A 1 344 ? -0.939 7.409 21.236 1.00 96.75 344 VAL A N 1
ATOM 2544 C CA . VAL A 1 344 ? -2.227 6.714 21.016 1.00 96.75 344 VAL A CA 1
ATOM 2545 C C . VAL A 1 344 ? -2.509 6.431 19.539 1.00 96.75 344 VAL A C 1
ATOM 2547 O O . VAL A 1 344 ? -3.034 5.373 19.200 1.00 96.75 344 VAL A O 1
ATOM 2550 N N . TYR A 1 345 ? -2.116 7.340 18.646 1.00 96.44 345 TYR A N 1
ATOM 2551 C CA . TYR A 1 345 ? -2.315 7.184 17.209 1.00 96.44 345 TYR A CA 1
ATOM 2552 C C . TYR A 1 345 ? -1.416 6.083 16.642 1.00 96.44 345 TYR A C 1
ATOM 2554 O O . TYR A 1 345 ? -1.870 5.205 15.910 1.00 96.44 345 TYR A O 1
ATOM 2562 N N . VAL A 1 346 ? -0.135 6.099 17.023 1.00 98.25 346 VAL A N 1
ATOM 2563 C CA . VAL A 1 346 ? 0.829 5.049 16.660 1.00 98.25 346 VAL A CA 1
ATOM 2564 C C . VAL A 1 346 ? 0.379 3.703 17.232 1.00 98.25 346 VAL A C 1
ATOM 2566 O O . VAL A 1 346 ? 0.355 2.702 16.518 1.00 98.25 346 VAL A O 1
ATOM 2569 N N . ALA A 1 347 ? -0.026 3.682 18.503 1.00 98.44 347 ALA A N 1
ATOM 2570 C CA . ALA A 1 347 ? -0.497 2.493 19.197 1.00 98.44 347 ALA A CA 1
ATOM 2571 C C . ALA A 1 347 ? -1.718 1.888 18.513 1.00 98.44 347 ALA A C 1
ATOM 2573 O O . ALA A 1 347 ? -1.766 0.677 18.362 1.00 98.44 347 ALA A O 1
ATOM 2574 N N . PHE A 1 348 ? -2.656 2.709 18.043 1.00 98.25 348 PHE A N 1
ATOM 2575 C CA . PHE A 1 348 ? -3.858 2.246 17.361 1.00 98.25 348 PHE A CA 1
ATOM 2576 C C . PHE A 1 348 ? -3.552 1.433 16.099 1.00 98.25 348 PHE A C 1
ATOM 2578 O O . PHE A 1 348 ? -4.030 0.311 15.964 1.00 98.25 348 PHE A O 1
ATOM 2585 N N . TYR A 1 349 ? -2.705 1.934 15.200 1.00 98.25 349 TYR A N 1
ATOM 2586 C CA . TYR A 1 349 ? -2.376 1.198 13.973 1.00 98.25 349 TYR A CA 1
ATOM 2587 C C . TYR A 1 349 ? -1.504 -0.035 14.225 1.00 98.25 349 TYR A C 1
ATOM 2589 O O . TYR A 1 349 ? -1.709 -1.080 13.604 1.00 98.25 349 TYR A O 1
ATOM 2597 N N . LEU A 1 350 ? -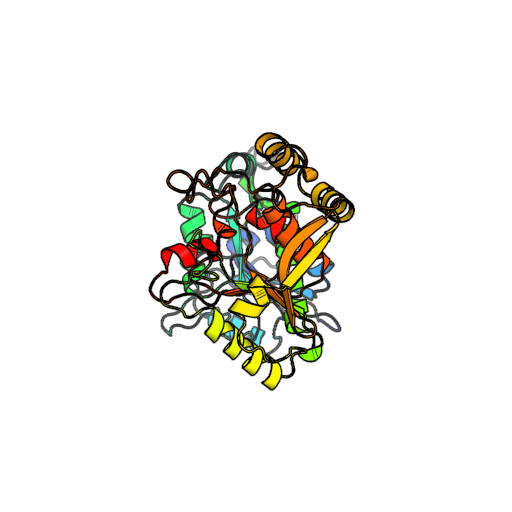0.563 0.048 15.171 1.00 98.50 350 LEU A N 1
ATOM 2598 C CA . LEU A 1 350 ? 0.220 -1.118 15.584 1.00 98.50 350 LEU A CA 1
ATOM 2599 C C . LEU A 1 350 ? -0.655 -2.178 16.267 1.00 98.50 350 LEU A C 1
ATOM 2601 O O . LEU A 1 350 ? -0.446 -3.369 16.046 1.00 98.50 350 LEU A O 1
ATOM 2605 N N . TRP A 1 351 ? -1.655 -1.753 17.040 1.00 98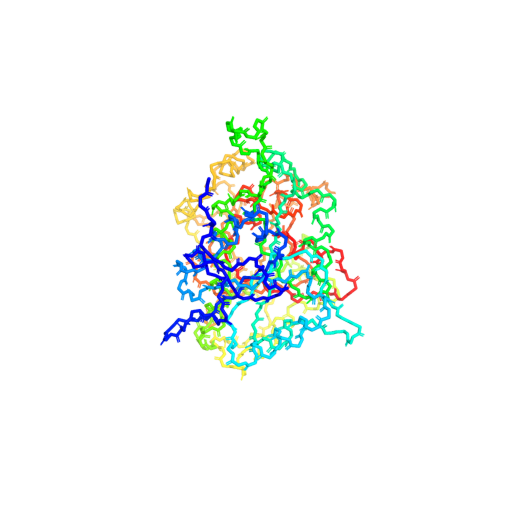.38 351 TRP A N 1
ATOM 2606 C CA . TRP A 1 351 ? -2.646 -2.623 17.660 1.00 98.38 351 TRP A CA 1
ATOM 2607 C C . TRP A 1 351 ? -3.487 -3.336 16.604 1.00 98.38 351 TRP A C 1
ATOM 2609 O O . TRP A 1 351 ? -3.561 -4.560 16.650 1.00 98.38 351 TRP A O 1
ATOM 2619 N N . LEU A 1 352 ? -4.040 -2.617 15.617 1.00 97.94 352 LEU A N 1
ATOM 2620 C CA . LEU A 1 352 ? -4.803 -3.225 14.517 1.00 97.94 352 LEU A CA 1
ATOM 2621 C C . LEU A 1 352 ? -3.983 -4.297 13.785 1.00 97.94 352 LEU A C 1
ATOM 2623 O O . LEU A 1 352 ? -4.477 -5.393 13.532 1.00 97.94 352 LEU A O 1
ATOM 2627 N N . ARG A 1 353 ? -2.700 -4.027 13.518 1.00 97.12 353 ARG A N 1
ATOM 2628 C CA . ARG A 1 353 ? -1.779 -5.024 12.948 1.00 97.12 353 ARG A CA 1
ATOM 2629 C C . ARG A 1 353 ? -1.561 -6.216 13.875 1.00 97.12 353 ARG A C 1
ATOM 2631 O O . ARG A 1 353 ? -1.540 -7.350 13.406 1.00 97.12 353 ARG A O 1
ATOM 2638 N N . ALA A 1 354 ? -1.410 -5.976 15.175 1.00 97.38 354 ALA A N 1
ATOM 2639 C CA . ALA A 1 354 ? -1.264 -7.034 16.170 1.00 97.38 354 ALA A CA 1
ATOM 2640 C C . ALA A 1 354 ? -2.533 -7.892 16.319 1.00 97.38 354 ALA A C 1
ATOM 2642 O O . ALA A 1 354 ? -2.415 -9.060 16.678 1.00 97.38 354 ALA A O 1
ATOM 2643 N N . GLN A 1 355 ? -3.716 -7.350 15.998 1.00 96.31 355 GLN A N 1
ATOM 2644 C CA . GLN A 1 355 ? -4.962 -8.123 15.926 1.00 96.31 355 GLN A CA 1
ATOM 2645 C C . GLN A 1 355 ? -5.019 -9.056 14.708 1.00 96.31 355 GLN A C 1
ATOM 2647 O O . GLN A 1 355 ? -5.884 -9.917 14.656 1.00 96.31 355 GLN A O 1
ATOM 2652 N N . GLY A 1 356 ? -4.093 -8.929 13.751 1.00 95.38 356 GLY A N 1
ATOM 2653 C CA . GLY A 1 356 ? -4.014 -9.834 12.605 1.00 95.38 356 GLY A CA 1
ATOM 2654 C C . GLY A 1 356 ? -5.038 -9.554 11.507 1.00 95.38 356 GLY A C 1
ATOM 2655 O O . GLY A 1 356 ? -5.290 -10.441 10.695 1.00 95.38 356 GLY A O 1
ATOM 2656 N N . VAL A 1 357 ? -5.587 -8.335 11.446 1.00 97.56 357 VAL A N 1
ATOM 2657 C CA . VAL A 1 357 ? -6.573 -7.959 10.422 1.00 97.56 357 VAL A CA 1
ATOM 2658 C C . VAL A 1 357 ? -6.041 -8.198 9.003 1.00 97.56 357 VAL A C 1
ATOM 2660 O O . VAL A 1 357 ? -4.859 -8.008 8.706 1.00 97.56 357 VAL A O 1
ATOM 2663 N N . ASP A 1 358 ? -6.917 -8.632 8.103 1.00 98.12 358 ASP A N 1
ATOM 2664 C CA . ASP A 1 358 ? -6.599 -8.884 6.697 1.00 98.12 358 ASP A CA 1
ATOM 2665 C C . ASP A 1 358 ? -6.611 -7.605 5.857 1.00 98.12 358 ASP A C 1
ATOM 2667 O O . ASP A 1 358 ? -5.904 -7.537 4.851 1.00 98.12 358 ASP A O 1
ATOM 2671 N N . ALA A 1 359 ? -7.410 -6.608 6.247 1.00 98.31 359 ALA A N 1
ATOM 2672 C CA . ALA A 1 359 ? -7.498 -5.312 5.581 1.00 98.31 359 ALA A CA 1
ATOM 2673 C C . ALA A 1 359 ? -8.057 -4.229 6.513 1.00 98.31 359 ALA A C 1
ATOM 2675 O O . ALA A 1 359 ? -8.782 -4.517 7.470 1.00 98.31 359 ALA A O 1
ATOM 2676 N N . ILE A 1 360 ? -7.764 -2.972 6.184 1.00 98.12 360 ILE A N 1
ATOM 2677 C CA . ILE A 1 360 ? -8.398 -1.805 6.800 1.00 98.12 360 ILE A CA 1
ATOM 2678 C C . ILE A 1 360 ? -9.345 -1.174 5.780 1.00 98.12 360 ILE A C 1
ATOM 2680 O O . ILE A 1 360 ? -8.942 -0.857 4.661 1.00 98.12 360 ILE A O 1
ATOM 2684 N N . VAL A 1 361 ? -10.597 -0.970 6.179 1.00 97.44 361 VAL A N 1
ATOM 2685 C CA . VAL A 1 361 ? -11.580 -0.183 5.434 1.00 97.44 361 VAL A CA 1
ATOM 2686 C C . VAL A 1 361 ? -11.700 1.165 6.123 1.00 97.44 361 VAL A C 1
ATOM 2688 O O . VAL A 1 361 ? -12.271 1.262 7.208 1.00 97.44 361 VAL A O 1
ATOM 2691 N N . HIS A 1 362 ? -11.142 2.208 5.519 1.00 94.75 362 HIS A N 1
ATOM 2692 C CA . HIS A 1 362 ? -11.299 3.555 6.047 1.00 94.75 362 HIS A CA 1
ATOM 2693 C C . HIS A 1 362 ? -12.604 4.173 5.539 1.00 94.75 362 HIS A C 1
ATOM 2695 O O . HIS A 1 362 ? -12.854 4.205 4.340 1.00 94.75 362 HIS A O 1
ATOM 2701 N N . MET A 1 363 ? -13.433 4.669 6.455 1.00 92.19 363 MET A N 1
ATOM 2702 C CA . MET A 1 363 ? -14.749 5.238 6.168 1.00 92.19 363 MET A CA 1
ATOM 2703 C C . MET A 1 363 ? -14.784 6.709 6.579 1.00 92.19 363 MET A C 1
ATOM 2705 O O . MET A 1 363 ? -14.603 7.044 7.750 1.00 92.19 363 MET A O 1
ATOM 2709 N N . GLY A 1 364 ? -15.041 7.593 5.621 1.00 80.69 364 GLY A N 1
ATOM 2710 C CA . GLY A 1 364 ? -15.124 9.033 5.843 1.00 80.69 364 GLY A CA 1
ATOM 2711 C C . GLY A 1 364 ? -14.724 9.820 4.598 1.00 80.69 364 GLY A C 1
ATOM 2712 O O . GLY A 1 364 ? -14.501 9.224 3.551 1.00 80.69 364 GLY A O 1
ATOM 2713 N N . ALA A 1 365 ? -14.637 11.150 4.701 1.00 70.19 365 ALA A N 1
ATOM 2714 C CA . ALA A 1 365 ? -14.153 11.975 3.588 1.00 70.19 365 ALA A CA 1
ATOM 2715 C C . ALA A 1 365 ? -12.680 11.673 3.283 1.00 70.19 365 ALA A C 1
ATOM 2717 O O . ALA A 1 365 ? -12.341 11.371 2.150 1.00 70.19 365 ALA A O 1
ATOM 2718 N N . HIS A 1 366 ? -11.845 11.681 4.319 1.00 75.81 366 HIS A N 1
ATOM 2719 C CA . HIS A 1 366 ? -10.453 11.247 4.297 1.00 75.81 366 HIS A CA 1
ATOM 2720 C C . HIS A 1 366 ? -10.003 10.964 5.733 1.00 75.81 366 HIS A C 1
ATOM 2722 O O . HIS A 1 366 ? -10.721 11.253 6.695 1.00 75.81 366 HIS A O 1
ATOM 2728 N N . GLY A 1 367 ? -8.824 10.378 5.897 1.00 78.69 367 GLY A N 1
ATOM 2729 C CA . GLY A 1 367 ? -8.258 10.027 7.190 1.00 78.69 367 GLY A CA 1
ATOM 2730 C C . GLY A 1 367 ? -7.237 11.073 7.578 1.00 78.69 367 GLY A C 1
ATOM 2731 O O . GLY A 1 367 ? -7.079 12.099 6.921 1.00 78.69 367 GLY A O 1
ATOM 2732 N N . THR A 1 368 ? -6.509 10.816 8.654 1.00 87.88 368 THR A N 1
ATOM 2733 C CA . THR A 1 368 ? -5.319 11.606 9.004 1.00 87.88 368 THR A CA 1
ATOM 2734 C C . THR A 1 368 ? -4.008 10.847 8.793 1.00 87.88 368 THR A C 1
ATOM 2736 O O . THR A 1 368 ? -2.936 11.410 9.021 1.00 87.88 368 THR A O 1
ATOM 2739 N N . LEU A 1 369 ? -4.082 9.594 8.338 1.00 92.00 369 LEU A N 1
ATOM 2740 C CA . LEU A 1 369 ? -2.956 8.665 8.248 1.00 92.00 369 LEU A CA 1
ATOM 2741 C C . LEU A 1 369 ? -2.041 9.036 7.080 1.00 92.00 369 LEU A C 1
ATOM 2743 O O . LEU A 1 369 ? -0.841 9.214 7.255 1.00 92.00 369 LEU A O 1
ATOM 2747 N N . GLU A 1 370 ? -2.626 9.233 5.904 1.00 92.00 370 GLU A N 1
ATOM 2748 C CA . GLU A 1 370 ? -1.987 9.667 4.660 1.00 92.00 370 GLU A CA 1
ATOM 2749 C C . GLU A 1 370 ? -1.389 11.091 4.759 1.00 92.00 370 GLU A C 1
ATOM 2751 O O . GLU A 1 370 ? -0.596 11.536 3.922 1.00 92.00 370 GLU A O 1
ATOM 2756 N N . TRP A 1 371 ? -1.727 11.812 5.832 1.00 90.62 371 TRP A N 1
ATOM 2757 C CA . TRP A 1 371 ? -1.240 13.154 6.157 1.00 90.62 371 TRP A CA 1
ATOM 2758 C C . TRP A 1 371 ? -0.146 13.165 7.228 1.00 90.62 371 TRP A C 1
ATOM 2760 O O . TRP A 1 371 ? 0.342 14.240 7.585 1.00 90.62 371 TRP A O 1
ATOM 2770 N N . LEU A 1 372 ? 0.247 12.003 7.758 1.00 93.06 372 LEU A N 1
ATOM 2771 C CA . LEU A 1 372 ? 1.351 11.917 8.710 1.00 93.06 372 LEU A CA 1
ATOM 2772 C C . LEU A 1 372 ? 2.701 12.270 8.059 1.00 93.06 372 LEU A C 1
ATOM 2774 O O . LEU A 1 372 ? 2.829 12.231 6.827 1.00 93.06 372 LEU A O 1
ATOM 2778 N N . PRO A 1 373 ? 3.738 12.585 8.855 1.00 93.88 373 PRO A N 1
ATOM 2779 C CA . PRO A 1 373 ? 5.030 12.974 8.308 1.00 93.88 373 PRO A CA 1
ATOM 2780 C C . PRO A 1 373 ? 5.716 11.887 7.492 1.00 93.88 373 PRO A C 1
ATOM 2782 O O . PRO A 1 373 ? 5.677 10.695 7.802 1.00 93.88 373 PRO A O 1
ATOM 2785 N N . GLY A 1 374 ? 6.346 12.323 6.407 1.00 94.69 374 GLY A N 1
ATOM 2786 C CA . GLY A 1 374 ? 7.029 11.461 5.456 1.00 94.69 374 GLY A CA 1
ATOM 2787 C C . GLY A 1 374 ? 7.059 12.068 4.059 1.00 94.69 374 GLY A C 1
ATOM 2788 O O . GLY A 1 374 ? 6.699 13.226 3.846 1.00 94.69 374 GLY A O 1
ATOM 2789 N N . LYS A 1 375 ? 7.498 11.263 3.092 1.00 96.06 375 LYS A N 1
ATOM 2790 C CA . LYS A 1 375 ? 7.590 11.669 1.686 1.00 96.06 375 LYS A CA 1
ATOM 2791 C C . LYS A 1 375 ? 6.198 11.887 1.089 1.00 96.06 375 LYS A C 1
ATOM 2793 O O . LYS A 1 375 ? 5.263 11.202 1.478 1.00 96.06 375 LYS A O 1
ATOM 2798 N N . SER A 1 376 ? 6.048 12.784 0.116 1.00 94.62 376 SER A N 1
ATOM 2799 C CA . SER A 1 376 ? 4.753 13.031 -0.548 1.00 94.62 376 SER A CA 1
ATOM 2800 C C . SER A 1 376 ? 4.267 11.866 -1.423 1.00 94.62 376 SER A C 1
ATOM 2802 O O . SER A 1 376 ? 3.080 11.765 -1.703 1.00 94.62 376 SER A O 1
ATOM 2804 N N . VAL A 1 377 ? 5.179 11.014 -1.891 1.00 96.94 377 VAL A N 1
ATOM 2805 C CA . VAL A 1 377 ? 4.917 9.790 -2.664 1.00 96.94 377 VAL A CA 1
ATOM 2806 C C . VAL A 1 377 ? 6.149 8.890 -2.576 1.00 96.94 377 VAL A C 1
ATOM 2808 O O . VAL A 1 377 ? 7.228 9.370 -2.220 1.00 96.94 377 VAL A O 1
ATOM 2811 N N . ALA A 1 378 ? 6.021 7.613 -2.949 1.00 97.12 378 ALA A N 1
ATOM 2812 C CA . ALA A 1 378 ? 7.126 6.647 -2.954 1.00 97.12 378 ALA A CA 1
ATOM 2813 C C . ALA A 1 378 ? 7.829 6.614 -1.591 1.00 97.12 378 ALA A C 1
ATOM 2815 O O . ALA A 1 378 ? 9.008 6.964 -1.455 1.00 97.12 378 ALA A O 1
ATOM 2816 N N . LEU A 1 379 ? 7.032 6.265 -0.583 1.00 97.38 379 LEU A N 1
ATOM 2817 C CA . LEU A 1 379 ? 7.409 6.277 0.819 1.00 97.38 379 LEU A CA 1
ATOM 2818 C C . LEU A 1 379 ? 8.578 5.322 1.119 1.00 97.38 379 LEU A C 1
ATOM 2820 O O . LEU A 1 379 ? 8.854 4.356 0.402 1.00 97.38 379 LEU A O 1
ATOM 2824 N N . SER A 1 380 ? 9.286 5.631 2.202 1.00 97.00 380 SER A N 1
ATOM 2825 C CA . SER A 1 380 ? 10.304 4.772 2.813 1.00 97.00 380 SER A CA 1
ATOM 2826 C C . SER A 1 380 ? 9.779 4.185 4.124 1.00 97.00 380 SER A C 1
ATOM 2828 O O . SER A 1 380 ? 8.769 4.658 4.645 1.00 97.00 380 SER A O 1
ATOM 2830 N N . ALA A 1 381 ? 10.500 3.231 4.724 1.00 96.25 381 ALA A N 1
ATOM 2831 C CA . ALA A 1 381 ? 10.176 2.753 6.072 1.00 96.25 381 ALA A CA 1
ATOM 2832 C C . ALA A 1 381 ? 10.199 3.866 7.137 1.00 96.25 381 ALA A C 1
ATOM 2834 O O . ALA A 1 381 ? 9.512 3.758 8.145 1.00 96.25 381 ALA A O 1
ATOM 2835 N N . ASN A 1 382 ? 10.929 4.963 6.895 1.00 96.31 382 ASN A N 1
ATOM 2836 C CA . ASN A 1 382 ? 10.971 6.140 7.774 1.00 96.31 382 ASN A CA 1
ATOM 2837 C C . ASN A 1 382 ? 9.815 7.127 7.523 1.00 96.31 382 ASN A C 1
ATOM 2839 O O . ASN A 1 382 ? 9.879 8.271 7.957 1.00 96.31 382 ASN A O 1
ATOM 2843 N N . CYS A 1 383 ? 8.787 6.741 6.767 1.00 97.25 383 CYS A N 1
ATOM 2844 C CA . CYS A 1 383 ? 7.565 7.525 6.622 1.00 97.25 383 CYS A CA 1
ATOM 2845 C C . CYS A 1 383 ? 6.497 6.936 7.542 1.00 97.25 383 CYS A C 1
ATOM 2847 O O . CYS A 1 383 ? 6.213 5.743 7.456 1.00 97.25 383 CYS A O 1
ATOM 2849 N N . TRP A 1 384 ? 5.864 7.766 8.371 1.00 97.31 384 TRP A N 1
ATOM 2850 C CA . TRP A 1 384 ? 4.841 7.308 9.313 1.00 97.31 384 TRP A CA 1
ATOM 2851 C C . TRP A 1 384 ? 3.693 6.512 8.670 1.00 97.31 384 TRP A C 1
ATOM 2853 O O . TRP A 1 384 ? 3.381 5.453 9.214 1.00 97.31 384 TRP A O 1
ATOM 2863 N N . PRO A 1 385 ? 3.091 6.927 7.531 1.00 96.12 385 PRO A N 1
ATOM 2864 C CA . PRO A 1 385 ? 2.008 6.148 6.921 1.00 96.12 385 PRO A CA 1
ATOM 2865 C C . PRO A 1 385 ? 2.448 4.711 6.590 1.00 96.12 385 PRO A C 1
ATOM 2867 O O . PRO A 1 385 ? 1.788 3.743 6.964 1.00 96.12 385 PRO A O 1
ATOM 2870 N N . GLU A 1 386 ? 3.633 4.566 5.990 1.00 96.06 386 GLU A N 1
ATOM 2871 C CA . GLU A 1 386 ? 4.206 3.266 5.638 1.00 96.06 386 GLU A CA 1
ATOM 2872 C C . GLU A 1 386 ? 4.565 2.437 6.878 1.00 96.06 386 GLU A C 1
ATOM 2874 O O . GLU A 1 386 ? 4.255 1.249 6.934 1.00 96.06 386 GLU A O 1
ATOM 2879 N N . ALA A 1 387 ? 5.180 3.048 7.891 1.00 97.50 387 ALA A N 1
ATOM 2880 C CA . ALA A 1 387 ? 5.570 2.359 9.119 1.00 97.50 387 ALA A CA 1
ATOM 2881 C C . ALA A 1 387 ? 4.362 1.802 9.893 1.00 97.50 387 ALA A C 1
ATOM 2883 O O . ALA A 1 387 ? 4.428 0.703 10.456 1.00 97.50 387 ALA A O 1
ATOM 2884 N N . LEU A 1 388 ? 3.256 2.552 9.912 1.00 97.25 388 LEU A N 1
ATOM 2885 C CA . LEU A 1 388 ? 2.044 2.184 10.637 1.00 97.25 388 LEU A CA 1
ATOM 2886 C C . LEU A 1 388 ? 1.214 1.127 9.907 1.00 97.25 388 LEU A C 1
ATOM 2888 O O . LEU A 1 388 ? 0.698 0.234 10.573 1.00 97.25 388 LEU A O 1
ATOM 2892 N N . ILE A 1 389 ? 1.123 1.180 8.574 1.00 94.75 389 ILE A N 1
ATOM 2893 C CA . ILE A 1 389 ? 0.326 0.228 7.780 1.00 94.75 389 ILE A CA 1
ATOM 2894 C C . ILE A 1 389 ? 1.104 -1.028 7.388 1.00 94.75 389 ILE A C 1
ATOM 2896 O O . ILE A 1 389 ? 0.557 -2.131 7.414 1.00 94.75 389 ILE A O 1
ATOM 2900 N N . GLY A 1 390 ? 2.382 -0.885 7.041 1.00 95.62 390 GLY A N 1
ATOM 2901 C CA . GLY A 1 390 ? 3.180 -1.969 6.483 1.00 95.62 390 GLY A CA 1
ATOM 2902 C C . GLY A 1 390 ? 2.618 -2.470 5.149 1.00 95.62 390 GLY A C 1
ATOM 2903 O O . GLY A 1 390 ? 2.560 -1.734 4.160 1.00 95.62 390 GLY A O 1
ATOM 2904 N N . ASP A 1 391 ? 2.242 -3.746 5.121 1.00 96.88 391 ASP A N 1
ATOM 2905 C CA . ASP A 1 391 ? 1.746 -4.462 3.946 1.00 96.88 391 ASP A CA 1
ATOM 2906 C C . ASP A 1 391 ? 0.217 -4.591 3.891 1.00 96.88 391 ASP A C 1
ATOM 2908 O O . ASP A 1 391 ? -0.299 -5.125 2.908 1.00 96.88 391 ASP A O 1
ATOM 2912 N N . LEU A 1 392 ? -0.510 -4.101 4.903 1.00 97.31 392 LEU A N 1
ATOM 2913 C CA . LEU A 1 392 ? -1.964 -4.239 4.963 1.00 97.31 392 LEU A CA 1
ATOM 2914 C C . LEU A 1 392 ? -2.654 -3.568 3.760 1.00 97.31 392 LEU A C 1
ATOM 2916 O O . LEU A 1 392 ? -2.413 -2.389 3.486 1.00 97.31 392 LEU A O 1
ATOM 2920 N N . PRO A 1 393 ? -3.566 -4.280 3.072 1.00 98.00 393 PRO A N 1
ATOM 2921 C CA . PRO A 1 393 ? -4.497 -3.677 2.133 1.00 98.00 393 PRO A CA 1
ATOM 2922 C C . PRO A 1 393 ? -5.347 -2.598 2.811 1.00 98.00 393 PRO A C 1
ATOM 2924 O O . PRO A 1 393 ? -6.002 -2.854 3.824 1.00 98.00 393 PRO A O 1
ATOM 2927 N N . ILE A 1 394 ? -5.361 -1.406 2.215 1.00 96.62 394 ILE A N 1
ATOM 2928 C CA . ILE A 1 394 ? -6.247 -0.306 2.601 1.00 96.62 394 ILE A CA 1
ATOM 2929 C C . ILE A 1 394 ? -7.300 -0.136 1.511 1.00 96.62 394 ILE A C 1
ATOM 2931 O O . ILE A 1 394 ? -6.971 0.018 0.333 1.00 96.62 394 ILE A O 1
ATOM 2935 N N . ILE A 1 395 ? -8.566 -0.172 1.908 1.00 96.56 395 ILE A N 1
ATOM 2936 C CA . ILE A 1 395 ? -9.722 0.045 1.041 1.00 96.56 395 ILE A CA 1
ATOM 2937 C C . ILE A 1 395 ? -10.409 1.324 1.504 1.00 96.56 395 ILE A C 1
ATOM 2939 O O . ILE A 1 395 ? -10.648 1.505 2.697 1.00 96.56 395 ILE A O 1
ATOM 2943 N N . TYR A 1 396 ? -10.719 2.206 0.555 1.00 93.62 396 TYR A N 1
ATOM 2944 C CA . TYR A 1 396 ? -11.207 3.544 0.868 1.00 93.62 396 TYR A CA 1
ATOM 2945 C C . TYR A 1 396 ? -12.415 3.922 0.001 1.00 93.62 396 TYR A C 1
ATOM 2947 O O . TYR A 1 396 ? -12.242 4.334 -1.149 1.00 93.62 396 TYR A O 1
ATOM 2955 N N . PRO A 1 397 ? -13.652 3.786 0.511 1.00 92.75 397 PRO A N 1
ATOM 2956 C CA . PRO A 1 397 ? -14.801 4.472 -0.063 1.00 92.75 397 PRO A CA 1
ATOM 2957 C C . PRO A 1 397 ? -14.596 5.983 0.061 1.00 92.75 397 PRO A C 1
ATOM 2959 O O . PRO A 1 397 ? -14.462 6.504 1.164 1.00 92.75 397 PRO A O 1
ATOM 2962 N N . PHE A 1 398 ? -14.538 6.670 -1.077 1.00 89.62 398 PHE A N 1
ATOM 2963 C CA . PHE A 1 398 ? -14.151 8.078 -1.155 1.00 89.62 398 PHE A CA 1
ATOM 2964 C C . PHE A 1 398 ? -15.204 8.888 -1.915 1.00 89.62 398 PHE A C 1
ATOM 2966 O O . PHE A 1 398 ? -15.858 8.373 -2.828 1.00 89.62 398 PHE A O 1
ATOM 2973 N N . ILE A 1 399 ? -15.363 10.165 -1.568 1.00 89.06 399 ILE A N 1
ATOM 2974 C CA . ILE A 1 399 ? -16.301 11.056 -2.255 1.00 89.06 399 ILE A CA 1
ATOM 2975 C C . ILE A 1 399 ? -15.789 11.421 -3.661 1.00 89.06 399 ILE A C 1
ATOM 2977 O O . ILE A 1 399 ? -14.650 11.838 -3.854 1.00 89.06 399 ILE A O 1
ATOM 2981 N N . VAL A 1 400 ? -16.646 11.271 -4.678 1.00 91.06 400 VAL A N 1
ATOM 2982 C CA . VAL A 1 400 ? -16.242 11.387 -6.096 1.00 91.06 400 VAL A CA 1
ATOM 2983 C C . VAL A 1 400 ? -15.752 12.783 -6.501 1.00 91.06 400 VAL A C 1
ATOM 2985 O O . VAL A 1 400 ? -14.980 12.917 -7.448 1.00 91.06 400 VAL A O 1
ATOM 2988 N N . ASN A 1 401 ? -16.204 13.834 -5.814 1.00 89.88 401 ASN A N 1
ATOM 2989 C CA . ASN A 1 401 ? -15.858 15.219 -6.131 1.00 89.88 401 ASN A CA 1
ATOM 2990 C C . ASN A 1 401 ? -14.626 15.739 -5.370 1.00 89.88 401 ASN A C 1
ATOM 2992 O O . ASN A 1 401 ? -14.301 16.913 -5.542 1.00 89.88 401 ASN A O 1
ATOM 2996 N N . ASP A 1 402 ? -13.931 14.889 -4.604 1.00 88.81 402 ASP A N 1
ATOM 2997 C CA . ASP A 1 402 ? -12.680 15.239 -3.922 1.00 88.81 402 ASP A CA 1
ATOM 2998 C C . ASP A 1 402 ? -11.477 14.399 -4.401 1.00 88.81 402 ASP A C 1
ATOM 3000 O O . ASP A 1 402 ? -10.897 13.587 -3.672 1.00 88.81 402 ASP A O 1
ATOM 3004 N N . PRO A 1 403 ? -11.078 14.552 -5.676 1.00 89.38 403 PRO A N 1
ATOM 3005 C CA . PRO A 1 403 ? -9.991 13.766 -6.246 1.00 89.38 403 PRO A CA 1
ATOM 3006 C C . PRO A 1 403 ? -8.612 14.143 -5.682 1.00 89.38 403 PRO A C 1
ATOM 3008 O O . PRO A 1 403 ? -7.667 13.368 -5.829 1.00 89.38 403 PRO A O 1
ATOM 3011 N N . GLY A 1 404 ? -8.466 15.334 -5.088 1.00 89.56 404 GLY A N 1
ATOM 3012 C CA . GLY A 1 404 ? -7.190 15.819 -4.562 1.00 89.56 404 GLY A CA 1
ATOM 3013 C C . GLY A 1 404 ? -6.752 15.028 -3.334 1.00 89.56 404 GLY A C 1
ATOM 3014 O O . GLY A 1 404 ? -5.624 14.536 -3.281 1.00 89.56 404 GLY A O 1
ATOM 3015 N N . GLU A 1 405 ? -7.664 14.850 -2.385 1.00 89.25 405 GLU A N 1
ATOM 3016 C CA . GLU A 1 405 ? -7.414 14.077 -1.170 1.00 89.25 405 GLU A CA 1
ATOM 3017 C C . GLU A 1 405 ? -7.400 12.571 -1.449 1.00 89.25 405 GLU A C 1
ATOM 3019 O O . GLU A 1 405 ? -6.535 11.857 -0.938 1.00 89.25 405 GLU A O 1
ATOM 3024 N N . ALA A 1 406 ? -8.247 12.095 -2.370 1.00 91.00 406 ALA A N 1
ATOM 3025 C CA . ALA A 1 406 ? -8.192 10.710 -2.836 1.00 91.00 406 ALA A CA 1
ATOM 3026 C C . ALA A 1 406 ? -6.811 10.367 -3.422 1.00 91.00 406 ALA A C 1
ATOM 3028 O O . ALA A 1 406 ? -6.268 9.288 -3.183 1.00 91.00 406 ALA A O 1
ATOM 3029 N N . ALA A 1 407 ? -6.207 11.294 -4.174 1.00 93.44 407 ALA A N 1
ATOM 3030 C CA . ALA A 1 407 ? -4.860 11.116 -4.701 1.00 93.44 407 ALA A CA 1
ATOM 3031 C C . ALA A 1 407 ? -3.798 11.071 -3.591 1.00 93.44 407 ALA A C 1
ATOM 3033 O O . ALA A 1 407 ? -2.838 10.316 -3.719 1.00 93.44 407 ALA A O 1
ATOM 3034 N N . GLN A 1 408 ? -3.956 11.830 -2.502 1.00 93.44 408 GLN A N 1
ATOM 3035 C CA . GLN A 1 408 ? -3.062 11.736 -1.345 1.00 93.44 408 GLN A CA 1
ATOM 3036 C C . GLN A 1 408 ? -3.118 10.331 -0.732 1.00 93.44 408 GLN A C 1
ATOM 3038 O O . GLN A 1 408 ? -2.072 9.701 -0.583 1.00 93.44 408 GLN A O 1
ATOM 3043 N N . ALA A 1 409 ? -4.323 9.818 -0.465 1.00 93.56 409 ALA A N 1
ATOM 3044 C CA . ALA A 1 409 ? -4.529 8.489 0.115 1.00 93.56 409 ALA A CA 1
ATOM 3045 C C . ALA A 1 409 ? -4.077 7.340 -0.806 1.00 93.56 409 ALA A C 1
ATOM 3047 O O . ALA A 1 409 ? -3.655 6.290 -0.340 1.00 93.56 409 ALA A O 1
ATOM 3048 N N . LYS A 1 410 ? -4.136 7.516 -2.134 1.00 95.31 410 LYS A N 1
ATOM 3049 C CA . LYS A 1 410 ? -3.623 6.515 -3.090 1.00 95.31 410 LYS A CA 1
ATOM 3050 C C . LYS A 1 410 ? -2.094 6.455 -3.149 1.00 95.31 410 LYS A C 1
ATOM 3052 O O . LYS A 1 410 ? -1.544 5.446 -3.589 1.00 95.31 410 LYS A O 1
ATOM 3057 N N . ARG A 1 411 ? -1.409 7.547 -2.801 1.00 95.94 411 ARG A N 1
ATOM 3058 C CA . ARG A 1 411 ? 0.038 7.727 -3.022 1.00 95.94 411 ARG A CA 1
ATOM 3059 C C . ARG A 1 411 ? 0.879 7.554 -1.762 1.00 95.94 411 ARG A C 1
ATOM 3061 O O . ARG A 1 411 ? 2.106 7.440 -1.886 1.00 95.94 411 ARG A O 1
ATOM 3068 N N . ARG A 1 412 ? 0.248 7.587 -0.591 1.00 94.81 412 ARG A N 1
ATOM 3069 C CA . ARG A 1 412 ? 0.862 7.552 0.736 1.00 94.81 412 ARG A CA 1
ATOM 3070 C C . ARG A 1 412 ? 0.097 6.599 1.630 1.00 94.81 412 ARG A C 1
ATOM 3072 O O . ARG A 1 412 ? 0.776 5.938 2.442 1.00 94.81 412 ARG A O 1
#

pLDDT: mean 92.34, std 10.06, range [50.0, 98.88]

InterPro domains:
  IPR003672 CobN/magnesium chelatase [PF02514] (28-412)
  IPR003672 CobN/magnesium chelatase [PTHR44119] (31-412)